Protein AF-0000000077523786 (afdb_homodimer)

Solvent-accessible surface area (backbone atoms only — not comparable to full-atom values): 30290 Å² total; per-residue (Å²): 135,83,74,76,76,77,75,79,71,74,62,73,58,48,70,63,56,53,51,50,53,30,49,50,45,26,50,48,22,36,53,31,20,44,46,42,41,51,52,49,51,54,34,44,73,69,72,39,66,57,76,79,36,67,62,54,55,30,50,44,25,21,31,26,13,33,49,44,30,47,34,44,58,40,48,49,55,48,46,51,52,50,49,51,47,49,32,62,76,65,64,62,81,73,64,63,58,56,57,42,50,40,16,51,49,20,29,50,48,49,54,50,49,51,52,50,48,46,62,69,66,55,72,86,68,87,73,56,79,59,34,76,44,47,49,79,54,89,47,70,71,47,54,53,53,50,31,50,52,34,41,51,50,33,49,53,45,48,52,40,53,23,52,46,31,21,52,55,13,21,55,54,25,47,43,66,40,49,68,57,36,52,45,49,47,54,45,44,51,55,54,40,28,54,49,25,29,35,52,16,39,44,40,47,66,25,43,72,85,52,50,66,60,51,52,50,49,44,48,51,37,26,45,20,26,40,52,18,20,52,52,19,43,63,44,57,75,42,79,90,45,70,68,58,56,47,49,53,50,50,52,51,23,24,33,46,11,31,49,50,41,43,27,36,39,65,30,47,36,46,56,62,69,45,89,57,63,58,66,58,29,50,51,25,19,49,48,25,21,48,53,44,46,52,48,43,68,75,48,50,75,104,135,83,73,76,76,74,74,79,70,70,62,72,58,49,70,64,56,52,50,50,52,29,50,49,44,26,51,48,21,37,53,31,20,44,46,42,40,52,52,51,52,53,37,44,74,70,71,41,64,60,77,79,35,66,62,52,57,29,50,42,24,20,32,25,13,33,50,45,30,46,35,45,57,41,49,48,55,48,48,50,51,52,48,51,48,50,32,63,76,65,64,60,81,70,63,62,55,55,56,41,50,40,16,52,49,20,28,50,48,50,54,49,49,51,52,51,49,45,62,68,64,55,70,87,69,89,74,54,78,60,32,76,43,47,48,80,55,90,48,71,71,48,53,52,52,51,30,50,53,35,39,50,49,33,49,52,47,47,52,38,53,22,54,46,31,21,52,54,15,21,56,55,26,48,44,67,40,49,66,57,36,52,46,50,46,54,42,44,52,56,55,39,29,54,50,24,29,34,52,16,40,42,42,46,67,24,44,74,86,52,50,66,60,51,52,50,49,44,46,51,34,24,44,20,26,39,50,16,20,50,53,19,43,63,44,58,74,43,79,88,46,69,67,59,56,47,50,54,50,50,52,50,23,24,30,45,11,31,49,49,40,44,26,36,38,63,30,48,36,46,56,62,69,46,90,60,63,58,66,57,28,50,49,24,19,49,48,25,22,49,53,44,45,53,47,42,68,75,45,50,76,102

Organism: NCBI:txid2777116

Secondary structure (DSSP, 8-state):
--------------HHHHHHHHHHHHHHHHHHHHHHHHHHHHHHHTT--GGGSHHHHHHHHHHHHHHHHIIIIIIHHHHHHHHHHHHHHHT----S-HHHHHHHHHHHHHHHHHHHHHHHHS-S-TTSTTHHHHTTS--HHHHHHHHHHHHHHHHHHHHHHHHHHHHHHHHHHT--SHHHHHHHHHHHHHHHHHHHHHHHHHHHHH-GGGHHHHHHHHHHHHHHHHHHHHHHHHHHTS---HHHHHHHHHHHHHHHHHHHIIIIIIIIIHHHTSSS-HHHHHHHHHHHHHHHHHHHHHH---/--------------HHHHHHHHHHHHHHHHHHHHHHHHHHHHHHHTT--GGGSHHHHHHHHHHHHHHHHIIIIIIHHHHHHHHHHHHHHTT----S-HHHHHHHHHHHHHHHHHHHHHHHHS-S-TTSTTHHHHTTS--HHHHHHHHHHHHHHHHHHHHHHHHHHHHHHHHHHT--SHHHHHHHHHHHHHHHHHHHHHHHHHHHHH-GGGHHHHHHHHHHHHHHHHHHHHHHHHHHTS---HHHHHHHHHHHHHHHHHHHIIIIIIIIIHHHTSSS-HHHHHHHHHHHHHHHHHHHHHH---

Radius of gyration: 25.99 Å; Cα contacts (8 Å, |Δi|>4): 794; chains: 2; bounding box: 69×87×58 Å

InterPro domains:
  IPR003689 Zinc/iron permease [PF02535] (20-295)

pLDDT: mean 78.4, std 15.94, range [28.0, 96.56]

Structure (mmCIF, N/CA/C/O backbone):
data_AF-0000000077523786-model_v1
#
loop_
_entity.id
_entity.type
_entity.pdbx_description
1 polymer 'Zinc transporter ZIP3'
#
loop_
_atom_site.group_PDB
_atom_site.id
_atom_site.type_symbol
_atom_site.label_atom_id
_atom_site.label_alt_id
_atom_site.label_comp_id
_atom_site.label_asym_id
_atom_site.label_entity_id
_atom_site.label_seq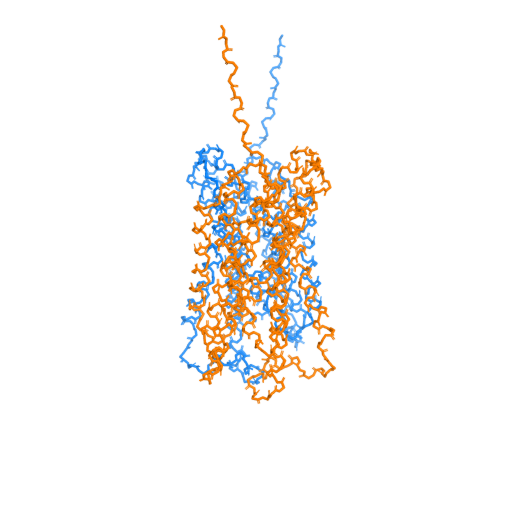_id
_atom_site.pdbx_PDB_ins_code
_atom_site.Cartn_x
_atom_site.Cartn_y
_atom_site.Cartn_z
_atom_site.occupancy
_atom_site.B_iso_or_equiv
_atom_site.auth_seq_id
_atom_site.auth_comp_id
_atom_site.auth_asym_id
_atom_site.auth_atom_id
_atom_site.pdbx_PDB_model_num
ATOM 1 N N . MET A 1 1 ? 19.75 53 26.078 1 28.83 1 MET A N 1
ATOM 2 C CA . MET A 1 1 ? 20.609 52.656 24.953 1 28.83 1 MET A CA 1
ATOM 3 C C . MET A 1 1 ? 20.438 51.188 24.578 1 28.83 1 MET A C 1
ATOM 5 O O . MET A 1 1 ? 20.828 50.281 25.344 1 28.83 1 MET A O 1
ATOM 9 N N . ASP A 1 2 ? 19.297 50.781 24 1 32.5 2 ASP A N 1
ATOM 10 C CA . ASP A 1 2 ? 18.703 49.469 23.703 1 32.5 2 ASP A CA 1
ATOM 11 C C . ASP A 1 2 ? 19.609 48.656 22.766 1 32.5 2 ASP A C 1
ATOM 13 O O . ASP A 1 2 ? 19.953 49.125 21.672 1 32.5 2 ASP A O 1
ATOM 17 N N . THR A 1 3 ? 20.641 47.969 23.25 1 37.06 3 THR A N 1
ATOM 18 C CA . THR A 1 3 ? 21.641 47.188 22.5 1 37.06 3 THR A CA 1
ATOM 19 C C . THR A 1 3 ? 20.969 46.312 21.469 1 37.06 3 THR A C 1
ATOM 21 O O . THR A 1 3 ? 20.062 45.531 21.797 1 37.06 3 THR A O 1
ATOM 24 N N . PRO A 1 4 ? 20.938 46.656 20.156 1 38 4 PRO A N 1
ATOM 25 C CA . PRO A 1 4 ? 20.297 45.875 19.094 1 38 4 PRO A CA 1
ATOM 26 C C . PRO A 1 4 ? 20.656 44.406 19.141 1 38 4 PRO A C 1
ATOM 28 O O . PRO A 1 4 ? 21.812 44.062 19.422 1 38 4 PRO A O 1
ATOM 31 N N . MET A 1 5 ? 19.891 43.562 19.734 1 36.53 5 MET A N 1
ATOM 32 C CA . MET A 1 5 ? 20.078 42.094 19.766 1 36.53 5 MET A CA 1
ATOM 33 C C . MET A 1 5 ? 20.609 41.594 18.422 1 36.53 5 MET A C 1
ATOM 35 O O . MET A 1 5 ? 20.016 41.844 17.375 1 36.53 5 MET A O 1
ATOM 39 N N . LEU A 1 6 ? 21.906 41.562 18.203 1 35 6 LEU A N 1
ATOM 40 C CA . LEU A 1 6 ? 22.625 41 17.062 1 35 6 LEU A CA 1
ATOM 41 C C . LEU A 1 6 ? 21.922 39.719 16.562 1 35 6 LEU A C 1
ATOM 43 O O . LEU A 1 6 ? 21.75 38.781 17.328 1 35 6 LEU A O 1
ATOM 47 N N . LYS A 1 7 ? 20.922 39.812 15.812 1 39.28 7 LYS A N 1
ATOM 48 C CA . LYS A 1 7 ? 20.375 38.75 14.984 1 39.28 7 LYS A CA 1
ATOM 49 C C . LYS A 1 7 ? 21.469 37.812 14.492 1 39.28 7 LYS A C 1
ATOM 51 O O . LYS A 1 7 ? 22.281 38.188 13.633 1 39.28 7 LYS A O 1
ATOM 56 N N . THR A 1 8 ? 22.188 37.062 15.266 1 38.19 8 THR A N 1
ATOM 57 C CA . THR A 1 8 ? 23.141 36.031 14.867 1 38.19 8 THR A CA 1
ATOM 58 C C . THR A 1 8 ? 22.688 35.312 13.594 1 38.19 8 THR A C 1
ATOM 60 O O . THR A 1 8 ? 21.609 34.719 13.562 1 38.19 8 THR A O 1
ATOM 63 N N . SER A 1 9 ? 22.844 35.875 12.383 1 39.16 9 SER A N 1
ATOM 64 C CA . SER A 1 9 ? 22.625 35.438 11.008 1 39.16 9 SER A CA 1
ATOM 65 C C . SER A 1 9 ? 23.047 33.969 10.844 1 39.16 9 SER A C 1
ATOM 67 O O . SER A 1 9 ? 24.188 33.594 11.133 1 39.16 9 SER A O 1
ATOM 69 N N . ASP A 1 10 ? 22.359 32.938 11.172 1 47.09 10 ASP A N 1
ATOM 70 C CA . ASP A 1 10 ? 22.656 31.562 10.805 1 47.09 10 ASP A CA 1
ATOM 71 C C . ASP A 1 10 ? 23.484 31.5 9.523 1 47.09 10 ASP A C 1
ATOM 73 O O . ASP A 1 10 ? 23.125 32.094 8.508 1 47.09 10 ASP A O 1
ATOM 77 N N . PRO A 1 11 ? 24.781 31.312 9.539 1 49.72 11 PRO A N 1
ATOM 78 C CA . PRO A 1 11 ? 25.672 31.359 8.375 1 49.72 11 PRO A CA 1
ATOM 79 C C . PRO A 1 11 ? 25.062 30.719 7.137 1 49.72 11 PRO A C 1
ATOM 81 O O . PRO A 1 11 ? 24.312 29.734 7.254 1 49.72 11 PRO A O 1
ATOM 84 N N . SER A 1 12 ? 24.781 31.391 6.059 1 58.47 12 SER A N 1
ATOM 85 C CA . SER A 1 12 ? 24.359 31.047 4.703 1 58.47 12 SER A CA 1
ATOM 86 C C . SER A 1 12 ? 25.062 29.781 4.219 1 58.47 12 SER A C 1
ATOM 88 O O . SER A 1 12 ? 26.281 29.625 4.402 1 58.47 12 SER A O 1
ATOM 90 N N . ILE A 1 13 ? 24.469 28.609 4.195 1 64.75 13 ILE A N 1
ATOM 91 C CA . ILE A 1 13 ? 24.969 27.359 3.619 1 64.75 13 ILE A CA 1
ATOM 92 C C . ILE A 1 13 ? 25.688 27.656 2.303 1 64.75 13 ILE A C 1
ATOM 94 O O . ILE A 1 13 ? 25.141 28.344 1.434 1 64.75 13 ILE A O 1
ATOM 98 N N . SER A 1 14 ? 27.016 27.469 2.289 1 75.25 14 SER A N 1
ATOM 99 C CA . SER A 1 14 ? 27.75 27.625 1.039 1 75.25 14 SER A CA 1
ATOM 100 C C . SER A 1 14 ? 27.359 26.547 0.036 1 75.25 14 SER A C 1
ATOM 102 O O . SER A 1 14 ? 27.094 25.406 0.416 1 75.25 14 SER A O 1
ATOM 104 N N . PHE A 1 15 ? 27.125 27 -1.148 1 83.06 15 PHE A N 1
ATOM 105 C CA . PHE A 1 15 ? 26.906 26.109 -2.287 1 83.06 15 PHE A CA 1
ATOM 106 C C . PHE A 1 15 ? 27.938 24.984 -2.303 1 83.06 15 PHE A C 1
ATOM 108 O O . PHE A 1 15 ? 27.609 23.844 -2.59 1 83.06 15 PHE A O 1
ATOM 115 N N . VAL A 1 16 ? 29.094 25.312 -1.868 1 84.69 16 VAL A N 1
ATOM 116 C CA . VAL A 1 16 ? 30.203 24.359 -1.884 1 84.69 16 VAL A CA 1
ATOM 117 C C . VAL A 1 16 ? 29.953 23.25 -0.859 1 84.69 16 VAL A C 1
ATOM 119 O O . VAL A 1 16 ? 30.172 22.078 -1.14 1 84.69 16 VAL A O 1
ATOM 122 N N . THR A 1 17 ? 29.5 23.625 0.235 1 87.69 17 THR A N 1
ATOM 123 C CA . THR A 1 17 ? 29.203 22.641 1.275 1 87.69 17 THR A CA 1
ATOM 124 C C . THR A 1 17 ? 28.094 21.703 0.834 1 87.69 17 THR A C 1
ATOM 126 O O . THR A 1 17 ? 28.188 20.484 1.028 1 87.69 17 THR A O 1
ATOM 129 N N . GLN A 1 18 ? 27.156 22.266 0.245 1 86.56 18 GLN A N 1
ATOM 130 C CA . GLN A 1 18 ? 26.047 21.469 -0.256 1 86.56 18 GLN A CA 1
ATOM 131 C C . GLN A 1 18 ? 26.516 20.453 -1.288 1 86.56 18 GLN A C 1
ATOM 133 O O . GLN A 1 18 ? 26.156 19.266 -1.228 1 86.56 18 GLN A O 1
ATOM 138 N N . MET A 1 19 ? 27.359 20.859 -2.139 1 87.88 19 MET A N 1
ATOM 139 C CA . MET A 1 19 ? 27.844 20 -3.209 1 87.88 19 MET A CA 1
ATOM 140 C C . MET A 1 19 ? 28.781 18.938 -2.66 1 87.88 19 MET A C 1
ATOM 142 O O . MET A 1 19 ? 28.75 17.781 -3.115 1 87.88 19 MET A O 1
ATOM 146 N N . LEU A 1 20 ? 29.5 19.266 -1.718 1 89.56 20 LEU A N 1
ATOM 147 C CA . LEU A 1 20 ? 30.406 18.297 -1.105 1 89.56 20 LEU A CA 1
ATOM 148 C C . LEU A 1 20 ? 29.625 17.203 -0.384 1 89.56 20 LEU A C 1
ATOM 150 O O . LEU A 1 20 ? 29.984 16.031 -0.449 1 89.56 20 LEU A O 1
ATOM 154 N N . LEU A 1 21 ? 28.641 17.672 0.235 1 90.56 21 LEU A N 1
ATOM 155 C CA . LEU A 1 21 ? 27.828 16.703 0.956 1 90.56 21 LEU A CA 1
ATOM 156 C C . LEU A 1 21 ? 27.125 15.75 -0.012 1 90.56 21 LEU A C 1
ATOM 158 O O . LEU A 1 21 ? 27.016 14.555 0.253 1 90.56 21 LEU A O 1
ATOM 162 N N . THR A 1 22 ? 26.703 16.297 -1.07 1 90.62 22 THR A N 1
ATOM 163 C CA . THR A 1 22 ? 26.016 15.445 -2.045 1 90.62 22 THR A CA 1
ATOM 164 C C . THR A 1 22 ? 27.016 14.508 -2.729 1 90.62 22 THR A C 1
ATOM 166 O O . THR A 1 22 ? 26.656 13.383 -3.082 1 90.62 22 THR A O 1
ATOM 169 N N . LEU A 1 23 ? 28.188 14.984 -2.912 1 90.94 23 LEU A N 1
ATOM 170 C CA . LEU A 1 23 ? 29.234 14.117 -3.463 1 90.94 23 LEU A CA 1
ATOM 171 C C . LEU A 1 23 ? 29.547 12.977 -2.506 1 90.94 23 LEU A C 1
ATOM 173 O O . LEU A 1 23 ? 29.797 11.852 -2.939 1 90.94 23 LEU A O 1
ATOM 177 N N . ALA A 1 24 ? 29.562 13.312 -1.286 1 91.38 24 ALA A N 1
ATOM 178 C CA . ALA A 1 24 ? 29.75 12.273 -0.277 1 91.38 24 ALA A CA 1
ATOM 179 C C . ALA A 1 24 ? 28.641 11.242 -0.331 1 91.38 24 ALA A C 1
ATOM 181 O O . ALA A 1 24 ? 28.891 10.039 -0.229 1 91.38 24 ALA A O 1
ATOM 182 N N . LEU A 1 25 ? 27.484 11.727 -0.488 1 91.5 25 LEU A N 1
ATOM 183 C CA . LEU A 1 25 ? 26.344 10.828 -0.594 1 91.5 25 LEU A CA 1
ATOM 184 C C . LEU A 1 25 ? 26.438 9.961 -1.843 1 91.5 25 LEU A C 1
ATOM 186 O O . LEU A 1 25 ? 26.078 8.781 -1.816 1 91.5 25 LEU A O 1
ATOM 190 N N . LEU A 1 26 ? 26.938 10.586 -2.871 1 92.31 26 LEU A N 1
ATOM 191 C CA . LEU A 1 26 ? 27.141 9.852 -4.113 1 92.31 26 LEU A CA 1
ATOM 192 C C . LEU A 1 26 ? 28.109 8.688 -3.91 1 92.31 26 LEU A C 1
ATOM 194 O O . LEU A 1 26 ? 27.844 7.57 -4.359 1 92.31 26 LEU A O 1
ATOM 198 N N . ILE A 1 27 ? 29.094 8.969 -3.266 1 92.12 27 ILE A N 1
ATOM 199 C CA . ILE A 1 27 ? 30.125 7.969 -3.037 1 92.12 27 ILE A CA 1
ATOM 200 C C . ILE A 1 27 ? 29.594 6.859 -2.141 1 92.12 27 ILE A C 1
ATOM 202 O O . ILE A 1 27 ? 29.734 5.676 -2.457 1 92.12 27 ILE A O 1
ATOM 206 N N . VAL A 1 28 ? 28.984 7.223 -1.125 1 89.69 28 VAL A N 1
ATOM 207 C CA . VAL A 1 28 ? 28.484 6.254 -0.15 1 89.69 28 VAL A CA 1
ATOM 208 C C . VAL A 1 28 ? 27.391 5.395 -0.78 1 89.69 28 VAL A C 1
ATOM 210 O O . VAL A 1 28 ? 27.375 4.176 -0.598 1 89.69 28 VAL A O 1
ATOM 213 N N . THR A 1 29 ? 26.516 5.992 -1.502 1 89.81 29 THR A N 1
ATOM 214 C CA . THR A 1 29 ? 25.406 5.277 -2.133 1 89.81 29 THR A CA 1
ATOM 215 C C . THR A 1 29 ? 25.922 4.34 -3.223 1 89.81 29 THR A C 1
ATOM 217 O O . THR A 1 29 ? 25.438 3.213 -3.359 1 89.81 29 THR A O 1
ATOM 220 N N . SER A 1 30 ? 26.875 4.863 -3.926 1 91 30 SER A N 1
ATOM 221 C CA . SER A 1 30 ? 27.469 4.012 -4.945 1 91 30 SER A CA 1
ATOM 222 C C . SER A 1 30 ? 28.156 2.807 -4.324 1 91 30 SER A C 1
ATOM 224 O O . SER A 1 30 ? 27.969 1.673 -4.77 1 91 30 SER A O 1
ATOM 226 N N . ALA A 1 31 ? 28.891 3.061 -3.346 1 91.62 31 ALA A N 1
ATOM 227 C CA . ALA A 1 31 ? 29.609 1.982 -2.674 1 91.62 31 ALA A CA 1
ATOM 228 C C . ALA A 1 31 ? 28.641 0.959 -2.084 1 91.62 31 ALA A C 1
ATOM 230 O O . ALA A 1 31 ? 28.828 -0.248 -2.262 1 91.62 31 ALA A O 1
ATOM 231 N N . ALA A 1 32 ? 27.672 1.383 -1.452 1 90.25 32 ALA A N 1
ATOM 232 C CA . ALA A 1 32 ? 26.703 0.504 -0.822 1 90.25 32 ALA A CA 1
ATOM 233 C C . ALA A 1 32 ? 25.922 -0.299 -1.867 1 90.25 32 ALA A C 1
ATOM 235 O O . ALA A 1 32 ? 25.594 -1.468 -1.645 1 90.25 32 ALA A O 1
ATOM 236 N N . GLY A 1 33 ? 25.625 0.309 -2.959 1 89.12 33 GLY A N 1
ATOM 237 C CA . GLY A 1 33 ? 24.891 -0.357 -4.02 1 89.12 33 GLY A CA 1
ATOM 238 C C . GLY A 1 33 ? 25.672 -1.461 -4.695 1 89.12 33 GLY A C 1
ATOM 239 O O . GLY A 1 33 ? 25.094 -2.428 -5.195 1 89.12 33 GLY A O 1
ATOM 240 N N . PHE A 1 34 ? 26.984 -1.32 -4.645 1 90.75 34 PHE A N 1
ATOM 241 C CA . PHE A 1 34 ? 27.828 -2.287 -5.336 1 90.75 34 PHE A CA 1
ATOM 242 C C . PHE A 1 34 ? 28.188 -3.449 -4.414 1 90.75 34 PHE A C 1
ATOM 244 O O . PHE A 1 34 ? 28.641 -4.5 -4.879 1 90.75 34 PHE A O 1
ATOM 251 N N . VAL A 1 35 ? 27.906 -3.342 -3.219 1 88.62 35 VAL A N 1
ATOM 252 C CA . VAL A 1 35 ? 28.312 -4.348 -2.242 1 88.62 35 VAL A CA 1
ATOM 253 C C . VAL A 1 35 ? 27.625 -5.676 -2.551 1 88.62 35 VAL A C 1
ATOM 255 O O . VAL A 1 35 ? 28.281 -6.711 -2.676 1 88.62 35 VAL A O 1
ATOM 258 N N . PRO A 1 36 ? 26.312 -5.758 -2.695 1 86.5 36 PRO A N 1
ATOM 259 C CA . PRO A 1 36 ? 25.656 -7.035 -3 1 86.5 36 PRO A CA 1
ATOM 260 C C . PRO A 1 36 ? 26.156 -7.652 -4.305 1 86.5 36 PRO A C 1
ATOM 262 O O . PRO A 1 36 ? 26.281 -8.875 -4.406 1 86.5 36 PRO A O 1
ATOM 265 N N . LEU A 1 37 ? 26.438 -6.863 -5.25 1 83.19 37 LEU A N 1
ATOM 266 C CA . LEU A 1 37 ? 26.938 -7.352 -6.531 1 83.19 37 LEU A CA 1
ATOM 267 C C . LEU A 1 37 ? 28.312 -7.992 -6.379 1 83.19 37 LEU A C 1
ATOM 269 O O . LEU A 1 37 ? 28.594 -9.023 -6.996 1 83.19 37 LEU A O 1
ATOM 273 N N . MET A 1 38 ? 29.062 -7.34 -5.578 1 85.19 38 MET A N 1
ATOM 274 C CA . MET A 1 38 ? 30.391 -7.867 -5.328 1 85.19 38 MET A CA 1
ATOM 275 C C . MET A 1 38 ? 30.328 -9.203 -4.598 1 85.19 38 MET A C 1
ATOM 277 O O . MET A 1 38 ? 31.094 -10.117 -4.902 1 85.19 38 MET A O 1
ATOM 281 N N . ILE A 1 39 ? 29.453 -9.289 -3.744 1 82.31 39 ILE A N 1
ATOM 282 C CA . ILE A 1 39 ? 29.281 -10.508 -2.963 1 82.31 39 ILE A CA 1
ATOM 283 C C . ILE A 1 39 ? 28.812 -11.648 -3.873 1 82.31 39 ILE A C 1
ATOM 285 O O . ILE A 1 39 ? 29.328 -12.766 -3.779 1 82.31 39 ILE A O 1
ATOM 289 N N . VAL A 1 40 ? 27.891 -11.383 -4.75 1 81.56 40 VAL A N 1
ATOM 290 C CA . VAL A 1 40 ? 27.359 -12.391 -5.66 1 81.56 40 VAL A CA 1
ATOM 291 C C . VAL A 1 40 ? 28.438 -12.82 -6.656 1 81.56 40 VAL A C 1
ATOM 293 O O . VAL A 1 40 ? 28.578 -14.008 -6.957 1 81.56 40 VAL A O 1
ATOM 296 N N . LYS A 1 41 ? 29.172 -11.883 -7.117 1 81.31 41 LYS A N 1
ATOM 297 C CA . LYS A 1 41 ? 30.25 -12.195 -8.047 1 81.31 41 LYS A CA 1
ATOM 298 C C . LYS A 1 41 ? 31.328 -13.062 -7.387 1 81.31 41 LYS A C 1
ATOM 300 O O . LYS A 1 41 ? 31.844 -13.992 -8.008 1 81.31 41 LYS A O 1
ATOM 305 N N . LEU A 1 42 ? 31.562 -12.68 -6.191 1 81.75 42 LEU A N 1
ATOM 306 C CA . LEU A 1 42 ? 32.531 -13.461 -5.445 1 81.75 42 LEU A CA 1
ATOM 307 C C . LEU A 1 42 ? 32.031 -14.883 -5.207 1 81.75 42 LEU A C 1
ATOM 309 O O . LEU A 1 42 ? 32.812 -15.836 -5.297 1 81.75 42 LEU A O 1
ATOM 313 N N . ALA A 1 43 ? 30.812 -14.984 -4.934 1 78.75 43 ALA A N 1
ATOM 314 C CA . ALA A 1 43 ? 30.219 -16.297 -4.719 1 78.75 43 ALA A CA 1
ATOM 315 C C . ALA A 1 43 ? 30.188 -17.109 -6.012 1 78.75 43 ALA A C 1
ATOM 317 O O . ALA A 1 43 ? 30.438 -18.312 -6.004 1 78.75 43 ALA A O 1
ATOM 318 N N . GLN A 1 44 ? 29.844 -16.484 -7.055 1 77.88 44 GLN A N 1
ATOM 319 C CA . GLN A 1 44 ? 29.812 -17.141 -8.359 1 77.88 44 GLN A CA 1
ATOM 320 C C . GLN A 1 44 ? 31.203 -17.641 -8.742 1 77.88 44 GLN A C 1
ATOM 322 O O . GLN A 1 44 ? 31.344 -18.719 -9.312 1 77.88 44 GLN A O 1
ATOM 327 N N . ASN A 1 45 ? 32.125 -16.828 -8.414 1 81.5 45 ASN A N 1
ATOM 328 C CA . ASN A 1 45 ? 33.5 -17.219 -8.695 1 81.5 45 ASN A CA 1
ATOM 329 C C . ASN A 1 45 ? 33.938 -18.422 -7.879 1 81.5 45 ASN A C 1
ATOM 331 O O . ASN A 1 45 ? 34.812 -19.188 -8.289 1 81.5 45 ASN A O 1
ATOM 335 N N . GLN A 1 46 ? 33.25 -18.594 -6.812 1 82.19 46 GLN A N 1
ATOM 336 C CA . GLN A 1 46 ? 33.562 -19.734 -5.961 1 82.19 46 GLN A CA 1
ATOM 337 C C . GLN A 1 46 ? 32.688 -20.938 -6.32 1 82.19 46 GLN A C 1
ATOM 339 O O . GLN A 1 46 ? 32.656 -21.922 -5.586 1 82.19 46 GLN A O 1
ATOM 344 N N . GLY A 1 47 ? 31.922 -20.812 -7.352 1 73 47 GLY A N 1
ATOM 345 C CA . GLY A 1 47 ? 31.141 -21.922 -7.871 1 73 47 GLY A CA 1
ATOM 346 C C . GLY A 1 47 ? 29.781 -22.062 -7.195 1 73 47 GLY A C 1
ATOM 347 O O . GLY A 1 47 ? 29.109 -23.078 -7.344 1 73 47 GLY A O 1
ATOM 348 N N . GLN A 1 48 ? 29.469 -21.078 -6.387 1 68.38 48 GLN A N 1
ATOM 349 C CA . GLN A 1 48 ? 28.188 -21.156 -5.703 1 68.38 48 GLN A CA 1
ATOM 350 C C . GLN A 1 48 ? 27.141 -20.281 -6.391 1 68.38 48 GLN A C 1
ATOM 352 O O . GLN A 1 48 ? 27.484 -19.266 -6.996 1 68.38 48 GLN A O 1
ATOM 357 N N . ASP A 1 49 ? 25.938 -20.797 -6.699 1 65.75 49 ASP A N 1
ATOM 358 C CA . ASP A 1 49 ? 24.875 -19.953 -7.227 1 65.75 49 ASP A CA 1
ATOM 359 C C . ASP A 1 49 ? 24.016 -19.375 -6.098 1 65.75 49 ASP A C 1
ATOM 361 O O . ASP A 1 49 ? 23.109 -20.047 -5.605 1 65.75 49 ASP A O 1
ATOM 365 N N . PRO A 1 50 ? 24.484 -18.266 -5.711 1 60.06 50 PRO A N 1
ATOM 366 C CA . PRO A 1 50 ? 23.797 -17.672 -4.551 1 60.06 50 PRO A CA 1
ATOM 367 C C . PRO A 1 50 ? 22.312 -17.453 -4.797 1 60.06 50 PRO A C 1
ATOM 369 O O . PRO A 1 50 ? 21.531 -17.359 -3.842 1 60.06 50 PRO A O 1
ATOM 372 N N . ARG A 1 51 ? 21.938 -17.344 -6.012 1 59.47 51 ARG A N 1
ATOM 373 C CA . ARG A 1 51 ? 20.531 -17.078 -6.344 1 59.47 51 ARG A CA 1
ATOM 374 C C . ARG A 1 51 ? 19.641 -18.25 -5.953 1 59.47 51 ARG A C 1
ATOM 376 O O . ARG A 1 51 ? 18.438 -18.078 -5.738 1 59.47 51 ARG A O 1
ATOM 383 N N . LYS A 1 52 ? 20.266 -19.281 -5.988 1 60.5 52 LYS A N 1
ATOM 384 C CA . LYS A 1 52 ? 19.531 -20.5 -5.66 1 60.5 52 LYS A CA 1
ATOM 385 C C . LYS A 1 52 ? 19.375 -20.656 -4.148 1 60.5 52 LYS A C 1
ATOM 387 O O . LYS A 1 52 ? 18.625 -21.516 -3.686 1 60.5 52 LYS A O 1
ATOM 392 N N . ARG A 1 53 ? 20.031 -19.719 -3.564 1 65.31 53 ARG A N 1
ATOM 393 C CA . ARG A 1 53 ? 20 -19.875 -2.113 1 65.31 53 ARG A CA 1
ATOM 394 C C . ARG A 1 53 ? 18.984 -18.906 -1.483 1 65.31 53 ARG A C 1
ATOM 396 O O . ARG A 1 53 ? 18.734 -17.828 -2.018 1 65.31 53 ARG A O 1
ATOM 403 N N . GLY A 1 54 ? 18.234 -19.25 -0.524 1 78.69 54 GLY A N 1
ATOM 404 C CA . GLY A 1 54 ? 17.188 -18.594 0.254 1 78.69 54 GLY A CA 1
ATOM 405 C C . GLY A 1 54 ? 17.641 -17.281 0.853 1 78.69 54 GLY A C 1
ATOM 406 O O . GLY A 1 54 ? 16.812 -16.422 1.153 1 78.69 54 GLY A O 1
ATOM 407 N N . TRP A 1 55 ? 18.953 -17.016 0.799 1 82.94 55 TRP A N 1
ATOM 408 C CA . TRP A 1 55 ? 19.422 -15.805 1.476 1 82.94 55 TRP A CA 1
ATOM 409 C C . TRP A 1 55 ? 19.125 -14.562 0.651 1 82.94 55 TRP A C 1
ATOM 411 O O . TRP A 1 55 ? 18.844 -13.492 1.205 1 82.94 55 TRP A O 1
ATOM 421 N N . MET A 1 56 ? 19.141 -14.703 -0.659 1 81.75 56 MET A N 1
ATOM 422 C CA . MET A 1 56 ? 18.812 -13.555 -1.505 1 81.75 56 MET A CA 1
ATOM 423 C C . MET A 1 56 ? 17.359 -13.148 -1.343 1 81.75 56 MET A C 1
ATOM 425 O O . MET A 1 56 ? 17.031 -11.961 -1.381 1 81.75 56 MET A O 1
ATOM 429 N N . SER A 1 57 ? 16.562 -14.125 -1.175 1 86.19 57 SER A N 1
ATOM 430 C CA . SER A 1 57 ? 15.148 -13.844 -0.93 1 86.19 57 SER A CA 1
ATOM 431 C C . SER A 1 57 ? 14.953 -13.086 0.378 1 86.19 57 SER A C 1
ATOM 433 O O . SER A 1 57 ? 14.195 -12.117 0.434 1 86.19 57 SER A O 1
ATOM 435 N N . TYR A 1 58 ? 15.695 -13.438 1.36 1 90.81 58 TYR A N 1
ATOM 436 C CA . TYR A 1 58 ? 15.578 -12.789 2.66 1 90.81 58 TYR A CA 1
ATOM 437 C C . TYR A 1 58 ? 16.125 -11.367 2.609 1 90.81 58 TYR A C 1
ATOM 439 O O . TYR A 1 58 ? 15.555 -10.453 3.221 1 90.81 58 TYR A O 1
ATOM 447 N N . LEU A 1 59 ? 17.141 -11.281 1.854 1 87.38 59 LEU A N 1
ATOM 448 C CA . LEU A 1 59 ? 17.688 -9.945 1.699 1 87.38 59 LEU A CA 1
ATOM 449 C C . LEU A 1 59 ? 16.734 -9.047 0.917 1 87.38 59 LEU A C 1
ATOM 451 O O . LEU A 1 59 ? 16.609 -7.855 1.217 1 87.38 59 LEU A O 1
ATOM 455 N N . SER A 1 60 ? 16.141 -9.594 -0.051 1 85.88 60 SER A N 1
ATOM 456 C CA . SER A 1 60 ? 15.125 -8.852 -0.794 1 85.88 60 SER A CA 1
ATOM 457 C C . SER A 1 60 ? 13.969 -8.438 0.109 1 85.88 60 SER A C 1
ATOM 459 O O . SER A 1 60 ? 13.477 -7.312 0.021 1 85.88 60 SER A O 1
ATOM 461 N N . CYS A 1 61 ? 13.617 -9.328 0.951 1 92.06 61 CYS A N 1
ATOM 462 C CA . CYS A 1 61 ? 12.555 -9.039 1.907 1 92.06 61 CYS A CA 1
ATOM 463 C C . CYS A 1 61 ? 12.984 -7.953 2.889 1 92.06 61 CYS A C 1
ATOM 465 O O . CYS A 1 61 ? 12.18 -7.098 3.262 1 92.06 61 CYS A O 1
ATOM 467 N N . PHE A 1 62 ? 14.211 -8.023 3.279 1 92.56 62 PHE A N 1
ATOM 468 C CA . PHE A 1 62 ? 14.766 -6.961 4.105 1 92.56 62 PHE A CA 1
ATOM 469 C C . PHE A 1 62 ? 14.617 -5.609 3.42 1 92.56 62 PHE A C 1
ATOM 471 O O . PHE A 1 62 ? 14.195 -4.637 4.043 1 92.56 62 PHE A O 1
ATOM 478 N N . SER A 1 63 ? 14.891 -5.609 2.176 1 87.19 63 SER A N 1
ATOM 479 C CA . SER A 1 63 ? 14.758 -4.391 1.382 1 87.19 63 SER A CA 1
ATOM 480 C C . SER A 1 63 ? 13.305 -3.924 1.33 1 87.19 63 SER A C 1
ATOM 482 O O . SER A 1 63 ? 13.031 -2.723 1.372 1 87.19 63 SER A O 1
ATOM 484 N N . GLY A 1 64 ? 12.438 -4.875 1.195 1 90.31 64 GLY A N 1
ATOM 485 C CA . GLY A 1 64 ? 11.023 -4.547 1.221 1 90.31 64 GLY A CA 1
ATOM 486 C C . GLY A 1 64 ? 10.602 -3.818 2.482 1 90.31 64 GLY A C 1
ATOM 487 O O . GLY A 1 64 ? 9.828 -2.859 2.426 1 90.31 64 GLY A O 1
ATOM 488 N N . GLY A 1 65 ? 11.117 -4.23 3.625 1 93.75 65 GLY A N 1
ATOM 489 C CA . GLY A 1 65 ? 10.852 -3.566 4.891 1 93.75 65 GLY A CA 1
ATOM 490 C C . GLY A 1 65 ? 11.414 -2.162 4.961 1 93.75 65 GLY A C 1
ATOM 491 O O . GLY A 1 65 ? 10.766 -1.25 5.48 1 93.75 65 GLY A O 1
ATOM 492 N N . VAL A 1 66 ? 12.555 -2.051 4.461 1 90.06 66 VAL A N 1
ATOM 493 C CA . VAL A 1 66 ? 13.227 -0.755 4.43 1 90.06 66 VAL A CA 1
ATOM 494 C C . VAL A 1 66 ? 12.398 0.235 3.613 1 90.06 66 VAL A C 1
ATOM 496 O O . VAL A 1 66 ? 12.133 1.353 4.062 1 90.06 66 VAL A O 1
ATOM 499 N N . PHE A 1 67 ? 11.953 -0.177 2.498 1 87.56 67 PHE A N 1
ATOM 500 C CA . PHE A 1 67 ? 11.195 0.691 1.604 1 87.56 67 PHE A CA 1
ATOM 501 C C . PHE A 1 67 ? 9.812 0.989 2.182 1 87.56 67 PHE A C 1
ATOM 503 O O . PHE A 1 67 ? 9.297 2.096 2.021 1 87.56 67 PHE A O 1
ATOM 510 N N . MET A 1 68 ? 9.281 0.042 2.801 1 93.5 68 MET A N 1
ATOM 511 C CA . MET A 1 68 ? 7.984 0.236 3.438 1 93.5 68 MET A CA 1
ATOM 512 C C . MET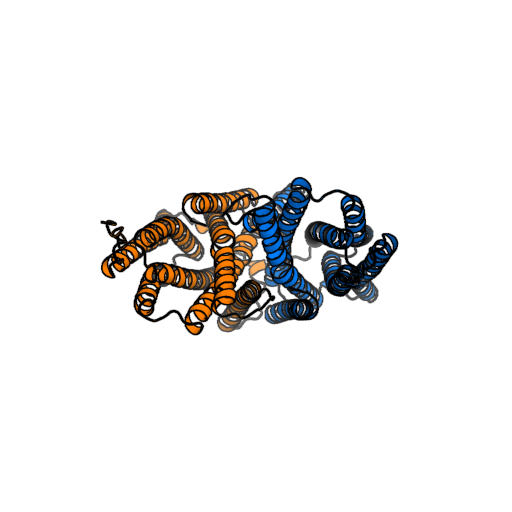 A 1 68 ? 8.055 1.328 4.5 1 93.5 68 MET A C 1
ATOM 514 O O . MET A 1 68 ? 7.23 2.242 4.516 1 93.5 68 MET A O 1
ATOM 518 N N . ALA A 1 69 ? 9.023 1.184 5.34 1 93.06 69 ALA A N 1
ATOM 519 C CA . ALA A 1 69 ? 9.188 2.17 6.406 1 93.06 69 ALA A CA 1
ATOM 520 C C . ALA A 1 69 ? 9.5 3.549 5.832 1 93.06 69 ALA A C 1
ATOM 522 O O . ALA A 1 69 ? 8.938 4.555 6.273 1 93.06 69 ALA A O 1
ATOM 523 N N . SER A 1 70 ? 10.352 3.582 4.852 1 85.94 70 SER A N 1
ATOM 524 C CA . SER A 1 70 ? 10.727 4.848 4.234 1 85.94 70 SER A CA 1
ATOM 525 C C . SER A 1 70 ? 9.523 5.531 3.596 1 85.94 70 SER A C 1
ATOM 527 O O . SER A 1 70 ? 9.391 6.754 3.664 1 85.94 70 SER A O 1
ATOM 529 N N . CYS A 1 71 ? 8.68 4.766 3.049 1 89.38 71 CYS A N 1
ATOM 530 C CA . CYS A 1 71 ? 7.512 5.309 2.375 1 89.38 71 CYS A CA 1
ATOM 531 C C . CYS A 1 71 ? 6.457 5.754 3.383 1 89.38 71 CYS A C 1
ATOM 533 O O . CYS A 1 71 ? 6.031 6.91 3.371 1 89.38 71 CYS A O 1
ATOM 535 N N . PHE A 1 72 ? 6.105 4.945 4.316 1 93.88 72 PHE A N 1
ATOM 536 C CA . PHE A 1 72 ? 4.984 5.195 5.215 1 93.88 72 PHE A CA 1
ATOM 537 C C . PHE A 1 72 ? 5.391 6.137 6.34 1 93.88 72 PHE A C 1
ATOM 539 O O . PHE A 1 72 ? 4.594 6.969 6.781 1 93.88 72 PHE A O 1
ATOM 546 N N . LEU A 1 73 ? 6.605 6.012 6.789 1 91.88 73 LEU A N 1
ATOM 547 C CA . LEU A 1 73 ? 7.012 6.816 7.938 1 91.88 73 LEU A CA 1
ATOM 548 C C . LEU A 1 73 ? 7.77 8.062 7.488 1 91.88 73 LEU A C 1
ATOM 550 O O . LEU A 1 73 ? 7.965 8.992 8.273 1 91.88 73 LEU A O 1
ATOM 554 N N . GLY A 1 74 ? 8.133 8.102 6.273 1 87.38 74 GLY A N 1
ATOM 555 C CA . GLY A 1 74 ? 8.914 9.227 5.781 1 87.38 74 GLY A CA 1
ATOM 556 C C . GLY A 1 74 ? 8.203 10.016 4.695 1 87.38 74 GLY A C 1
ATOM 557 O O . GLY A 1 74 ? 7.656 11.086 4.957 1 87.38 74 GLY A O 1
ATOM 558 N N . VAL A 1 75 ? 8.008 9.391 3.592 1 85.62 75 VAL A N 1
ATOM 559 C CA . VAL A 1 75 ? 7.547 10.078 2.393 1 85.62 75 VAL A CA 1
ATOM 560 C C . VAL A 1 75 ? 6.094 10.508 2.576 1 85.62 75 VAL A C 1
ATOM 562 O O . VAL A 1 75 ? 5.75 11.672 2.334 1 85.62 75 VAL A O 1
ATOM 565 N N . LEU A 1 76 ? 5.246 9.648 3.07 1 91.75 76 LEU A N 1
ATOM 566 C CA . LEU A 1 76 ? 3.818 9.93 3.164 1 91.75 76 LEU A CA 1
ATOM 567 C C . LEU A 1 76 ? 3.551 11.062 4.148 1 91.75 76 LEU A C 1
ATOM 569 O O . LEU A 1 76 ? 2.859 12.023 3.82 1 91.75 76 LEU A O 1
ATOM 573 N N . PRO A 1 77 ? 4.09 11 5.316 1 90.69 77 PRO A N 1
ATOM 574 C CA . PRO A 1 77 ? 3.879 12.133 6.223 1 90.69 77 PRO A CA 1
ATOM 575 C C . PRO A 1 77 ? 4.445 13.445 5.672 1 90.69 77 PRO A C 1
ATOM 577 O O . PRO A 1 77 ? 3.863 14.508 5.879 1 90.69 77 PRO A O 1
ATOM 580 N N . HIS A 1 78 ? 5.547 13.367 4.984 1 85.69 78 HIS A N 1
ATOM 581 C CA . HIS A 1 78 ? 6.16 14.562 4.426 1 85.69 78 HIS A CA 1
ATOM 582 C C . HIS A 1 78 ? 5.27 15.195 3.357 1 85.69 78 HIS A C 1
ATOM 584 O O . HIS A 1 78 ? 5.102 16.406 3.322 1 85.69 78 HIS A O 1
ATOM 590 N N . ILE A 1 79 ? 4.734 14.367 2.514 1 89.06 79 ILE A N 1
ATOM 591 C CA . ILE A 1 79 ? 3.904 14.914 1.447 1 89.06 79 ILE A CA 1
ATOM 592 C C . ILE A 1 79 ? 2.635 15.523 2.043 1 89.06 79 ILE A C 1
ATOM 594 O O . ILE A 1 79 ? 2.115 16.516 1.532 1 89.06 79 ILE A O 1
ATOM 598 N N . ASN A 1 80 ? 2.113 14.945 3.078 1 91.12 80 ASN A N 1
ATOM 599 C CA . ASN A 1 80 ? 0.95 15.516 3.748 1 91.12 80 ASN A CA 1
ATOM 600 C C . ASN A 1 80 ? 1.268 16.875 4.363 1 91.12 80 ASN A C 1
ATOM 602 O O . ASN A 1 80 ? 0.45 17.797 4.301 1 91.12 80 ASN A O 1
ATOM 606 N N . LYS A 1 81 ? 2.396 16.953 4.965 1 88.19 81 LYS A N 1
ATOM 607 C CA . LYS A 1 81 ? 2.826 18.219 5.543 1 88.19 81 LYS A CA 1
ATOM 608 C C . LYS A 1 81 ? 3.016 19.281 4.461 1 88.19 81 LYS A C 1
ATOM 610 O O . LYS A 1 81 ? 2.617 20.438 4.637 1 88.19 81 LYS A O 1
ATOM 615 N N . GLU A 1 82 ? 3.658 18.875 3.361 1 85.31 82 GLU A N 1
ATOM 616 C CA . GLU A 1 82 ? 3.873 19.797 2.252 1 85.31 82 GLU A CA 1
ATOM 617 C C . GLU A 1 82 ? 2.547 20.266 1.656 1 85.31 82 GLU A C 1
ATOM 619 O O . GLU A 1 82 ? 2.41 21.422 1.269 1 85.31 82 GLU A O 1
ATOM 624 N N . TYR A 1 83 ? 1.64 19.359 1.562 1 90.88 83 TYR A N 1
ATOM 625 C CA . TYR A 1 83 ? 0.322 19.703 1.039 1 90.88 83 TYR A CA 1
ATOM 626 C C . TYR A 1 83 ? -0.383 20.703 1.95 1 90.88 83 TYR A C 1
ATOM 628 O O . TYR A 1 83 ? -1.011 21.641 1.474 1 90.88 83 TYR A O 1
ATOM 636 N N . ALA A 1 84 ? -0.327 20.5 3.238 1 88.25 84 ALA A N 1
ATOM 637 C CA . ALA A 1 84 ? -0.923 21.422 4.199 1 88.25 84 ALA A CA 1
ATOM 638 C C . ALA A 1 84 ? -0.304 22.812 4.086 1 88.25 84 ALA A C 1
ATOM 640 O O . ALA A 1 84 ? -1.012 23.828 4.141 1 88.25 84 ALA A O 1
ATOM 641 N N . LYS A 1 85 ? 0.958 22.844 3.932 1 86.62 85 LYS A N 1
ATOM 642 C CA . LYS A 1 85 ? 1.661 24.109 3.768 1 86.62 85 LYS A CA 1
ATOM 643 C C . LYS A 1 85 ? 1.224 24.828 2.488 1 86.62 85 LYS A C 1
ATOM 645 O O . LYS A 1 85 ? 1.003 26.031 2.49 1 86.62 85 LYS A O 1
ATOM 650 N N . LEU A 1 86 ? 1.138 24.016 1.412 1 86.88 86 LEU A N 1
ATOM 651 C CA . LEU A 1 86 ? 0.684 24.578 0.142 1 86.88 86 LEU A CA 1
ATOM 652 C C . LEU A 1 86 ? -0.72 25.156 0.274 1 86.88 86 LEU A C 1
ATOM 654 O O . LEU A 1 86 ? -0.996 26.25 -0.236 1 86.88 86 LEU A O 1
ATOM 658 N N . ASN A 1 87 ? -1.54 24.438 0.931 1 87.56 87 ASN A N 1
ATOM 659 C CA . ASN A 1 87 ? -2.912 24.891 1.137 1 87.56 87 ASN A CA 1
ATOM 660 C C . ASN A 1 87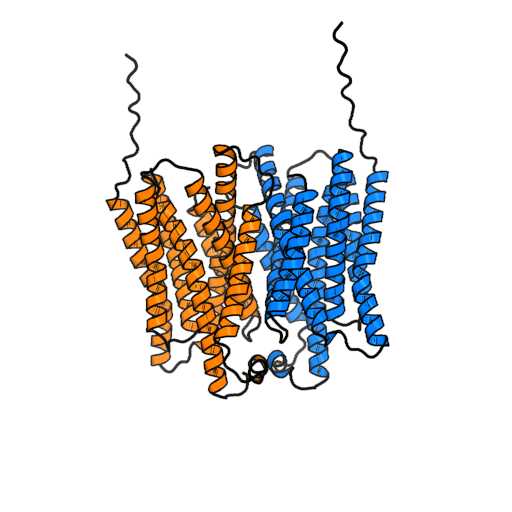 ? -2.967 26.172 1.971 1 87.56 87 ASN A C 1
ATOM 662 O O . ASN A 1 87 ? -3.77 27.062 1.693 1 87.56 87 ASN A O 1
ATOM 666 N N . MET A 1 88 ? -2.168 26.25 2.93 1 86.25 88 MET A N 1
ATOM 667 C CA . MET A 1 88 ? -2.139 27.406 3.82 1 86.25 88 MET A CA 1
ATOM 668 C C . MET A 1 88 ? -1.494 28.609 3.131 1 86.25 88 MET A C 1
ATOM 670 O O . MET A 1 88 ? -2.031 29.719 3.176 1 86.25 88 MET A O 1
ATOM 674 N N . ASP A 1 89 ? -0.401 28.406 2.527 1 85.31 89 ASP A N 1
ATOM 675 C CA . ASP A 1 89 ? 0.382 29.484 1.927 1 85.31 89 ASP A CA 1
ATOM 676 C C . ASP A 1 89 ? -0.35 30.094 0.734 1 85.31 89 ASP A C 1
ATOM 678 O O . ASP A 1 89 ? -0.274 31.297 0.506 1 85.31 89 ASP A O 1
ATOM 682 N N . TYR A 1 90 ? -1.038 29.234 -0.009 1 86.38 90 TYR A N 1
ATOM 683 C CA . TYR A 1 90 ? -1.664 29.734 -1.229 1 86.38 90 TYR A CA 1
ATOM 684 C C . TYR A 1 90 ? -3.182 29.75 -1.095 1 86.38 90 TYR A C 1
ATOM 686 O O . TYR A 1 90 ? -3.896 29.953 -2.082 1 86.38 90 TYR A O 1
ATOM 694 N N . ASP A 1 91 ? -3.742 29.469 0.04 1 83.75 91 ASP A N 1
ATOM 695 C CA . ASP A 1 91 ? -5.156 29.531 0.396 1 83.75 91 ASP A CA 1
ATOM 696 C C . ASP A 1 91 ? -6.008 28.719 -0.568 1 83.75 91 ASP A C 1
ATOM 698 O O . ASP A 1 91 ? -6.996 29.203 -1.11 1 83.75 91 ASP A O 1
ATOM 702 N N . LEU A 1 92 ? -5.566 27.562 -0.968 1 79.06 92 LEU A N 1
ATOM 703 C CA . LEU A 1 92 ? -6.254 26.719 -1.939 1 79.06 92 LEU A CA 1
ATOM 704 C C . LEU A 1 92 ? -7.52 26.109 -1.338 1 79.06 92 LEU A C 1
ATOM 706 O O . LEU A 1 92 ? -8.477 25.828 -2.059 1 79.06 92 LEU A O 1
ATOM 710 N N . LYS A 1 93 ? -7.871 26.109 -0.102 1 78.94 93 LYS A N 1
ATOM 711 C CA . LYS A 1 93 ? -9.023 25.594 0.64 1 78.94 93 LYS A CA 1
ATOM 712 C C . LYS A 1 93 ? -9.469 24.25 0.084 1 78.94 93 LYS A C 1
ATOM 714 O O . LYS A 1 93 ? -10.664 24.031 -0.119 1 78.94 93 LYS A O 1
ATOM 719 N N . ILE A 1 94 ? -8.641 23.391 -0.374 1 78.56 94 ILE A N 1
ATOM 720 C CA . ILE A 1 94 ? -8.984 22.062 -0.904 1 78.56 94 ILE A CA 1
ATOM 721 C C . ILE A 1 94 ? -9.055 21.062 0.237 1 78.56 94 ILE A C 1
ATOM 723 O O . ILE A 1 94 ? -8.07 20.828 0.94 1 78.56 94 ILE A O 1
ATOM 727 N N . ALA A 1 95 ? -10.281 20.516 0.445 1 78.75 95 ALA A N 1
ATOM 728 C CA . ALA A 1 95 ? -10.508 19.547 1.521 1 78.75 95 ALA A CA 1
ATOM 729 C C . ALA A 1 95 ? -10.398 18.125 1.004 1 78.75 95 ALA A C 1
ATOM 731 O O . ALA A 1 95 ? -10.633 17.172 1.75 1 78.75 95 ALA A O 1
ATOM 732 N N . PHE A 1 96 ? -9.898 17.891 -0.141 1 87.19 96 PHE A N 1
ATOM 733 C CA . PHE A 1 96 ? -9.758 16.578 -0.753 1 87.19 96 PHE A CA 1
ATOM 734 C C . PHE A 1 96 ? -8.352 16.031 -0.549 1 87.19 96 PHE A C 1
ATOM 736 O O . PHE A 1 96 ? -7.379 16.781 -0.56 1 87.19 96 PHE A O 1
ATOM 743 N N . PRO A 1 97 ? -8.281 14.703 -0.257 1 91.88 97 PRO A N 1
ATOM 744 C CA . PRO A 1 97 ? -6.961 14.109 -0.055 1 91.88 97 PRO A CA 1
ATOM 745 C C . PRO A 1 97 ? -6.16 13.992 -1.351 1 91.88 97 PRO A C 1
ATOM 747 O O . PRO A 1 97 ? -5.906 12.883 -1.827 1 91.88 97 PRO A O 1
ATOM 750 N N . VAL A 1 98 ? -5.629 15.086 -1.782 1 92.88 98 VAL A N 1
ATOM 751 C CA . VAL A 1 98 ? -4.934 15.195 -3.059 1 92.88 98 VAL A CA 1
ATOM 752 C C . VAL A 1 98 ? -3.633 14.398 -3.012 1 92.88 98 VAL A C 1
ATOM 754 O O . VAL A 1 98 ? -3.291 13.703 -3.969 1 92.88 98 VAL A O 1
ATOM 757 N N . PRO A 1 99 ? -2.912 14.508 -1.851 1 94.25 99 PRO A N 1
ATOM 758 C CA . PRO A 1 99 ? -1.677 13.719 -1.8 1 94.25 99 PRO A CA 1
ATOM 759 C C . PRO A 1 99 ? -1.915 12.227 -2.029 1 94.25 99 PRO A C 1
ATOM 761 O O . PRO A 1 99 ? -1.212 11.602 -2.826 1 94.25 99 PRO A O 1
ATOM 764 N N . GLN A 1 100 ? -2.926 11.703 -1.373 1 95.19 100 GLN A N 1
ATOM 765 C CA . GLN A 1 100 ? -3.223 10.281 -1.5 1 95.19 100 GLN A CA 1
ATOM 766 C C . GLN A 1 100 ? -3.693 9.938 -2.91 1 95.19 100 GLN A C 1
ATOM 768 O O . GLN A 1 100 ? -3.383 8.867 -3.432 1 95.19 100 GLN A O 1
ATOM 773 N N . LEU A 1 101 ? -4.434 10.828 -3.494 1 95.25 101 LEU A N 1
ATOM 774 C CA . LEU A 1 101 ? -4.879 10.617 -4.867 1 95.25 101 LEU A CA 1
ATOM 775 C C . LEU A 1 101 ? -3.688 10.516 -5.816 1 95.25 101 LEU A C 1
ATOM 777 O O . LEU A 1 101 ? -3.629 9.602 -6.645 1 95.25 101 LEU A O 1
ATOM 781 N N . ILE A 1 102 ? -2.76 11.43 -5.695 1 94.62 102 ILE A N 1
ATOM 782 C CA . ILE A 1 102 ? -1.597 11.453 -6.578 1 94.62 102 ILE A CA 1
ATOM 783 C C . ILE A 1 102 ? -0.724 10.227 -6.312 1 94.62 102 ILE A C 1
ATOM 785 O O . ILE A 1 102 ? -0.13 9.672 -7.238 1 94.62 102 ILE A O 1
ATOM 789 N N . VAL A 1 103 ? -0.634 9.836 -5.043 1 94.44 103 VAL A N 1
ATOM 790 C CA . VAL A 1 103 ? 0.092 8.617 -4.699 1 94.44 103 VAL A CA 1
ATOM 791 C C . VAL A 1 103 ? -0.494 7.43 -5.461 1 94.44 103 VAL A C 1
ATOM 793 O O . VAL A 1 103 ? 0.244 6.637 -6.051 1 94.44 103 VAL A O 1
ATOM 796 N N . CYS A 1 104 ? -1.814 7.324 -5.488 1 96 104 CYS A N 1
ATOM 797 C CA . CYS A 1 104 ? -2.465 6.227 -6.199 1 96 104 CYS A CA 1
ATOM 798 C C . CYS A 1 104 ? -2.215 6.328 -7.699 1 96 104 CYS A C 1
ATOM 800 O O . CYS A 1 104 ? -2.039 5.312 -8.375 1 96 104 CYS A O 1
ATOM 802 N N . CYS A 1 105 ? -2.166 7.531 -8.211 1 93.88 105 CYS A N 1
ATOM 803 C CA . CYS A 1 105 ? -1.841 7.719 -9.617 1 93.88 105 CYS A CA 1
ATOM 804 C C . CYS A 1 105 ? -0.433 7.223 -9.922 1 93.88 105 CYS A C 1
ATOM 806 O O . CYS A 1 105 ? -0.195 6.629 -10.977 1 93.88 105 CYS A O 1
ATOM 808 N N . GLY A 1 106 ? 0.466 7.531 -9.055 1 89.88 106 GLY A N 1
ATOM 809 C CA . GLY A 1 106 ? 1.808 6.996 -9.211 1 89.88 106 GLY A CA 1
ATOM 810 C C . GLY A 1 106 ? 1.843 5.48 -9.25 1 89.88 106 GLY A C 1
ATOM 811 O O . GLY A 1 106 ? 2.57 4.891 -10.047 1 89.88 106 GLY A O 1
ATOM 812 N N . PHE A 1 107 ? 1.078 4.848 -8.414 1 92.81 107 PHE A N 1
ATOM 813 C CA . PHE A 1 107 ? 0.952 3.396 -8.406 1 92.81 107 PHE A CA 1
ATOM 814 C C . PHE A 1 107 ? 0.465 2.887 -9.758 1 92.81 107 PHE A C 1
ATOM 816 O O . PHE A 1 107 ? 1.042 1.954 -10.32 1 92.81 107 PHE A O 1
ATOM 823 N N . PHE A 1 108 ? -0.572 3.525 -10.258 1 93.88 108 PHE A N 1
ATOM 824 C CA . PHE A 1 108 ? -1.153 3.117 -11.531 1 93.88 108 PHE A CA 1
ATOM 825 C C . PHE A 1 108 ? -0.173 3.357 -12.672 1 93.88 108 PHE A C 1
ATOM 827 O O . PHE A 1 108 ? -0.127 2.58 -13.625 1 93.88 108 PHE A O 1
ATOM 834 N N . LEU A 1 109 ? 0.537 4.34 -12.586 1 87.12 109 LEU A N 1
ATOM 835 C CA . LEU A 1 109 ? 1.49 4.676 -13.633 1 87.12 109 LEU A CA 1
ATOM 836 C C . LEU A 1 109 ? 2.545 3.586 -13.781 1 87.12 109 LEU A C 1
ATOM 838 O O . LEU A 1 109 ? 2.84 3.15 -14.898 1 87.12 109 LEU A O 1
ATOM 842 N N . ILE A 1 110 ? 3.055 3.135 -12.719 1 82.81 110 ILE A N 1
ATOM 843 C CA . ILE A 1 110 ? 4.09 2.107 -12.789 1 82.81 110 ILE A CA 1
ATOM 844 C C . ILE A 1 110 ? 3.473 0.783 -13.234 1 82.81 110 ILE A C 1
ATOM 846 O O . ILE A 1 110 ? 4.086 0.028 -13.984 1 82.81 110 ILE A O 1
ATOM 850 N N . TYR A 1 111 ? 2.32 0.5 -12.703 1 87.31 111 TYR A N 1
ATOM 851 C CA . TYR A 1 111 ? 1.612 -0.687 -13.172 1 87.31 111 TYR A CA 1
ATOM 852 C C . TYR A 1 111 ? 1.444 -0.661 -14.688 1 87.31 111 TYR A C 1
ATOM 854 O O . TYR A 1 111 ? 1.715 -1.654 -15.359 1 87.31 111 TYR A O 1
ATOM 862 N N . LEU A 1 112 ? 1.01 0.448 -15.172 1 87.5 112 LEU A N 1
ATOM 863 C CA . LEU A 1 112 ? 0.804 0.62 -16.609 1 87.5 112 LEU A CA 1
ATOM 864 C C . LEU A 1 112 ? 2.123 0.503 -17.359 1 87.5 112 LEU A C 1
ATOM 866 O O . LEU A 1 112 ? 2.189 -0.153 -18.406 1 87.5 112 LEU A O 1
ATOM 870 N N . LEU A 1 113 ? 3.104 1.1 -16.891 1 81.44 113 LEU A N 1
ATOM 871 C CA . LEU A 1 113 ? 4.418 1.066 -17.531 1 81.44 113 LEU A CA 1
ATOM 872 C C . LEU A 1 113 ? 4.938 -0.364 -17.625 1 81.44 113 LEU A C 1
ATOM 874 O O . LEU A 1 113 ? 5.488 -0.759 -18.656 1 81.44 113 LEU A O 1
ATOM 878 N N . GLU A 1 114 ? 4.805 -1.089 -16.562 1 80.81 114 GLU A N 1
ATOM 879 C CA . GLU A 1 114 ? 5.23 -2.486 -16.562 1 80.81 114 GLU A CA 1
ATOM 880 C C . GLU A 1 114 ? 4.477 -3.289 -17.625 1 80.81 114 GLU A C 1
ATOM 882 O O . GLU A 1 114 ? 5.07 -4.113 -18.328 1 80.81 114 GLU A O 1
ATOM 887 N N . GLU A 1 115 ? 3.24 -3.047 -17.703 1 83.5 115 GLU A N 1
ATOM 888 C CA . GLU A 1 115 ? 2.432 -3.764 -18.688 1 83.5 115 GLU A CA 1
ATOM 889 C C . GLU A 1 115 ? 2.814 -3.371 -20.109 1 83.5 115 GLU A C 1
ATOM 891 O O . GLU A 1 115 ? 2.852 -4.219 -21 1 83.5 115 GLU A O 1
ATOM 896 N N . ILE A 1 116 ? 3.102 -2.162 -20.328 1 82 116 ILE A N 1
ATOM 897 C CA . ILE A 1 116 ? 3.521 -1.679 -21.625 1 82 116 ILE A CA 1
ATOM 898 C C . ILE A 1 116 ? 4.863 -2.301 -22 1 82 116 ILE A C 1
ATOM 900 O O . ILE A 1 116 ? 5.051 -2.758 -23.141 1 82 116 ILE A O 1
ATOM 904 N N . ILE A 1 117 ? 5.766 -2.334 -21.125 1 74.88 117 ILE A N 1
ATOM 905 C CA . ILE A 1 117 ? 7.086 -2.912 -21.344 1 74.88 117 ILE A CA 1
ATOM 906 C C . ILE A 1 117 ? 6.953 -4.402 -21.641 1 74.88 117 ILE A C 1
ATOM 908 O O . ILE A 1 117 ? 7.617 -4.926 -22.547 1 74.88 117 ILE A O 1
ATOM 912 N N . ARG A 1 118 ? 6.168 -5.066 -20.859 1 74.38 118 ARG A N 1
ATOM 913 C CA . ARG A 1 118 ? 5.914 -6.48 -21.109 1 74.38 118 ARG A CA 1
ATOM 914 C C . ARG A 1 118 ? 5.34 -6.707 -22.5 1 74.38 118 ARG A C 1
ATOM 916 O O . ARG A 1 118 ? 5.703 -7.668 -23.172 1 74.38 118 ARG A O 1
ATOM 923 N N . MET A 1 119 ? 4.453 -5.855 -22.906 1 75.62 119 MET A N 1
ATOM 924 C CA . MET A 1 119 ? 3.834 -5.949 -24.219 1 75.62 119 MET A CA 1
ATOM 925 C C . MET A 1 119 ? 4.867 -5.754 -25.328 1 75.62 119 MET A C 1
ATOM 927 O O . MET A 1 119 ? 4.812 -6.422 -26.359 1 75.62 119 MET A O 1
ATOM 931 N N . ILE A 1 120 ? 5.734 -4.918 -25.062 1 71.81 120 ILE A N 1
ATOM 932 C CA . ILE A 1 120 ? 6.727 -4.57 -26.078 1 71.81 120 ILE A CA 1
ATOM 933 C C . ILE A 1 120 ? 7.809 -5.645 -26.125 1 71.81 120 ILE A C 1
ATOM 935 O O . ILE A 1 120 ? 8.281 -6.008 -27.203 1 71.81 120 ILE A O 1
ATOM 939 N N . PHE A 1 121 ? 8.336 -6.094 -24.953 1 61.69 121 PHE A N 1
ATOM 940 C CA . PHE A 1 121 ? 9.453 -7.027 -24.906 1 61.69 121 PHE A CA 1
ATOM 941 C C . PHE A 1 121 ? 8.953 -8.469 -24.922 1 61.69 121 PHE A C 1
ATOM 943 O O . PHE A 1 121 ? 9.75 -9.406 -25 1 61.69 121 PHE A O 1
ATOM 950 N N . SER A 1 122 ? 7.777 -8.891 -24.375 1 56.56 122 SER A N 1
ATOM 951 C CA . SER A 1 122 ? 7.234 -10.234 -24.547 1 56.56 122 SER A CA 1
ATOM 952 C C . SER A 1 122 ? 7.18 -10.617 -26.016 1 56.56 122 SER A C 1
ATOM 954 O O . SER A 1 122 ? 6.434 -10.016 -26.797 1 56.56 122 SER A O 1
ATOM 956 N N . ASP A 1 123 ? 8.352 -10.883 -26.578 1 46.75 123 ASP A N 1
ATOM 957 C CA . ASP A 1 123 ? 8.352 -11.516 -27.906 1 46.75 123 ASP A CA 1
ATOM 958 C C . ASP A 1 123 ? 7.043 -12.258 -28.156 1 46.75 123 ASP A C 1
ATOM 960 O O . ASP A 1 123 ? 6.328 -12.602 -27.203 1 46.75 123 ASP A O 1
ATOM 964 N N . SER A 1 124 ? 6.77 -13.062 -29.531 1 38.5 124 SER A N 1
ATOM 965 C CA . SER A 1 124 ? 5.777 -13.703 -30.391 1 38.5 124 SER A CA 1
ATOM 966 C C . SER A 1 124 ? 4.992 -14.766 -29.625 1 38.5 124 SER A C 1
ATOM 968 O O . SER A 1 124 ? 3.947 -15.227 -30.078 1 38.5 124 SER A O 1
ATOM 970 N N . SER A 1 125 ? 5.641 -16.031 -29.125 1 34.75 125 SER A N 1
ATOM 971 C CA . SER A 1 125 ? 4.855 -17.25 -29.109 1 34.75 125 SER A CA 1
ATOM 972 C C . SER A 1 125 ? 3.863 -17.266 -27.953 1 34.75 125 SER A C 1
ATOM 974 O O . SER A 1 125 ? 4.238 -17 -26.812 1 34.75 125 SER A O 1
ATOM 976 N N . PRO A 1 126 ? 2.578 -17 -28.125 1 37.94 126 PRO A N 1
ATOM 977 C CA . PRO A 1 126 ? 1.44 -17.234 -27.234 1 37.94 126 PRO A CA 1
ATOM 978 C C . PRO A 1 126 ? 1.763 -18.234 -26.125 1 37.94 126 PRO A C 1
ATOM 980 O O . PRO A 1 126 ? 0.983 -18.391 -25.188 1 37.94 126 PRO A O 1
ATOM 983 N N . GLU A 1 127 ? 2.732 -19.25 -26.281 1 35.22 127 GLU A N 1
ATOM 984 C CA . GLU A 1 127 ? 3.113 -20.469 -25.547 1 35.22 127 GLU A CA 1
ATOM 985 C C . GLU A 1 127 ? 3.797 -20.125 -24.234 1 35.22 127 GLU A C 1
ATOM 987 O O . GLU A 1 127 ? 3.955 -20.984 -23.359 1 35.22 127 GLU A O 1
ATOM 992 N N . ASP A 1 128 ? 4.449 -18.938 -24 1 37.16 128 ASP A N 1
ATOM 993 C CA . ASP A 1 128 ? 5.371 -18.781 -22.891 1 37.16 128 ASP A CA 1
ATOM 994 C C . ASP A 1 128 ? 4.641 -18.266 -21.641 1 37.16 128 ASP A C 1
ATOM 996 O O . ASP A 1 128 ? 5.262 -18.031 -20.609 1 37.16 128 ASP A O 1
ATOM 1000 N N . ARG A 1 129 ? 3.596 -17.625 -21.734 1 36.62 129 ARG A N 1
ATOM 1001 C CA . ARG A 1 129 ? 2.764 -17.188 -20.609 1 36.62 129 ARG A CA 1
ATOM 1002 C C . ARG A 1 129 ? 2.562 -18.312 -19.594 1 36.62 129 ARG A C 1
ATOM 1004 O O . ARG A 1 129 ? 2.318 -18.047 -18.422 1 36.62 129 ARG A O 1
ATOM 1011 N N . GLY A 1 130 ? 2.305 -19.5 -20.109 1 33.53 130 GLY A N 1
ATOM 1012 C CA . GLY A 1 130 ? 2.207 -20.75 -19.375 1 33.53 130 GLY A CA 1
ATOM 1013 C C . GLY A 1 130 ? 3.494 -21.125 -18.656 1 33.53 130 GLY A C 1
ATOM 1014 O O . GLY A 1 130 ? 3.578 -22.188 -18.031 1 33.53 130 GLY A O 1
ATOM 1015 N N . ALA A 1 131 ? 4.547 -20.453 -18.984 1 33.44 131 ALA A N 1
ATOM 1016 C CA . ALA A 1 131 ? 5.875 -20.875 -18.547 1 33.44 131 ALA A CA 1
ATOM 1017 C C . ALA A 1 131 ? 6.066 -20.594 -17.062 1 33.44 131 ALA A C 1
ATOM 1019 O O . ALA A 1 131 ? 6.988 -21.125 -16.438 1 33.44 131 ALA A O 1
ATOM 1020 N N . TYR A 1 132 ? 5.52 -19.469 -16.484 1 34.5 132 TYR A N 1
ATOM 1021 C CA . TYR A 1 132 ? 5.676 -19.375 -15.039 1 34.5 132 TYR A CA 1
ATOM 1022 C C . TYR A 1 132 ? 5.238 -20.672 -14.367 1 34.5 132 TYR A C 1
ATOM 1024 O O . TYR A 1 132 ? 5.719 -21.016 -13.289 1 34.5 132 TYR A O 1
ATOM 1032 N N . GLU A 1 133 ? 4.148 -21.25 -14.742 1 33.16 133 GLU A N 1
ATOM 1033 C CA . GLU A 1 133 ? 3.678 -22.562 -14.281 1 33.16 133 GLU A CA 1
ATOM 1034 C C . GLU A 1 133 ? 4.707 -23.641 -14.57 1 33.16 133 GLU A C 1
ATOM 1036 O O . GLU A 1 133 ? 4.867 -24.578 -13.781 1 33.16 133 GLU A O 1
ATOM 1041 N N . LYS A 1 134 ? 5.301 -23.719 -15.836 1 36.62 134 LYS A N 1
ATOM 1042 C CA . LYS A 1 134 ? 6.219 -24.766 -16.25 1 36.62 134 LYS A CA 1
ATOM 1043 C C . LYS A 1 134 ? 7.656 -24.438 -15.852 1 36.62 134 LYS A C 1
ATOM 1045 O O . LYS A 1 134 ? 8.594 -25.109 -16.297 1 36.62 134 LYS A O 1
ATOM 1050 N N . ALA A 1 135 ? 7.926 -23.359 -15.352 1 35.97 135 ALA A N 1
ATOM 1051 C CA . ALA A 1 135 ? 9.312 -23.062 -15.008 1 35.97 135 ALA A CA 1
ATOM 1052 C C . ALA A 1 135 ? 9.922 -24.172 -14.156 1 35.97 135 ALA A C 1
ATOM 1054 O O . ALA A 1 135 ? 11.086 -24.094 -13.766 1 35.97 135 ALA A O 1
ATOM 1055 N N . CYS A 1 136 ? 9.172 -24.906 -13.5 1 32 136 CYS A N 1
ATOM 1056 C CA . CYS A 1 136 ? 9.859 -26.031 -12.883 1 32 136 CYS A CA 1
ATOM 1057 C C . CYS A 1 136 ? 10.68 -26.797 -13.906 1 32 136 CYS A C 1
ATOM 1059 O O . CYS A 1 136 ? 11.43 -27.703 -13.547 1 32 136 CYS A O 1
ATOM 1061 N N . GLU A 1 137 ? 10.25 -26.953 -15.227 1 33.69 137 GLU A N 1
ATOM 1062 C CA . GLU A 1 137 ? 11.094 -27.828 -16.031 1 33.69 137 GLU A CA 1
ATOM 1063 C C . GLU A 1 137 ? 12.375 -27.109 -16.469 1 33.69 137 GLU A C 1
ATOM 1065 O O . GLU A 1 137 ? 12.352 -25.922 -16.781 1 33.69 137 GLU A O 1
ATOM 1070 N N . GLN A 1 138 ? 13.594 -27.625 -16.312 1 38.94 138 GLN A N 1
ATOM 1071 C CA . GLN A 1 138 ? 15.031 -27.531 -16.578 1 38.94 138 GLN A CA 1
ATOM 1072 C C . GLN A 1 138 ? 15.289 -26.922 -17.953 1 38.94 138 GLN A C 1
ATOM 1074 O O . GLN A 1 138 ? 16.297 -27.234 -18.594 1 38.94 138 GLN A O 1
ATOM 1079 N N . ASN A 1 139 ? 14.305 -26.281 -18.641 1 43.12 139 ASN A N 1
ATOM 1080 C CA . ASN A 1 139 ? 14.758 -25.891 -19.969 1 43.12 139 ASN A CA 1
ATOM 1081 C C . ASN A 1 139 ? 15.422 -24.516 -19.938 1 43.12 139 ASN A C 1
ATOM 1083 O O . ASN A 1 139 ? 14.914 -23.578 -19.312 1 43.12 139 ASN A O 1
ATOM 1087 N N . PRO A 1 140 ? 16.641 -24.312 -20.312 1 50.16 140 PRO A N 1
ATOM 1088 C CA . PRO A 1 140 ? 17.453 -23.094 -20.453 1 50.16 140 PRO A CA 1
ATOM 1089 C C . PRO A 1 140 ? 16.625 -21.891 -20.891 1 50.16 140 PRO A C 1
ATOM 1091 O O . PRO A 1 140 ? 16.891 -20.766 -20.469 1 50.16 140 PRO A O 1
ATOM 1094 N N . LEU A 1 141 ? 15.656 -22.109 -21.719 1 49.19 141 LEU A N 1
ATOM 1095 C CA . LEU A 1 141 ? 14.812 -21.031 -22.219 1 49.19 141 LEU A CA 1
ATOM 1096 C C . LEU A 1 141 ? 13.969 -20.422 -21.109 1 49.19 141 LEU A C 1
ATOM 1098 O O . LEU A 1 141 ? 13.711 -19.219 -21.109 1 49.19 141 LEU A O 1
ATOM 1102 N N . ASP A 1 142 ? 13.695 -21.203 -20.094 1 58.38 142 ASP A N 1
ATOM 1103 C CA . ASP A 1 142 ? 12.859 -20.781 -18.969 1 58.38 142 ASP A CA 1
ATOM 1104 C C . ASP A 1 142 ? 13.648 -19.891 -18 1 58.38 142 ASP A C 1
ATOM 1106 O O . ASP A 1 142 ? 13.117 -18.906 -17.484 1 58.38 142 ASP A O 1
ATOM 1110 N N . LEU A 1 143 ? 14.984 -20.125 -18.047 1 62.44 143 LEU A N 1
ATOM 1111 C CA . LEU A 1 143 ? 15.844 -19.359 -17.156 1 62.44 143 LEU A CA 1
ATOM 1112 C C . LEU A 1 143 ? 16.047 -17.938 -17.688 1 62.44 143 LEU A C 1
ATOM 1114 O O . LEU A 1 143 ? 16.047 -16.984 -16.922 1 62.44 143 LEU A O 1
ATOM 1118 N N . GLU A 1 144 ? 16.156 -17.859 -19.016 1 68.19 144 GLU A N 1
ATOM 1119 C CA . GLU A 1 144 ? 16.344 -16.547 -19.625 1 68.19 144 GLU A CA 1
ATOM 1120 C C . GLU A 1 144 ? 15.117 -15.672 -19.438 1 68.19 144 GLU A C 1
ATOM 1122 O O . GLU A 1 144 ? 15.234 -14.461 -19.203 1 68.19 144 GLU A O 1
ATOM 1127 N N . ALA A 1 145 ? 14.016 -16.328 -19.531 1 69.75 145 ALA A N 1
ATOM 1128 C CA . ALA A 1 145 ? 12.766 -15.594 -19.375 1 69.75 145 ALA A CA 1
ATOM 1129 C C . ALA A 1 145 ? 12.609 -15.078 -17.953 1 69.75 145 ALA A C 1
ATOM 1131 O O . ALA A 1 145 ? 12.172 -13.938 -17.75 1 69.75 145 ALA A O 1
ATOM 1132 N N . VAL A 1 146 ? 13.039 -15.883 -17.078 1 70.06 146 VAL A N 1
ATOM 1133 C CA . VAL A 1 146 ? 12.969 -15.5 -15.672 1 70.06 146 VAL A CA 1
ATOM 1134 C C . VAL A 1 146 ? 13.945 -14.359 -15.391 1 70.06 146 VAL A C 1
ATOM 1136 O O . VAL A 1 146 ? 13.602 -13.398 -14.711 1 70.06 146 VAL A O 1
ATOM 1139 N N . GLU A 1 147 ? 15.094 -14.438 -16 1 73.12 147 GLU A N 1
ATOM 1140 C CA . GLU A 1 147 ? 16.109 -13.406 -15.82 1 73.12 147 GLU A CA 1
ATOM 1141 C C . GLU A 1 147 ? 15.656 -12.07 -16.391 1 73.12 147 GLU A C 1
ATOM 1143 O O . GLU A 1 147 ? 15.891 -11.016 -15.797 1 73.12 147 GLU A O 1
ATOM 1148 N N . ARG A 1 148 ? 15.062 -12.18 -17.5 1 73.81 148 ARG A N 1
ATOM 1149 C CA . ARG A 1 148 ? 14.57 -10.961 -18.141 1 73.81 148 ARG A CA 1
ATOM 1150 C C . ARG A 1 148 ? 13.492 -10.305 -17.297 1 73.81 148 ARG A C 1
ATOM 1152 O O . ARG A 1 148 ? 13.453 -9.078 -17.188 1 73.81 148 ARG A O 1
ATOM 1159 N N . LYS A 1 149 ? 12.672 -11.094 -16.766 1 72.25 149 LYS A N 1
ATOM 1160 C CA . LYS A 1 149 ? 11.602 -10.578 -15.914 1 72.25 149 LYS A CA 1
ATOM 1161 C C . LYS A 1 149 ? 12.164 -9.93 -14.656 1 72.25 149 LYS A C 1
ATOM 1163 O O . LYS A 1 149 ? 11.727 -8.852 -14.25 1 72.25 149 LYS A O 1
ATOM 1168 N N . GLU A 1 150 ? 13.133 -10.555 -14.156 1 74.12 150 GLU A N 1
ATOM 1169 C CA . GLU A 1 150 ? 13.758 -10.031 -12.953 1 74.12 150 GLU A CA 1
ATOM 1170 C C . GLU A 1 150 ? 14.508 -8.727 -13.242 1 74.12 150 GLU A C 1
ATOM 1172 O O . GLU A 1 150 ? 14.492 -7.801 -12.43 1 74.12 150 GLU A O 1
ATOM 1177 N N . MET A 1 151 ? 15.086 -8.742 -14.406 1 76.25 151 MET A N 1
ATOM 1178 C CA . MET A 1 151 ? 15.812 -7.543 -14.812 1 76.25 151 MET A CA 1
ATOM 1179 C C . MET A 1 151 ? 14.852 -6.371 -15.016 1 76.25 151 MET A C 1
ATOM 1181 O O . MET A 1 151 ? 15.141 -5.25 -14.594 1 76.25 151 MET A O 1
ATOM 1185 N N . LEU A 1 152 ? 13.773 -6.648 -15.609 1 73.5 152 LEU A N 1
ATOM 1186 C CA . LEU A 1 152 ? 12.781 -5.605 -15.82 1 73.5 152 LEU A CA 1
ATOM 1187 C C . LEU A 1 152 ? 12.258 -5.066 -14.492 1 73.5 152 LEU A C 1
ATOM 1189 O O . LEU A 1 152 ? 12.109 -3.855 -14.328 1 73.5 152 LEU A O 1
ATOM 1193 N N . ARG A 1 153 ? 12.055 -5.934 -13.664 1 72.06 153 ARG A N 1
ATOM 1194 C CA . ARG A 1 153 ? 11.602 -5.547 -12.336 1 72.06 153 ARG A CA 1
ATOM 1195 C C . ARG A 1 153 ? 12.641 -4.668 -11.641 1 72.06 153 ARG A C 1
ATOM 1197 O O . ARG A 1 153 ? 12.289 -3.648 -11.039 1 72.06 153 ARG A O 1
ATOM 1204 N N . ALA A 1 154 ? 13.828 -5.117 -11.789 1 74.44 154 ALA A N 1
ATOM 1205 C CA . ALA A 1 154 ? 14.914 -4.371 -11.164 1 74.44 154 ALA A CA 1
ATOM 1206 C C . ALA A 1 154 ? 15.047 -2.979 -11.773 1 74.44 154 ALA A C 1
ATOM 1208 O O . ALA A 1 154 ? 15.281 -2 -11.062 1 74.44 154 ALA A O 1
ATOM 1209 N N . LEU A 1 155 ? 14.805 -2.945 -13.023 1 77.31 155 LEU A N 1
ATOM 1210 C CA . LEU A 1 155 ? 14.922 -1.673 -13.727 1 77.31 155 LEU A CA 1
ATOM 1211 C C . LEU A 1 155 ? 13.797 -0.723 -13.328 1 77.31 155 LEU A C 1
ATOM 1213 O O . LEU A 1 155 ? 14.031 0.468 -13.109 1 77.31 155 LEU A O 1
ATOM 1217 N N . ILE A 1 156 ? 12.656 -1.251 -13.211 1 70.75 156 ILE A N 1
ATOM 1218 C CA . ILE A 1 156 ? 11.508 -0.453 -12.797 1 70.75 156 ILE A CA 1
ATOM 1219 C C . ILE A 1 156 ? 11.727 0.064 -11.375 1 70.75 156 ILE A C 1
ATOM 1221 O O . ILE A 1 156 ? 11.461 1.232 -11.086 1 70.75 156 ILE A O 1
ATOM 1225 N N . PHE A 1 157 ? 12.203 -0.816 -10.641 1 71.06 157 PHE A N 1
ATOM 1226 C CA . PHE A 1 157 ? 12.508 -0.453 -9.258 1 71.06 157 PHE A CA 1
ATOM 1227 C C . PHE A 1 157 ? 13.547 0.661 -9.211 1 71.06 157 PHE A C 1
ATOM 1229 O O . PHE A 1 157 ? 13.375 1.64 -8.477 1 71.06 157 PHE A O 1
ATOM 1236 N N . ALA A 1 158 ? 14.555 0.454 -9.977 1 75.75 158 ALA A N 1
ATOM 1237 C CA . ALA A 1 158 ? 15.656 1.412 -10 1 75.75 158 ALA A CA 1
ATOM 1238 C C 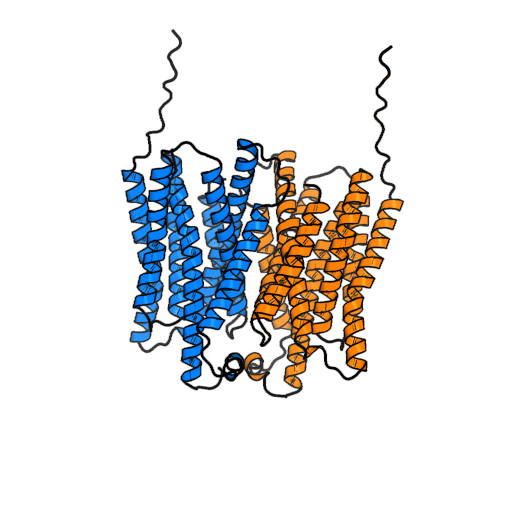. ALA A 1 158 ? 15.18 2.781 -10.484 1 75.75 158 ALA A C 1
ATOM 1240 O O . ALA A 1 158 ? 15.609 3.812 -9.961 1 75.75 158 ALA A O 1
ATOM 1241 N N . PHE A 1 159 ? 14.359 2.809 -11.344 1 73.5 159 PHE A N 1
ATOM 1242 C CA . PHE A 1 159 ? 13.828 4.062 -11.867 1 73.5 159 PHE A CA 1
ATOM 1243 C C . PHE A 1 159 ? 12.992 4.777 -10.805 1 73.5 159 PHE A C 1
ATOM 1245 O O . PHE A 1 159 ? 13.141 5.984 -10.609 1 73.5 159 PHE A O 1
ATOM 1252 N N . ALA A 1 160 ? 12.172 3.996 -10.18 1 70.12 160 ALA A N 1
ATOM 1253 C CA . ALA A 1 160 ? 11.305 4.574 -9.156 1 70.12 160 ALA A CA 1
ATOM 1254 C C . ALA A 1 160 ? 12.125 5.195 -8.031 1 70.12 160 ALA A C 1
ATOM 1256 O O . ALA A 1 160 ? 11.867 6.332 -7.625 1 70.12 160 ALA A O 1
ATOM 1257 N N . ILE A 1 161 ? 13.078 4.492 -7.566 1 75.81 161 ILE A N 1
ATOM 1258 C CA . ILE A 1 161 ? 13.859 4.953 -6.426 1 75.81 161 ILE A CA 1
ATOM 1259 C C . ILE A 1 161 ? 14.781 6.098 -6.855 1 75.81 161 ILE A C 1
ATOM 1261 O O . ILE A 1 161 ? 15.141 6.949 -6.039 1 75.81 161 ILE A O 1
ATOM 1265 N N . SER A 1 162 ? 15.133 6.094 -8.156 1 81.25 162 SER A N 1
ATOM 1266 C CA . SER A 1 162 ? 15.93 7.199 -8.68 1 81.25 162 SER A CA 1
ATOM 1267 C C . SER A 1 162 ? 15.172 8.516 -8.602 1 81.25 162 SER A C 1
ATOM 1269 O O . SER A 1 162 ? 15.742 9.547 -8.242 1 81.25 162 SER A O 1
ATOM 1271 N N . PHE A 1 163 ? 13.953 8.492 -8.852 1 74.31 163 PHE A N 1
ATOM 1272 C CA . PHE A 1 163 ? 13.156 9.703 -8.766 1 74.31 163 PHE A CA 1
ATOM 1273 C C . PHE A 1 163 ? 13.016 10.164 -7.324 1 74.31 163 PHE A C 1
ATOM 1275 O O . PHE A 1 163 ? 13.094 11.367 -7.039 1 74.31 163 PHE A O 1
ATOM 1282 N N . HIS A 1 164 ? 12.75 9.289 -6.484 1 74.62 164 HIS A N 1
ATOM 1283 C CA . HIS A 1 164 ? 12.68 9.609 -5.062 1 74.62 164 HIS A CA 1
ATOM 1284 C C . HIS A 1 164 ? 13.977 10.234 -4.574 1 74.62 164 HIS A C 1
ATOM 1286 O O . HIS A 1 164 ? 13.961 11.234 -3.854 1 74.62 164 HIS A O 1
ATOM 1292 N N . SER A 1 165 ? 15.07 9.648 -5.086 1 85.12 165 SER A N 1
ATOM 1293 C CA . SER A 1 165 ? 16.391 10.148 -4.703 1 85.12 165 SER A CA 1
ATOM 1294 C C . SER A 1 165 ? 16.609 11.562 -5.219 1 85.12 165 SER A C 1
ATOM 1296 O O . SER A 1 165 ? 17.25 12.383 -4.555 1 85.12 165 SER A O 1
ATOM 1298 N N . LEU A 1 166 ? 16.078 11.828 -6.348 1 85.19 166 LEU A N 1
ATOM 1299 C CA . LEU A 1 166 ? 16.172 13.164 -6.926 1 85.19 166 LEU A CA 1
ATOM 1300 C C . LEU A 1 166 ? 15.492 14.188 -6.031 1 85.19 166 LEU A C 1
ATOM 1302 O O . LEU A 1 166 ? 16.016 15.281 -5.816 1 85.19 166 LEU A O 1
ATOM 1306 N N . LEU A 1 167 ? 14.422 13.828 -5.516 1 80.25 167 LEU A N 1
ATOM 1307 C CA . LEU A 1 167 ? 13.641 14.734 -4.684 1 80.25 167 LEU A CA 1
ATOM 1308 C C . LEU A 1 167 ? 14.32 14.969 -3.338 1 80.25 167 LEU A C 1
ATOM 1310 O O . LEU A 1 167 ? 14.273 16.062 -2.791 1 80.25 167 LEU A O 1
ATOM 1314 N N . GLU A 1 168 ? 14.914 13.969 -2.82 1 80.31 168 GLU A N 1
ATOM 1315 C CA . GLU A 1 168 ? 15.688 14.117 -1.59 1 80.31 168 GLU A CA 1
ATOM 1316 C C . GLU A 1 168 ? 16.859 15.07 -1.789 1 80.31 168 GLU A C 1
ATOM 1318 O O . GLU A 1 168 ? 17.172 15.883 -0.912 1 80.31 168 GLU A O 1
ATOM 1323 N N . GLY A 1 169 ? 17.5 14.883 -2.896 1 86.12 169 GLY A N 1
ATOM 1324 C CA . GLY A 1 169 ? 18.562 15.82 -3.232 1 86.12 169 GLY A CA 1
ATOM 1325 C C . GLY A 1 169 ? 18.094 17.25 -3.35 1 86.12 169 GLY A C 1
ATOM 1326 O O . GLY A 1 169 ? 18.766 18.172 -2.891 1 86.12 169 GLY A O 1
ATOM 1327 N N . PHE A 1 170 ? 16.984 17.391 -3.922 1 82.81 170 PHE A N 1
ATOM 1328 C CA . PHE A 1 170 ? 16.391 18.719 -4.055 1 82.81 170 PHE A CA 1
ATOM 1329 C C . PHE A 1 170 ? 16.203 19.375 -2.688 1 82.81 170 PHE A C 1
ATOM 1331 O O . PHE A 1 170 ? 16.516 20.547 -2.502 1 82.81 170 PHE A O 1
ATOM 1338 N N . ALA A 1 171 ? 15.641 18.594 -1.792 1 79.31 171 ALA A N 1
ATOM 1339 C CA . ALA A 1 171 ? 15.414 19.078 -0.43 1 79.31 171 ALA A CA 1
ATOM 1340 C C . ALA A 1 171 ? 16.734 19.516 0.215 1 79.31 171 ALA A C 1
ATOM 1342 O O . ALA A 1 171 ? 16.766 20.5 0.946 1 79.31 171 ALA A O 1
ATOM 1343 N N . LEU A 1 172 ? 17.734 18.781 -0.042 1 84.06 172 LEU A N 1
ATOM 1344 C CA . LEU A 1 172 ? 19.047 19.125 0.476 1 84.06 172 LEU A CA 1
ATOM 1345 C C . LEU A 1 172 ? 19.562 20.422 -0.145 1 84.06 172 LEU A C 1
ATOM 1347 O O . LEU A 1 172 ? 20.188 21.234 0.535 1 84.06 172 LEU A O 1
ATOM 1351 N N . GLY A 1 173 ? 19.266 20.578 -1.327 1 84.69 173 GLY A N 1
ATOM 1352 C CA . GLY A 1 173 ? 19.75 21.75 -2.062 1 84.69 173 GLY A CA 1
ATOM 1353 C C . GLY A 1 173 ? 19.062 23.031 -1.659 1 84.69 173 GLY A C 1
ATOM 1354 O O . GLY A 1 173 ? 19.641 24.109 -1.765 1 84.69 173 GLY A O 1
ATOM 1355 N N . VAL A 1 174 ? 17.844 22.906 -1.187 1 79.44 174 VAL A N 1
ATOM 1356 C CA . VAL A 1 174 ? 17.078 24.109 -0.889 1 79.44 174 VAL A CA 1
ATOM 1357 C C . VAL A 1 174 ? 17.219 24.453 0.589 1 79.44 174 VAL A C 1
ATOM 1359 O O . VAL A 1 174 ? 16.641 25.438 1.059 1 79.44 174 VAL A O 1
ATOM 1362 N N . GLN A 1 175 ? 17.953 23.641 1.312 1 78.69 175 GLN A N 1
ATOM 1363 C CA . GLN A 1 175 ? 18.141 23.953 2.723 1 78.69 175 GLN A CA 1
ATOM 1364 C C . GLN A 1 175 ? 18.828 25.312 2.9 1 78.69 175 GLN A C 1
ATOM 1366 O O . GLN A 1 175 ? 19.75 25.641 2.16 1 78.69 175 GLN A O 1
ATOM 1371 N N . ASP A 1 176 ? 18.281 26.078 3.861 1 75.88 176 ASP A N 1
ATOM 1372 C CA . ASP A 1 176 ? 18.781 27.438 4.055 1 75.88 176 ASP A CA 1
ATOM 1373 C C . ASP A 1 176 ? 19.531 27.578 5.375 1 75.88 176 ASP A C 1
ATOM 1375 O O . ASP A 1 176 ? 20.172 28.594 5.637 1 75.88 176 ASP A O 1
ATOM 1379 N N . THR A 1 177 ? 19.453 26.562 6.172 1 77 177 THR A N 1
ATOM 1380 C CA . THR A 1 177 ? 20.141 26.594 7.457 1 77 177 THR A CA 1
ATOM 1381 C C . THR A 1 177 ? 21.172 25.453 7.539 1 77 177 THR A C 1
ATOM 1383 O O . THR A 1 177 ? 20.938 24.375 7.012 1 77 177 THR A O 1
ATOM 1386 N N . SER A 1 178 ? 22.297 25.766 8.078 1 82.38 178 SER A N 1
ATOM 1387 C CA . SER A 1 178 ? 23.328 24.75 8.242 1 82.38 178 SER A CA 1
ATOM 1388 C C . SER A 1 178 ? 22.844 23.578 9.094 1 82.38 178 SER A C 1
ATOM 1390 O O . SER A 1 178 ? 23.156 22.422 8.805 1 82.38 178 SER A O 1
ATOM 1392 N N . SER A 1 179 ? 22.172 23.891 10.102 1 77.94 179 SER A N 1
ATOM 1393 C CA . SER A 1 179 ? 21.656 22.844 10.977 1 77.94 179 SER A CA 1
ATOM 1394 C C . SER A 1 179 ? 20.703 21.922 10.219 1 77.94 179 SER A C 1
ATOM 1396 O O . SER A 1 179 ? 20.797 20.703 10.352 1 77.94 179 SER A O 1
ATOM 1398 N N . GLY A 1 180 ? 19.875 22.516 9.461 1 75.81 180 GLY A N 1
ATOM 1399 C CA . GLY A 1 180 ? 18.969 21.719 8.648 1 75.81 180 GLY A CA 1
ATOM 1400 C C . GLY A 1 180 ? 19.688 20.875 7.605 1 75.81 180 GLY A C 1
ATOM 1401 O O . GLY A 1 180 ? 19.328 19.719 7.367 1 75.81 180 GLY A O 1
ATOM 1402 N N . LEU A 1 181 ? 20.688 21.484 7.062 1 82.31 181 LEU A N 1
ATOM 1403 C CA . LEU A 1 181 ? 21.469 20.812 6.035 1 82.31 181 LEU A CA 1
ATOM 1404 C C . LEU A 1 181 ? 22.172 19.594 6.602 1 82.31 181 LEU A C 1
ATOM 1406 O O . LEU A 1 181 ? 22.062 18.5 6.047 1 82.31 181 LEU A O 1
ATOM 1410 N N . PHE A 1 182 ? 22.797 19.75 7.703 1 83.75 182 PHE A N 1
ATOM 1411 C CA . PHE A 1 182 ? 23.562 18.641 8.281 1 83.75 182 PHE A CA 1
ATOM 1412 C C . PHE A 1 182 ? 22.641 17.578 8.859 1 83.75 182 PHE A C 1
ATOM 1414 O O . PHE A 1 182 ? 22.938 16.391 8.781 1 83.75 182 PHE A O 1
ATOM 1421 N N . SER A 1 183 ? 21.562 18.047 9.438 1 77.06 183 SER A N 1
ATOM 1422 C CA . SER A 1 183 ? 20.594 17.078 9.945 1 77.06 183 SER A CA 1
ATOM 1423 C C . SER A 1 183 ? 20.016 16.234 8.82 1 77.06 183 SER A C 1
ATOM 1425 O O . SER A 1 183 ? 19.938 15 8.945 1 77.06 183 SER A O 1
ATOM 1427 N N . LEU A 1 184 ? 19.688 16.875 7.793 1 78.75 184 LEU A N 1
ATOM 1428 C CA . LEU A 1 184 ? 19.172 16.156 6.637 1 78.75 184 LEU A CA 1
ATOM 1429 C C . LEU A 1 184 ? 20.234 15.25 6.031 1 78.75 184 LEU A C 1
ATOM 1431 O O . LEU A 1 184 ? 19.938 14.125 5.613 1 78.75 184 LEU A O 1
ATOM 1435 N N . PHE A 1 185 ? 21.453 15.734 6.008 1 85.62 185 PHE A N 1
ATOM 1436 C CA . PHE A 1 185 ? 22.547 14.969 5.441 1 85.62 185 PHE A CA 1
ATOM 1437 C C . PHE A 1 185 ? 22.766 13.672 6.215 1 85.62 185 PHE A C 1
ATOM 1439 O O . PHE A 1 185 ? 22.875 12.602 5.617 1 85.62 185 PHE A O 1
ATOM 1446 N N . ILE A 1 186 ? 22.75 13.766 7.465 1 80.44 186 ILE A N 1
ATOM 1447 C CA . ILE A 1 186 ? 22.984 12.594 8.297 1 80.44 186 ILE A CA 1
ATOM 1448 C C . ILE A 1 186 ? 21.859 11.586 8.109 1 80.44 186 ILE A C 1
ATOM 1450 O O . ILE A 1 186 ? 22.094 10.391 7.965 1 80.44 186 ILE A O 1
ATOM 1454 N N . SER A 1 187 ? 20.672 12.039 8.133 1 76.25 187 SER A N 1
ATOM 1455 C CA . SER A 1 187 ? 19.516 11.188 7.91 1 76.25 187 SER A CA 1
ATOM 1456 C C . SER A 1 187 ? 19.594 10.477 6.562 1 76.25 187 SER A C 1
ATOM 1458 O O . SER A 1 187 ? 19.359 9.273 6.477 1 76.25 187 SER A O 1
ATOM 1460 N N . LEU A 1 188 ? 20 11.188 5.586 1 82.75 188 LEU A N 1
ATOM 1461 C CA . LEU A 1 188 ? 20.078 10.648 4.23 1 82.75 188 LEU A CA 1
ATOM 1462 C C . LEU A 1 188 ? 21.234 9.664 4.102 1 82.75 188 LEU A C 1
ATOM 1464 O O . LEU A 1 188 ? 21.125 8.656 3.402 1 82.75 188 LEU A O 1
ATOM 1468 N N . LEU A 1 189 ? 22.281 9.961 4.805 1 85.19 189 LEU A N 1
ATOM 1469 C CA . LEU A 1 189 ? 23.453 9.109 4.723 1 85.19 189 LEU A CA 1
ATOM 1470 C C . LEU A 1 189 ? 23.125 7.68 5.129 1 85.19 189 LEU A C 1
ATOM 1472 O O . LEU A 1 189 ? 23.484 6.73 4.426 1 85.19 189 LEU A O 1
ATOM 1476 N N . ILE A 1 190 ? 22.469 7.531 6.121 1 78.69 190 ILE A N 1
ATOM 1477 C CA . ILE A 1 190 ? 22.172 6.207 6.648 1 78.69 190 ILE A CA 1
ATOM 1478 C C . ILE A 1 190 ? 21.062 5.562 5.824 1 78.69 190 ILE A C 1
ATOM 1480 O O . ILE A 1 190 ? 21.203 4.434 5.348 1 78.69 190 ILE A O 1
ATOM 1484 N N . HIS A 1 191 ? 20.078 6.293 5.664 1 77.88 191 HIS A N 1
ATOM 1485 C CA . HIS A 1 191 ? 18.922 5.727 4.98 1 77.88 191 HIS A CA 1
ATOM 1486 C C . HIS A 1 191 ? 19.234 5.434 3.52 1 77.88 191 HIS A C 1
ATOM 1488 O O . HIS A 1 191 ? 18.797 4.418 2.977 1 77.88 191 HIS A O 1
ATOM 1494 N N . LYS A 1 192 ? 20.078 6.23 2.895 1 84.94 192 LYS A N 1
ATOM 1495 C CA . LYS A 1 192 ? 20.438 6.031 1.491 1 84.94 192 LYS A CA 1
ATOM 1496 C C . LYS A 1 192 ? 21.375 4.848 1.321 1 84.94 192 LYS A C 1
ATOM 1498 O O . LYS A 1 192 ? 21.328 4.145 0.312 1 84.94 192 LYS A O 1
ATOM 1503 N N . SER A 1 193 ? 22.141 4.695 2.32 1 86.88 193 SER A N 1
ATOM 1504 C CA . SER A 1 193 ? 23.016 3.535 2.275 1 86.88 193 SER A CA 1
ATOM 1505 C C . SER A 1 193 ? 22.234 2.232 2.283 1 86.88 193 SER A C 1
ATOM 1507 O O . SER A 1 193 ? 22.516 1.324 1.499 1 86.88 193 SER A O 1
ATOM 1509 N N . VAL A 1 194 ? 21.312 2.23 3.094 1 84.62 194 VAL A N 1
ATOM 1510 C CA . VAL A 1 194 ? 20.484 1.03 3.213 1 84.62 194 VAL A CA 1
ATOM 1511 C C . VAL A 1 194 ? 19.656 0.843 1.941 1 84.62 194 VAL A C 1
ATOM 1513 O O . VAL A 1 194 ? 19.531 -0.274 1.431 1 84.62 194 VAL A O 1
ATOM 1516 N N . GLU A 1 195 ? 19.172 1.879 1.412 1 84 195 GLU A N 1
ATOM 1517 C CA . GLU A 1 195 ? 18.375 1.829 0.185 1 84 195 GLU A CA 1
ATOM 1518 C C . GLU A 1 195 ? 19.219 1.377 -0.999 1 84 195 GLU A C 1
ATOM 1520 O O . GLU A 1 195 ? 18.781 0.554 -1.806 1 84 195 GLU A O 1
ATOM 1525 N N . ALA A 1 196 ? 20.391 1.955 -1.085 1 87.06 196 ALA A N 1
ATOM 1526 C CA . ALA A 1 196 ? 21.297 1.591 -2.172 1 87.06 196 ALA A CA 1
ATOM 1527 C C . ALA A 1 196 ? 21.688 0.116 -2.096 1 87.06 196 ALA A C 1
ATOM 1529 O O . ALA A 1 196 ? 21.75 -0.569 -3.119 1 87.06 196 ALA A O 1
ATOM 1530 N N . PHE A 1 197 ? 21.906 -0.278 -0.903 1 86.75 197 PHE A N 1
ATOM 1531 C CA . PHE A 1 197 ? 22.188 -1.69 -0.679 1 86.75 197 PHE A CA 1
ATOM 1532 C C . PHE A 1 197 ? 21.031 -2.559 -1.158 1 86.75 197 PHE A C 1
ATOM 1534 O O . PHE A 1 197 ? 21.25 -3.584 -1.807 1 86.75 197 PHE A O 1
ATOM 1541 N N . SER A 1 198 ? 19.875 -2.141 -0.878 1 83.56 198 SER A N 1
ATOM 1542 C CA . SER A 1 198 ? 18.672 -2.861 -1.264 1 83.56 198 SER A CA 1
ATOM 1543 C C . SER A 1 198 ? 18.516 -2.904 -2.779 1 83.56 198 SER A C 1
ATOM 1545 O O . SER A 1 198 ? 18.078 -3.916 -3.336 1 83.56 198 SER A O 1
ATOM 1547 N N . VAL A 1 199 ? 18.875 -1.84 -3.438 1 83.25 199 VAL A N 1
ATOM 1548 C CA . VAL A 1 199 ? 18.844 -1.801 -4.895 1 83.25 199 VAL A CA 1
ATOM 1549 C C . VAL A 1 199 ? 19.844 -2.811 -5.457 1 83.25 199 VAL A C 1
ATOM 1551 O O . VAL A 1 199 ? 19.516 -3.566 -6.379 1 83.25 199 VAL A O 1
ATOM 1554 N N . GLY A 1 200 ? 20.969 -2.848 -4.895 1 85.06 200 GLY A N 1
ATOM 1555 C CA . GLY A 1 200 ? 21.984 -3.812 -5.297 1 85.06 200 GLY A CA 1
ATOM 1556 C C . GLY A 1 200 ? 21.516 -5.25 -5.156 1 85.06 200 GLY A C 1
ATOM 1557 O O . GLY A 1 200 ? 21.797 -6.082 -6.027 1 85.06 200 GLY A O 1
ATOM 1558 N N . ILE A 1 201 ? 20.828 -5.5 -4.09 1 83.81 201 ILE A N 1
ATOM 15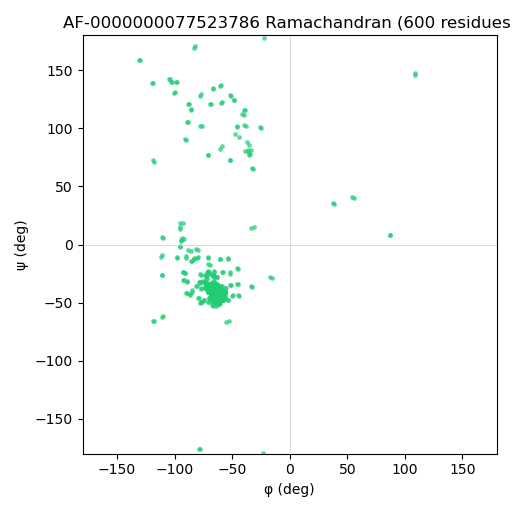59 C CA . ILE A 1 201 ? 20.312 -6.844 -3.848 1 83.81 201 ILE A CA 1
ATOM 1560 C C . ILE A 1 201 ? 19.344 -7.23 -4.961 1 83.81 201 ILE A C 1
ATOM 1562 O O . ILE A 1 201 ? 19.406 -8.344 -5.484 1 83.81 201 ILE A O 1
ATOM 1566 N N . GLN A 1 202 ? 18.484 -6.352 -5.387 1 82 202 GLN A N 1
ATOM 1567 C CA . GLN A 1 202 ? 17.469 -6.641 -6.406 1 82 202 GLN A CA 1
ATOM 1568 C C . GLN A 1 202 ? 18.125 -6.93 -7.754 1 82 202 GLN A C 1
ATOM 1570 O O . GLN A 1 202 ? 17.688 -7.816 -8.484 1 82 202 GLN A O 1
ATOM 1575 N N . PHE A 1 203 ? 19.203 -6.293 -8.039 1 82.5 203 PHE A N 1
ATOM 1576 C CA . PHE A 1 203 ? 19.891 -6.516 -9.297 1 82.5 203 PHE A CA 1
ATOM 1577 C C . PHE A 1 203 ? 20.703 -7.805 -9.242 1 82.5 203 PHE A C 1
ATOM 1579 O O . PHE A 1 203 ? 20.859 -8.484 -10.258 1 82.5 203 PHE A O 1
ATOM 1586 N N . SER A 1 204 ? 21.172 -8.07 -8.078 1 80.44 204 SER A N 1
ATOM 1587 C CA . SER A 1 204 ? 21.938 -9.305 -7.91 1 80.44 204 SER A CA 1
ATOM 1588 C C . SER A 1 204 ? 21.047 -10.531 -8.117 1 80.44 204 SER A C 1
ATOM 1590 O O . SER A 1 204 ? 21.516 -11.562 -8.602 1 80.44 204 SER A O 1
ATOM 1592 N N . LYS A 1 205 ? 19.812 -10.367 -7.75 1 77.31 205 LYS A N 1
ATOM 1593 C CA . LYS A 1 205 ? 18.859 -11.453 -7.938 1 77.31 205 LYS A CA 1
ATOM 1594 C C . LYS A 1 205 ? 18.547 -11.672 -9.414 1 77.31 205 LYS A C 1
ATOM 1596 O O . LYS A 1 205 ? 18.25 -12.789 -9.836 1 77.31 205 LYS A O 1
ATOM 1601 N N . ALA A 1 206 ? 18.516 -10.578 -10.188 1 74.75 206 ALA A N 1
ATOM 1602 C CA . ALA A 1 206 ? 18.219 -10.641 -11.617 1 74.75 206 ALA A CA 1
ATOM 1603 C C . ALA A 1 206 ? 19.344 -11.305 -12.391 1 74.75 206 ALA A C 1
ATOM 1605 O O . ALA A 1 206 ? 19.141 -11.836 -13.477 1 74.75 206 ALA A O 1
ATOM 1606 N N . GLY A 1 207 ? 20.422 -11.422 -11.93 1 70.5 207 GLY A N 1
ATOM 1607 C CA . GLY A 1 207 ? 21.562 -12.047 -12.57 1 70.5 207 GLY A CA 1
ATOM 1608 C C . GLY A 1 207 ? 22.641 -11.047 -12.984 1 70.5 207 GLY A C 1
ATOM 1609 O O . GLY A 1 207 ? 22.328 -9.883 -13.242 1 70.5 207 GLY A O 1
ATOM 1610 N N . THR A 1 208 ? 23.844 -11.469 -12.906 1 65.19 208 THR A N 1
ATOM 1611 C CA . THR A 1 208 ? 25 -10.602 -13.18 1 65.19 208 THR A CA 1
ATOM 1612 C C . THR A 1 208 ? 25.422 -10.727 -14.641 1 65.19 208 THR A C 1
ATOM 1614 O O . THR A 1 208 ? 26.547 -10.359 -15 1 65.19 208 THR A O 1
ATOM 1617 N N . SER A 1 209 ? 24.469 -11.25 -15.391 1 69.81 209 SER A N 1
ATOM 1618 C CA . SER A 1 209 ? 24.859 -11.438 -16.797 1 69.81 209 SER A CA 1
ATOM 1619 C C . SER A 1 209 ? 24.969 -10.102 -17.516 1 69.81 209 SER A C 1
ATOM 1621 O O . SER A 1 209 ? 25.703 -9.977 -18.5 1 69.81 209 SER A O 1
ATOM 1623 N N . LYS A 1 210 ? 24.297 -9.172 -16.984 1 78.69 210 LYS A N 1
ATOM 1624 C CA . LYS A 1 210 ? 24.359 -7.836 -17.562 1 78.69 210 LYS A CA 1
ATOM 1625 C C . LYS A 1 210 ? 24.922 -6.824 -16.562 1 78.69 210 LYS A C 1
ATOM 1627 O O . LYS A 1 210 ? 24.266 -5.84 -16.234 1 78.69 210 LYS A O 1
ATOM 1632 N N . ILE A 1 211 ? 26.203 -6.898 -16.312 1 80.5 211 ILE A N 1
ATOM 1633 C CA . ILE A 1 211 ? 26.875 -6.133 -15.273 1 80.5 211 ILE A CA 1
ATOM 1634 C C . ILE A 1 211 ? 26.906 -4.652 -15.648 1 80.5 211 ILE A C 1
ATOM 1636 O O . ILE A 1 211 ? 26.766 -3.783 -14.789 1 80.5 211 ILE A O 1
ATOM 1640 N N . ALA A 1 212 ? 27.016 -4.414 -16.891 1 82.88 212 ALA A N 1
ATOM 1641 C CA . ALA A 1 212 ? 27.062 -3.031 -17.359 1 82.88 212 ALA A CA 1
ATOM 1642 C C . ALA A 1 212 ? 25.766 -2.303 -17.047 1 82.88 212 ALA A C 1
ATOM 1644 O O . ALA A 1 212 ? 25.781 -1.141 -16.625 1 82.88 212 ALA A O 1
ATOM 1645 N N . VAL A 1 213 ? 24.734 -3.016 -17.281 1 80.44 213 VAL A N 1
ATOM 1646 C CA . VAL A 1 213 ? 23.422 -2.428 -17.016 1 80.44 213 VAL A CA 1
ATOM 1647 C C . VAL A 1 213 ? 23.266 -2.186 -15.516 1 80.44 213 VAL A C 1
ATOM 1649 O O . VAL A 1 213 ? 22.766 -1.14 -15.102 1 80.44 213 VAL A O 1
ATOM 1652 N N . ILE A 1 214 ? 23.75 -3.047 -14.773 1 82 214 ILE A N 1
ATOM 1653 C CA . ILE A 1 214 ? 23.641 -2.957 -13.32 1 82 214 ILE A CA 1
ATOM 1654 C C . ILE A 1 214 ? 24.469 -1.781 -12.812 1 82 214 ILE A C 1
ATOM 1656 O O . ILE A 1 214 ? 23.969 -0.96 -12.031 1 82 214 ILE A O 1
ATOM 1660 N N . VAL A 1 215 ? 25.641 -1.708 -13.312 1 85.25 215 VAL A N 1
ATOM 1661 C CA . VAL A 1 215 ? 26.547 -0.64 -12.898 1 85.25 215 VAL A CA 1
ATOM 1662 C C . VAL A 1 215 ? 25.969 0.713 -13.305 1 85.25 215 VAL A C 1
ATOM 1664 O O . VAL A 1 215 ? 25.953 1.653 -12.508 1 85.25 215 VAL A O 1
ATOM 1667 N N . ALA A 1 216 ? 25.469 0.772 -14.438 1 85.56 216 ALA A N 1
ATOM 1668 C CA . ALA A 1 216 ? 24.891 2.018 -14.93 1 85.56 216 ALA A CA 1
ATOM 1669 C C . ALA A 1 216 ? 23.688 2.43 -14.094 1 85.56 216 ALA A C 1
ATOM 1671 O O . ALA A 1 216 ? 23.5 3.611 -13.797 1 85.56 216 ALA A O 1
ATOM 1672 N N . THR A 1 217 ? 22.938 1.472 -13.781 1 82.94 217 THR A N 1
ATOM 1673 C CA . THR A 1 217 ? 21.734 1.764 -13.031 1 82.94 217 THR A CA 1
ATOM 1674 C C . THR A 1 217 ? 22.062 2.234 -11.617 1 82.94 217 THR A C 1
ATOM 1676 O O . THR A 1 217 ? 21.484 3.201 -11.125 1 82.94 217 THR A O 1
ATOM 1679 N N . VAL A 1 218 ? 23.016 1.579 -11.008 1 85.19 218 VAL A N 1
ATOM 1680 C CA . VAL A 1 218 ? 23.422 1.959 -9.664 1 85.19 218 VAL A CA 1
ATOM 1681 C C . VAL A 1 218 ? 24.016 3.361 -9.68 1 85.19 218 VAL A C 1
ATOM 1683 O O . VAL A 1 218 ? 23.719 4.188 -8.812 1 85.19 218 VAL A O 1
ATOM 1686 N N . LEU A 1 219 ? 24.766 3.6 -10.672 1 87.69 219 LEU A N 1
ATOM 1687 C CA . LEU A 1 219 ? 25.391 4.91 -10.789 1 87.69 219 LEU A CA 1
ATOM 1688 C C . LEU A 1 219 ? 24.344 5.988 -11.07 1 87.69 219 LEU A C 1
ATOM 1690 O O . LEU A 1 219 ? 24.438 7.102 -10.539 1 87.69 219 LEU A O 1
ATOM 1694 N N . THR A 1 220 ? 23.469 5.668 -11.906 1 86.44 220 THR A N 1
ATOM 1695 C CA . THR A 1 220 ? 22.391 6.613 -12.18 1 86.44 220 THR A CA 1
ATOM 1696 C C . THR A 1 220 ? 21.625 6.938 -10.898 1 86.44 220 THR A C 1
ATOM 1698 O O . THR A 1 220 ? 21.359 8.109 -10.602 1 86.44 220 THR A O 1
ATOM 1701 N N . TYR A 1 221 ? 21.281 5.93 -10.156 1 87.62 221 TYR A N 1
ATOM 1702 C CA . TYR A 1 221 ? 20.609 6.121 -8.875 1 87.62 221 TYR A CA 1
ATOM 1703 C C . TYR A 1 221 ? 21.438 7.008 -7.953 1 87.62 221 TYR A C 1
ATOM 1705 O O . TYR A 1 221 ? 20.906 7.934 -7.332 1 87.62 221 TYR A O 1
ATOM 1713 N N . ALA A 1 222 ? 22.703 6.703 -7.895 1 88.88 222 ALA A N 1
ATOM 1714 C CA . ALA A 1 222 ? 23.594 7.441 -7.008 1 88.88 222 ALA A CA 1
ATOM 1715 C C . ALA A 1 222 ? 23.734 8.898 -7.445 1 88.88 222 ALA A C 1
ATOM 1717 O O . ALA A 1 222 ? 23.906 9.789 -6.609 1 88.88 222 ALA A O 1
ATOM 1718 N N . PHE A 1 223 ? 23.562 9.148 -8.664 1 91.94 223 PHE A N 1
ATOM 1719 C CA . PHE A 1 223 ? 23.75 10.492 -9.211 1 91.94 223 PHE A CA 1
ATOM 1720 C C . PHE A 1 223 ? 22.484 11.32 -9.062 1 91.94 223 PHE A C 1
ATOM 1722 O O . PHE A 1 223 ? 22.516 12.547 -9.227 1 91.94 223 PHE A O 1
ATOM 1729 N N . MET A 1 224 ? 21.453 10.734 -8.781 1 88.88 224 MET A N 1
ATOM 1730 C CA . MET A 1 224 ? 20.172 11.438 -8.719 1 88.88 224 MET A CA 1
ATOM 1731 C C . MET A 1 224 ? 20.156 12.422 -7.555 1 88.88 224 MET A C 1
ATOM 1733 O O . MET A 1 224 ? 19.594 13.516 -7.676 1 88.88 224 MET A O 1
ATOM 1737 N N . THR A 1 225 ? 20.781 12.047 -6.461 1 88.75 225 THR A N 1
ATOM 1738 C CA . THR A 1 225 ? 20.797 12.938 -5.312 1 88.75 225 THR A CA 1
ATOM 1739 C C . THR A 1 225 ? 21.609 14.195 -5.613 1 88.75 225 THR A C 1
ATOM 1741 O O . THR A 1 225 ? 21.141 15.312 -5.414 1 88.75 225 THR A O 1
ATOM 1744 N N . PRO A 1 226 ? 22.797 14.055 -6.145 1 90.94 226 PRO A N 1
ATOM 1745 C CA . PRO A 1 226 ? 23.547 15.258 -6.535 1 90.94 226 PRO A CA 1
ATOM 1746 C C . PRO A 1 226 ? 22.828 16.094 -7.582 1 90.94 226 PRO A C 1
ATOM 1748 O O . PRO A 1 226 ? 22.859 17.328 -7.527 1 90.94 226 PRO A O 1
ATOM 1751 N N . LEU A 1 227 ? 22.219 15.445 -8.469 1 91.69 227 LEU A N 1
ATOM 1752 C CA . LEU A 1 227 ? 21.453 16.156 -9.484 1 91.69 227 LEU A CA 1
ATOM 1753 C C . LEU A 1 227 ? 20.312 16.953 -8.852 1 91.69 227 LEU A C 1
ATOM 1755 O O . LEU A 1 227 ? 20.094 18.125 -9.18 1 91.69 227 LEU A O 1
ATOM 1759 N N . GLY A 1 228 ? 19.594 16.359 -8.031 1 89.5 228 GLY A N 1
ATOM 1760 C CA . GLY A 1 228 ? 18.531 17.047 -7.32 1 89.5 228 GLY A CA 1
ATOM 1761 C C . GLY A 1 228 ? 19.016 18.219 -6.492 1 89.5 228 GLY A C 1
ATOM 1762 O O . GLY A 1 228 ? 18.391 19.281 -6.473 1 89.5 228 GLY A O 1
ATOM 1763 N N . ALA A 1 229 ? 20.109 17.984 -5.809 1 89.06 229 ALA A N 1
ATOM 1764 C CA . ALA A 1 229 ? 20.688 19.047 -4.98 1 89.06 229 ALA A CA 1
ATOM 1765 C C . ALA A 1 229 ? 21.109 20.234 -5.828 1 89.06 229 ALA A C 1
ATOM 1767 O O . ALA A 1 229 ? 20.922 21.391 -5.426 1 89.06 229 ALA A O 1
ATOM 1768 N N . LEU A 1 230 ? 21.641 19.938 -6.922 1 89.31 230 LEU A N 1
ATOM 1769 C CA . LEU A 1 230 ? 22.062 21 -7.84 1 89.31 230 LEU A CA 1
ATOM 1770 C C . LEU A 1 230 ? 20.844 21.797 -8.312 1 89.31 230 LEU A C 1
ATOM 1772 O O . LEU A 1 230 ? 20.875 23.031 -8.328 1 89.31 230 LEU A O 1
ATOM 1776 N N . ILE A 1 231 ? 19.812 21.125 -8.68 1 85.81 231 ILE A N 1
ATOM 1777 C CA . ILE A 1 231 ? 18.578 21.766 -9.125 1 85.81 231 ILE A CA 1
ATOM 1778 C C . ILE A 1 231 ? 18 22.594 -7.988 1 85.81 231 ILE A C 1
ATOM 1780 O O . ILE A 1 231 ? 17.594 23.734 -8.188 1 85.81 231 ILE A O 1
ATOM 1784 N N . GLY A 1 232 ? 17.922 22 -6.852 1 83.19 232 GLY A N 1
ATOM 1785 C CA . GLY A 1 232 ? 17.422 22.703 -5.684 1 83.19 232 GLY A CA 1
ATOM 1786 C C . GLY A 1 232 ? 18.203 23.953 -5.348 1 83.19 232 GLY A C 1
ATOM 1787 O O . GLY A 1 232 ? 17.625 25 -5.066 1 83.19 232 GLY A O 1
ATOM 1788 N N . ALA A 1 233 ? 19.484 23.891 -5.402 1 82.69 233 ALA A N 1
ATOM 1789 C CA . ALA A 1 233 ? 20.359 25.016 -5.086 1 82.69 233 ALA A CA 1
ATOM 1790 C C . ALA A 1 233 ? 20.188 26.156 -6.094 1 82.69 233 ALA A C 1
ATOM 1792 O O . ALA A 1 233 ? 20.234 27.328 -5.73 1 82.69 233 ALA A O 1
ATOM 1793 N N . LEU A 1 234 ? 19.953 25.75 -7.305 1 81.81 234 LEU A N 1
ATOM 1794 C CA . LEU A 1 234 ? 19.781 26.734 -8.359 1 81.81 234 LEU A CA 1
ATOM 1795 C C . LEU A 1 234 ? 18.438 27.438 -8.242 1 81.81 234 LEU A C 1
ATOM 1797 O O . LEU A 1 234 ? 18.328 28.641 -8.539 1 81.81 234 LEU A O 1
ATOM 1801 N N . ILE A 1 235 ? 17.484 26.719 -7.758 1 75.44 235 ILE A N 1
ATOM 1802 C CA . ILE A 1 235 ? 16.141 27.25 -7.68 1 75.44 235 ILE A CA 1
ATOM 1803 C C . ILE A 1 235 ? 15.969 28.062 -6.398 1 75.44 235 ILE A C 1
ATOM 1805 O O . ILE A 1 235 ? 15.188 29.016 -6.352 1 75.44 235 ILE A O 1
ATOM 1809 N N . GLN A 1 236 ? 16.547 27.516 -5.328 1 68 236 GLN A N 1
ATOM 1810 C CA . GLN A 1 236 ? 16.484 28.234 -4.059 1 68 236 GLN A CA 1
ATOM 1811 C C . GLN A 1 236 ? 16.797 29.719 -4.25 1 68 236 GLN A C 1
ATOM 1813 O O . GLN A 1 236 ? 16.281 30.562 -3.514 1 68 236 GLN A O 1
ATOM 1818 N N . ARG A 1 237 ? 17.391 29.953 -5.23 1 62.25 237 ARG A N 1
ATOM 1819 C CA . ARG A 1 237 ? 17.75 31.344 -5.504 1 62.25 237 ARG A CA 1
ATOM 1820 C C . ARG A 1 237 ? 16.578 32.125 -6.074 1 62.25 237 ARG A C 1
ATOM 1822 O O . ARG A 1 237 ? 16.531 33.344 -6.012 1 62.25 237 ARG A O 1
ATOM 1829 N N . GLU A 1 238 ? 15.648 31.281 -6.375 1 63.88 238 GLU A N 1
ATOM 1830 C CA . GLU A 1 238 ? 14.445 31.922 -6.906 1 63.88 238 GLU A CA 1
ATOM 1831 C C . GLU A 1 238 ? 13.328 31.938 -5.871 1 63.88 238 GLU A C 1
ATOM 1833 O O . GLU A 1 238 ? 13.312 31.125 -4.945 1 63.88 238 GLU A O 1
ATOM 1838 N N . ASP A 1 239 ? 12.484 33 -5.738 1 63.75 239 ASP A N 1
ATOM 1839 C CA . ASP A 1 239 ? 11.375 33.125 -4.797 1 63.75 239 ASP A CA 1
ATOM 1840 C C . ASP A 1 239 ? 10.461 31.906 -4.863 1 63.75 239 ASP A C 1
ATOM 1842 O O . ASP A 1 239 ? 10.219 31.359 -5.945 1 63.75 239 ASP A O 1
ATOM 1846 N N . ARG A 1 240 ? 10.234 31.344 -3.703 1 66.5 240 ARG A N 1
ATOM 1847 C CA . ARG A 1 240 ? 9.266 30.25 -3.629 1 66.5 240 ARG A CA 1
ATOM 1848 C C . ARG A 1 240 ? 7.969 30.625 -4.34 1 66.5 240 ARG A C 1
ATOM 1850 O O . ARG A 1 240 ? 7.492 31.75 -4.215 1 66.5 240 ARG A O 1
ATOM 1857 N N . ASN A 1 241 ? 7.578 29.766 -5.324 1 76.88 241 ASN A N 1
ATOM 1858 C CA . ASN A 1 241 ? 6.297 29.984 -5.992 1 76.88 241 ASN A CA 1
ATOM 1859 C C . ASN A 1 241 ? 5.461 28.719 -6.035 1 76.88 241 ASN A C 1
ATOM 1861 O O . ASN A 1 241 ? 5.969 27.625 -5.781 1 76.88 241 ASN A O 1
ATOM 1865 N N . LEU A 1 242 ? 4.223 28.906 -6.195 1 75.06 242 LEU A N 1
ATOM 1866 C CA . LEU A 1 242 ? 3.238 27.828 -6.207 1 75.06 242 LEU A CA 1
ATOM 1867 C C . LEU A 1 242 ? 3.596 26.781 -7.25 1 75.06 242 LEU A C 1
ATOM 1869 O O . LEU A 1 242 ? 3.426 25.578 -7.012 1 75.06 242 LEU A O 1
ATOM 1873 N N . GLY A 1 243 ? 4.086 27.25 -8.32 1 76.12 243 GLY A N 1
ATOM 1874 C CA . GLY A 1 243 ? 4.449 26.328 -9.391 1 76.12 243 GLY A CA 1
ATOM 1875 C C . GLY A 1 243 ? 5.547 25.359 -8.992 1 76.12 243 GLY A C 1
ATOM 1876 O O . GLY A 1 243 ? 5.402 24.156 -9.172 1 76.12 243 GLY A O 1
ATOM 1877 N N . ARG A 1 244 ? 6.5 25.859 -8.383 1 74.69 244 ARG A N 1
ATOM 1878 C CA . ARG A 1 244 ? 7.633 25.031 -7.977 1 74.69 244 ARG A CA 1
ATOM 1879 C C . ARG A 1 244 ? 7.238 24.078 -6.852 1 74.69 244 ARG A C 1
ATOM 1881 O O . ARG A 1 244 ? 7.496 22.875 -6.93 1 74.69 244 ARG A O 1
ATOM 1888 N N . ASP A 1 245 ? 6.617 24.641 -5.848 1 79.5 245 ASP A N 1
ATOM 1889 C CA . ASP A 1 245 ? 6.215 23.828 -4.699 1 79.5 245 ASP A CA 1
ATOM 1890 C C . ASP A 1 245 ? 5.207 22.766 -5.105 1 79.5 245 ASP A C 1
ATOM 1892 O O . ASP A 1 245 ? 5.238 21.641 -4.586 1 79.5 245 ASP A O 1
ATOM 1896 N N . GLY A 1 246 ? 4.422 23.172 -6.047 1 83 246 GLY A N 1
ATOM 1897 C CA . GLY A 1 246 ? 3.426 22.234 -6.535 1 83 246 GLY A CA 1
ATOM 1898 C C . GLY A 1 246 ? 4.027 21.078 -7.32 1 83 246 GLY A C 1
ATOM 1899 O O . GLY A 1 246 ? 3.602 19.922 -7.168 1 83 246 GLY A O 1
ATOM 1900 N N . VAL A 1 247 ? 5.008 21.391 -8.078 1 80.62 247 VAL A N 1
ATOM 1901 C CA . VAL A 1 247 ? 5.668 20.375 -8.891 1 80.62 247 VAL A CA 1
ATOM 1902 C C . VAL A 1 247 ? 6.422 19.391 -7.984 1 80.62 247 VAL A C 1
ATOM 1904 O O . VAL A 1 247 ? 6.352 18.188 -8.172 1 80.62 247 VAL A O 1
ATOM 1907 N N . MET A 1 248 ? 7.09 19.906 -7.008 1 80.06 248 MET A N 1
ATOM 1908 C CA . MET A 1 248 ? 7.836 19.062 -6.082 1 80.06 248 MET A CA 1
ATOM 1909 C C . MET A 1 248 ? 6.895 18.156 -5.297 1 80.06 248 MET A C 1
ATOM 1911 O O . MET A 1 248 ? 7.176 16.969 -5.121 1 80.06 248 MET A O 1
ATOM 1915 N N . PHE A 1 249 ? 5.828 18.734 -4.926 1 85.56 249 PHE A N 1
ATOM 1916 C CA . PHE A 1 249 ? 4.809 17.984 -4.195 1 85.56 249 PHE A CA 1
ATOM 1917 C C . PHE A 1 249 ? 4.234 16.859 -5.059 1 85.56 249 PHE A C 1
ATOM 1919 O O . PHE A 1 249 ? 4.105 15.727 -4.602 1 85.56 249 PHE A O 1
ATOM 1926 N N . THR A 1 250 ? 3.99 17.203 -6.289 1 87.12 250 THR A N 1
ATOM 1927 C CA . THR A 1 250 ? 3.373 16.25 -7.203 1 87.12 250 THR A CA 1
ATOM 1928 C C . THR A 1 250 ? 4.328 15.102 -7.504 1 87.12 250 THR A C 1
ATOM 1930 O O . THR A 1 250 ? 3.939 13.93 -7.434 1 87.12 250 THR A O 1
ATOM 1933 N N . PHE A 1 251 ? 5.531 15.383 -7.746 1 81.44 251 PHE A N 1
ATOM 1934 C CA . PHE A 1 251 ? 6.5 14.352 -8.102 1 81.44 251 PHE A CA 1
ATOM 1935 C C . PHE A 1 251 ? 6.82 13.477 -6.895 1 81.44 251 PHE A C 1
ATOM 1937 O O . PHE A 1 251 ? 7.012 12.266 -7.031 1 81.44 251 PHE A O 1
ATOM 1944 N N . GLU A 1 252 ? 6.891 14.07 -5.773 1 82.75 252 GLU A N 1
ATOM 1945 C CA . GLU A 1 252 ? 7.129 13.289 -4.562 1 82.75 252 GLU A CA 1
ATOM 1946 C C . GLU A 1 252 ? 5.969 12.344 -4.281 1 82.75 252 GLU A C 1
ATOM 1948 O O . GLU A 1 252 ? 6.176 11.195 -3.867 1 82.75 252 GLU A O 1
ATOM 1953 N N . SER A 1 253 ? 4.781 12.859 -4.465 1 90.75 253 SER A N 1
ATOM 1954 C CA . SER A 1 253 ? 3.594 12.031 -4.258 1 90.75 253 SER A CA 1
ATOM 1955 C C . SER A 1 253 ? 3.537 10.883 -5.254 1 90.75 253 SER A C 1
ATOM 1957 O O . SER A 1 253 ? 3.188 9.758 -4.895 1 90.75 253 SER A O 1
ATOM 1959 N N . LEU A 1 254 ? 3.928 11.18 -6.477 1 86.44 254 LEU A N 1
ATOM 1960 C CA . LEU A 1 254 ? 3.986 10.117 -7.477 1 86.44 254 LEU A CA 1
ATOM 1961 C C . LEU A 1 254 ? 5.031 9.07 -7.098 1 86.44 254 LEU A C 1
ATOM 1963 O O . LEU A 1 254 ? 4.797 7.875 -7.262 1 86.44 254 LEU A O 1
ATOM 1967 N N . ALA A 1 255 ? 6.16 9.531 -6.602 1 81.12 255 ALA A N 1
ATOM 1968 C CA . ALA A 1 255 ? 7.223 8.625 -6.18 1 81.12 255 ALA A CA 1
ATOM 1969 C C . ALA A 1 255 ? 6.75 7.711 -5.051 1 81.12 255 ALA A C 1
ATOM 1971 O O . ALA A 1 255 ? 7.117 6.535 -5.004 1 81.12 255 ALA A O 1
ATOM 1972 N N . ALA A 1 256 ? 5.965 8.242 -4.145 1 88.5 256 ALA A N 1
ATOM 1973 C CA . ALA A 1 256 ? 5.422 7.434 -3.057 1 88.5 256 ALA A CA 1
ATOM 1974 C C . ALA A 1 256 ? 4.582 6.277 -3.598 1 88.5 256 ALA A C 1
ATOM 1976 O O . ALA A 1 256 ? 4.641 5.164 -3.076 1 88.5 256 ALA A O 1
ATOM 1977 N N . GLY A 1 257 ? 3.801 6.559 -4.605 1 89.69 257 GLY A N 1
ATOM 1978 C CA . GLY A 1 257 ? 3.025 5.508 -5.25 1 89.69 257 GLY A CA 1
ATOM 1979 C C . GLY A 1 257 ? 3.885 4.418 -5.855 1 89.69 257 GLY A C 1
ATOM 1980 O O . GLY A 1 257 ? 3.543 3.234 -5.781 1 89.69 257 GLY A O 1
ATOM 1981 N N . THR A 1 258 ? 4.926 4.785 -6.438 1 82.5 258 THR A N 1
ATOM 1982 C CA . THR A 1 258 ? 5.859 3.818 -7.004 1 82.5 258 THR A CA 1
ATOM 1983 C C . THR A 1 258 ? 6.469 2.947 -5.91 1 82.5 258 THR A C 1
ATOM 1985 O O . THR A 1 258 ? 6.641 1.74 -6.09 1 82.5 258 THR A O 1
ATOM 1988 N N . PHE A 1 259 ? 6.785 3.602 -4.781 1 83.5 259 PHE A N 1
ATOM 1989 C CA . PHE A 1 259 ? 7.305 2.861 -3.639 1 83.5 259 PHE A CA 1
ATOM 1990 C C . PHE A 1 259 ? 6.309 1.801 -3.184 1 83.5 259 PHE A C 1
ATOM 1992 O O . PHE A 1 259 ? 6.695 0.673 -2.867 1 83.5 259 PHE A O 1
ATOM 1999 N N . ILE A 1 260 ? 5.121 2.201 -3.213 1 91.75 260 ILE A N 1
ATOM 2000 C CA . ILE A 1 260 ? 4.078 1.283 -2.768 1 91.75 260 ILE A CA 1
ATOM 2001 C C . ILE A 1 260 ? 3.992 0.096 -3.725 1 91.75 260 ILE A C 1
ATOM 2003 O O . ILE A 1 260 ? 3.951 -1.058 -3.291 1 91.75 260 ILE A O 1
ATOM 2007 N N . TYR A 1 261 ? 4.02 0.349 -4.977 1 89.12 261 TYR A N 1
ATOM 2008 C CA . TYR A 1 261 ? 3.939 -0.712 -5.977 1 89.12 261 TYR A CA 1
ATOM 2009 C C . TYR A 1 261 ? 5.109 -1.678 -5.84 1 89.12 261 TYR A C 1
ATOM 2011 O O . TYR A 1 261 ? 4.918 -2.893 -5.766 1 89.12 261 TYR A O 1
ATOM 2019 N N . VAL A 1 262 ? 6.285 -1.162 -5.805 1 82.44 262 VAL A N 1
ATOM 2020 C CA . VAL A 1 262 ? 7.492 -1.981 -5.781 1 82.44 262 VAL A CA 1
ATOM 2021 C C . VAL A 1 262 ? 7.551 -2.779 -4.48 1 82.44 262 VAL A C 1
ATOM 2023 O O . VAL A 1 262 ? 7.871 -3.969 -4.488 1 82.44 262 VAL A O 1
ATOM 2026 N N . THR A 1 263 ? 7.262 -2.145 -3.393 1 89.56 263 THR A N 1
ATOM 2027 C CA . THR A 1 263 ? 7.363 -2.787 -2.088 1 89.56 263 THR A CA 1
ATOM 2028 C C . THR A 1 263 ? 6.363 -3.936 -1.974 1 89.56 263 THR A C 1
ATOM 2030 O O . THR A 1 263 ? 6.742 -5.066 -1.665 1 89.56 263 THR A O 1
ATOM 2033 N N . PHE A 1 264 ? 5.148 -3.666 -2.326 1 92 264 PHE A N 1
ATOM 2034 C CA . PHE A 1 264 ? 4.121 -4.652 -2.014 1 92 264 PHE A CA 1
ATOM 2035 C C . PHE A 1 264 ? 3.967 -5.652 -3.152 1 92 264 PHE A C 1
ATOM 2037 O O . PHE A 1 264 ? 3.818 -6.855 -2.914 1 92 264 PHE A O 1
ATOM 2044 N N . VAL A 1 265 ? 3.99 -5.188 -4.367 1 87.25 265 VAL A N 1
ATOM 2045 C CA . VAL A 1 265 ? 3.717 -6.082 -5.488 1 87.25 265 VAL A CA 1
ATOM 2046 C C . VAL A 1 265 ? 5.004 -6.781 -5.918 1 87.25 265 VAL A C 1
ATOM 2048 O O . VAL A 1 265 ? 5.031 -8.008 -6.07 1 87.25 265 VAL A O 1
ATOM 2051 N N . GLU A 1 266 ? 6.051 -6.109 -5.996 1 81.5 266 GLU A N 1
ATOM 2052 C CA . GLU A 1 266 ? 7.25 -6.656 -6.621 1 81.5 266 GLU A CA 1
ATOM 2053 C C . GLU A 1 266 ? 8.156 -7.324 -5.586 1 81.5 266 GLU A C 1
ATOM 2055 O O . GLU A 1 266 ? 9 -8.148 -5.934 1 81.5 266 GLU A O 1
ATOM 2060 N N . ILE A 1 267 ? 8.023 -6.93 -4.348 1 86.69 267 ILE A N 1
ATOM 2061 C CA . ILE A 1 267 ? 8.922 -7.52 -3.363 1 86.69 267 ILE A CA 1
ATOM 2062 C C . ILE A 1 267 ? 8.133 -8.438 -2.434 1 86.69 267 ILE A C 1
ATOM 2064 O O . ILE A 1 267 ? 8.289 -9.664 -2.49 1 86.69 267 ILE A O 1
ATOM 2068 N N . VAL A 1 268 ? 7.215 -7.863 -1.735 1 90.88 268 VAL A N 1
ATOM 2069 C CA . VAL A 1 268 ? 6.543 -8.617 -0.678 1 90.88 268 VAL A CA 1
ATOM 2070 C C . VAL A 1 268 ? 5.723 -9.742 -1.289 1 90.88 268 VAL A C 1
ATOM 2072 O O . VAL A 1 268 ? 5.914 -10.914 -0.948 1 90.88 268 VAL A O 1
ATOM 2075 N N . ALA A 1 269 ? 4.879 -9.43 -2.23 1 86.88 269 ALA A N 1
ATOM 2076 C CA . ALA A 1 269 ? 4.016 -10.445 -2.824 1 86.88 269 ALA A CA 1
ATOM 2077 C C . ALA A 1 269 ? 4.828 -11.445 -3.645 1 86.88 269 ALA A C 1
ATOM 2079 O O . ALA A 1 269 ? 4.562 -12.648 -3.609 1 86.88 269 ALA A O 1
ATOM 2080 N N . TYR A 1 270 ? 5.738 -10.922 -4.324 1 82.38 270 TYR A N 1
ATOM 2081 C CA . TYR A 1 270 ? 6.574 -11.766 -5.172 1 82.38 270 TYR A CA 1
ATOM 2082 C C . TYR A 1 270 ? 7.355 -12.773 -4.336 1 82.38 270 TYR A C 1
ATOM 2084 O O . TYR A 1 270 ? 7.391 -13.961 -4.656 1 82.38 270 TYR A O 1
ATOM 2092 N N . GLU A 1 271 ? 7.996 -12.312 -3.305 1 83.75 271 GLU A N 1
ATOM 2093 C CA . GLU A 1 271 ? 8.797 -13.188 -2.455 1 83.75 271 GLU A CA 1
ATOM 2094 C C . GLU A 1 271 ? 7.91 -14.148 -1.666 1 83.75 271 GLU A C 1
ATOM 2096 O O . GLU A 1 271 ? 8.297 -15.289 -1.406 1 83.75 271 GLU A O 1
ATOM 2101 N N . LYS A 1 272 ? 6.793 -13.664 -1.311 1 86.06 272 LYS A N 1
ATOM 2102 C CA . LYS A 1 272 ? 5.863 -14.5 -0.558 1 86.06 272 LYS A CA 1
ATOM 2103 C C . LYS A 1 272 ? 5.406 -15.695 -1.389 1 86.06 272 LYS A C 1
ATOM 2105 O O . LYS A 1 272 ? 5.078 -16.75 -0.84 1 86.06 272 LYS A O 1
ATOM 2110 N N . ALA A 1 273 ? 5.395 -15.555 -2.674 1 78.5 273 ALA A N 1
ATOM 2111 C CA . ALA A 1 273 ? 4.902 -16.594 -3.574 1 78.5 273 ALA A CA 1
ATOM 2112 C C . ALA A 1 273 ? 5.984 -17.641 -3.855 1 78.5 273 ALA A C 1
ATOM 2114 O O . ALA A 1 273 ? 5.699 -18.703 -4.387 1 78.5 273 ALA A O 1
ATOM 2115 N N . ASN A 1 274 ? 7.203 -17.312 -3.455 1 77.62 274 ASN A N 1
ATOM 2116 C CA . ASN A 1 274 ? 8.281 -18.25 -3.748 1 77.62 274 ASN A CA 1
ATOM 2117 C C . ASN A 1 274 ? 8.289 -19.422 -2.762 1 77.62 274 ASN A C 1
ATOM 2119 O O . ASN A 1 274 ? 7.367 -19.562 -1.952 1 77.62 274 ASN A O 1
ATOM 2123 N N . HIS A 1 275 ? 9.25 -20.25 -2.891 1 77.5 275 HIS A N 1
ATOM 2124 C CA . HIS A 1 275 ? 9.242 -21.5 -2.143 1 77.5 275 HIS A CA 1
ATOM 2125 C C . HIS A 1 275 ? 10.023 -21.375 -0.839 1 77.5 275 HIS A C 1
ATOM 2127 O O . HIS A 1 275 ? 10.141 -22.328 -0.08 1 77.5 275 HIS A O 1
ATOM 2133 N N . PHE A 1 276 ? 10.492 -20.25 -0.531 1 83 276 PHE A N 1
ATOM 2134 C CA . PHE A 1 276 ? 11.289 -20.062 0.681 1 83 276 PHE A CA 1
ATOM 2135 C C . PHE A 1 276 ? 10.383 -19.875 1.894 1 83 276 PHE A C 1
ATOM 2137 O O . PHE A 1 276 ? 9.164 -19.75 1.754 1 83 276 PHE A O 1
ATOM 2144 N N . ASN A 1 277 ? 11.039 -19.922 3.041 1 86.12 277 ASN A N 1
ATOM 2145 C CA . ASN A 1 277 ? 10.289 -19.844 4.293 1 86.12 277 ASN A CA 1
ATOM 2146 C C . ASN A 1 277 ? 9.68 -18.453 4.492 1 86.12 277 ASN A C 1
ATOM 2148 O O . ASN A 1 277 ? 10.406 -17.469 4.648 1 86.12 277 ASN A O 1
ATOM 2152 N N . ASN A 1 278 ? 8.359 -18.438 4.609 1 88.75 278 ASN A N 1
ATOM 2153 C CA . ASN A 1 278 ? 7.633 -17.172 4.684 1 88.75 278 ASN A CA 1
ATOM 2154 C C . ASN A 1 278 ? 7.84 -16.484 6.031 1 88.75 278 ASN A C 1
ATOM 2156 O O . ASN A 1 278 ? 7.824 -15.258 6.117 1 88.75 278 ASN A O 1
ATOM 2160 N N . PHE A 1 279 ? 8.055 -17.25 7.066 1 90.06 279 PHE A N 1
ATOM 2161 C CA . PHE A 1 279 ? 8.297 -16.672 8.375 1 90.06 279 PHE A CA 1
ATOM 2162 C C . PHE A 1 279 ? 9.625 -15.922 8.398 1 90.06 279 PHE A C 1
ATOM 2164 O O . PHE A 1 279 ? 9.734 -14.852 9 1 90.06 279 PHE A O 1
ATOM 2171 N N . LYS A 1 280 ? 10.578 -16.562 7.793 1 92 280 LYS A N 1
ATOM 2172 C CA . LYS A 1 280 ? 11.875 -15.898 7.715 1 92 280 LYS A CA 1
ATOM 2173 C C . LYS A 1 280 ? 11.805 -14.656 6.84 1 92 280 LYS A C 1
ATOM 2175 O O . LYS A 1 280 ? 12.461 -13.648 7.125 1 92 280 LYS A O 1
ATOM 2180 N N . GLN A 1 281 ? 11.023 -14.766 5.844 1 93.25 281 GLN A N 1
ATOM 2181 C CA . GLN A 1 281 ? 10.82 -13.609 4.984 1 93.25 281 GLN A CA 1
ATOM 2182 C C . GLN A 1 281 ? 10.148 -12.469 5.746 1 93.25 281 GLN A C 1
ATOM 2184 O O . GLN A 1 281 ? 10.586 -11.32 5.672 1 93.25 281 GLN A O 1
ATOM 2189 N N . LEU A 1 282 ? 9.125 -12.828 6.449 1 93.94 282 LEU A N 1
ATOM 2190 C CA . LEU A 1 282 ? 8.422 -11.828 7.242 1 93.94 282 LEU A CA 1
ATOM 2191 C C . LEU A 1 282 ? 9.352 -11.203 8.281 1 93.94 282 LEU A C 1
ATOM 2193 O O . LEU A 1 282 ? 9.344 -9.984 8.477 1 93.94 282 LEU A O 1
ATOM 2197 N N . SER A 1 283 ? 10.062 -12.023 8.914 1 95 283 SER A N 1
ATOM 2198 C CA . SER A 1 283 ? 11.008 -11.531 9.906 1 95 283 SER A CA 1
ATOM 2199 C C . SER A 1 283 ? 12.016 -10.578 9.281 1 95 283 SER A C 1
ATOM 2201 O O . SER A 1 283 ? 12.398 -9.578 9.898 1 95 283 SER A O 1
ATOM 2203 N N . SER A 1 284 ? 12.453 -10.906 8.102 1 94.38 284 SER A N 1
ATOM 2204 C CA . SER A 1 284 ? 13.391 -10.047 7.387 1 94.38 284 SER A CA 1
ATOM 2205 C C . SER A 1 284 ? 12.758 -8.703 7.039 1 94.38 284 SER A C 1
ATOM 2207 O O . SER A 1 284 ? 13.391 -7.656 7.172 1 94.38 284 SER A O 1
ATOM 2209 N N . ILE A 1 285 ? 11.547 -8.719 6.625 1 95.88 285 ILE A N 1
ATOM 2210 C CA . ILE A 1 285 ? 10.828 -7.488 6.309 1 95.88 285 ILE A CA 1
ATOM 2211 C C . ILE A 1 285 ? 10.703 -6.625 7.559 1 95.88 285 ILE A C 1
ATOM 2213 O O . ILE A 1 285 ? 10.969 -5.422 7.52 1 95.88 285 ILE A O 1
ATOM 2217 N N . ILE A 1 286 ? 10.375 -7.273 8.648 1 96.56 286 ILE A N 1
ATOM 2218 C CA . ILE A 1 286 ? 10.18 -6.566 9.906 1 96.56 286 ILE A CA 1
ATOM 2219 C C . ILE A 1 286 ? 11.508 -5.961 10.367 1 96.56 286 ILE A C 1
ATOM 2221 O O . ILE A 1 286 ? 11.539 -4.836 10.867 1 96.56 286 ILE A O 1
ATOM 2225 N N . THR A 1 287 ? 12.523 -6.664 10.18 1 95.31 287 THR A N 1
ATOM 2226 C CA . THR A 1 287 ? 13.836 -6.18 10.586 1 95.31 28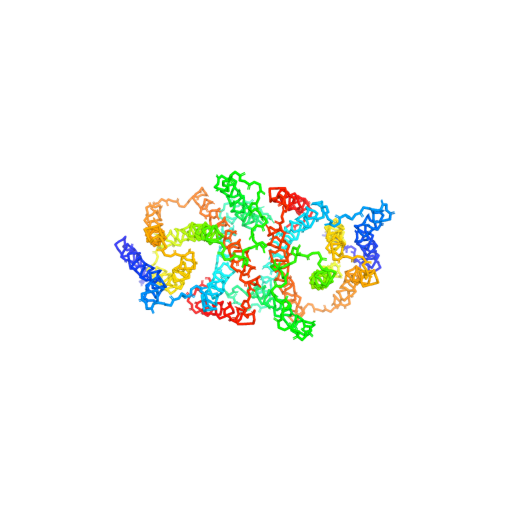7 THR A CA 1
ATOM 2227 C C . THR A 1 287 ? 14.211 -4.926 9.797 1 95.31 287 THR A C 1
ATOM 2229 O O . THR A 1 287 ? 14.656 -3.932 10.383 1 95.31 287 THR A O 1
ATOM 2232 N N . GLY A 1 288 ? 14.094 -5 8.492 1 93 288 GLY A N 1
ATOM 2233 C CA . GLY A 1 288 ? 14.344 -3.811 7.691 1 93 288 GLY A CA 1
ATOM 2234 C C . GLY A 1 288 ? 13.477 -2.631 8.086 1 93 288 GLY A C 1
ATOM 2235 O O . GLY A 1 288 ? 13.961 -1.505 8.203 1 93 288 GLY A O 1
ATOM 2236 N N . PHE A 1 289 ? 12.258 -2.943 8.352 1 95.25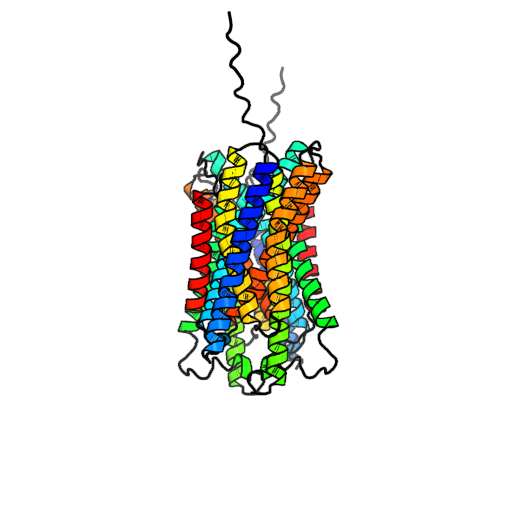 289 PHE A N 1
ATOM 2237 C CA . PHE A 1 289 ? 11.289 -1.931 8.766 1 95.25 289 PHE A CA 1
ATOM 2238 C C . PHE A 1 289 ? 11.711 -1.292 10.086 1 95.25 289 PHE A C 1
ATOM 2240 O O . PHE A 1 289 ? 11.68 -0.068 10.227 1 95.25 289 PHE A O 1
ATOM 2247 N N . LEU A 1 290 ? 12.094 -2.082 11.008 1 94.88 290 LEU A N 1
ATOM 2248 C CA . LEU A 1 290 ? 12.453 -1.61 12.336 1 94.88 290 LEU A CA 1
ATOM 2249 C C . LEU A 1 290 ? 13.703 -0.747 12.297 1 94.88 290 LEU A C 1
ATOM 2251 O O . LEU A 1 290 ? 13.805 0.251 13.008 1 94.88 290 LEU A O 1
ATOM 2255 N N . ILE A 1 291 ? 14.625 -1.101 11.5 1 91.31 291 ILE A N 1
ATOM 2256 C CA . ILE A 1 291 ? 15.859 -0.338 11.383 1 91.31 291 ILE A CA 1
ATOM 2257 C C . ILE A 1 291 ? 15.555 1.084 10.922 1 91.31 291 ILE A C 1
ATOM 2259 O O . ILE A 1 291 ? 16 2.055 11.531 1 91.31 291 ILE A O 1
ATOM 2263 N N . ILE A 1 292 ? 14.766 1.185 9.906 1 89.44 292 ILE A N 1
ATOM 2264 C CA . ILE A 1 292 ? 14.438 2.506 9.383 1 89.44 292 ILE A CA 1
ATOM 2265 C C . ILE A 1 292 ? 13.57 3.262 10.383 1 89.44 292 ILE A C 1
ATOM 2267 O O . ILE A 1 292 ? 13.703 4.48 10.531 1 89.44 292 ILE A O 1
ATOM 2271 N N . THR A 1 293 ? 12.688 2.525 11.055 1 91.94 293 THR A N 1
ATOM 2272 C CA . THR A 1 293 ? 11.836 3.148 12.062 1 91.94 293 THR A CA 1
ATOM 2273 C C . THR A 1 293 ? 12.68 3.77 13.172 1 91.94 293 THR A C 1
ATOM 2275 O O . THR A 1 293 ? 12.438 4.91 13.57 1 91.94 293 THR A O 1
ATOM 2278 N N . VAL A 1 294 ? 13.633 3.064 13.594 1 89.88 294 VAL A N 1
ATOM 2279 C CA . VAL A 1 294 ? 14.516 3.537 14.656 1 89.88 294 VAL A CA 1
ATOM 2280 C C . VAL A 1 294 ? 15.32 4.734 14.164 1 89.88 294 VAL A C 1
ATOM 2282 O O . VAL A 1 294 ? 15.469 5.73 14.883 1 89.88 294 VAL A O 1
ATOM 2285 N N . LEU A 1 295 ? 15.797 4.672 12.969 1 83.69 295 LEU A N 1
ATOM 2286 C CA . LEU A 1 295 ? 16.547 5.777 12.391 1 83.69 295 LEU A CA 1
ATOM 2287 C C . LEU A 1 295 ? 15.672 7.02 12.242 1 83.69 295 LEU A C 1
ATOM 2289 O O . LEU A 1 295 ? 16.125 8.133 12.516 1 83.69 295 LEU A O 1
ATOM 2293 N N . THR A 1 296 ? 14.477 6.785 11.797 1 83.06 296 THR A N 1
ATOM 2294 C CA . THR A 1 296 ? 13.539 7.895 11.625 1 83.06 296 THR A CA 1
ATOM 2295 C C . THR A 1 296 ? 13.188 8.516 12.969 1 83.06 296 THR A C 1
ATOM 2297 O O . THR A 1 296 ? 13.078 9.734 13.086 1 83.06 296 THR A O 1
ATOM 2300 N N . TYR A 1 297 ? 13.023 7.707 13.914 1 83.94 297 TYR A N 1
ATOM 2301 C CA . TYR A 1 297 ? 12.664 8.188 15.242 1 83.94 297 TYR A CA 1
ATOM 2302 C C . TYR A 1 297 ? 13.781 9.039 15.836 1 83.94 297 TYR A C 1
ATOM 2304 O O . TYR A 1 297 ? 13.523 10.07 16.469 1 83.94 297 TYR A O 1
ATOM 2312 N N . PHE A 1 298 ? 15.008 8.688 15.609 1 80.06 298 PHE A N 1
ATOM 2313 C CA . PHE A 1 298 ? 16.125 9.367 16.266 1 80.06 298 PHE A CA 1
ATOM 2314 C C . PHE A 1 298 ? 16.641 10.516 15.406 1 80.06 298 PHE A C 1
ATOM 2316 O O . PHE A 1 298 ? 17.141 11.508 15.93 1 80.06 298 PHE A O 1
ATOM 2323 N N . PHE A 1 299 ? 16.516 10.367 14.07 1 70.19 299 PHE A N 1
ATOM 2324 C CA . PHE A 1 299 ? 17.219 11.336 13.234 1 70.19 299 PHE A CA 1
ATOM 2325 C C . PHE A 1 299 ? 16.219 12.242 12.516 1 70.19 299 PHE A C 1
ATOM 2327 O O . PHE A 1 299 ? 16.594 13.281 11.969 1 70.19 299 PHE A O 1
ATOM 2334 N N . GLU A 1 300 ? 15.023 11.812 12.266 1 61.09 300 GLU A N 1
ATOM 2335 C CA . GLU A 1 300 ? 14.125 12.664 11.492 1 61.09 300 GLU A CA 1
ATOM 2336 C C . GLU A 1 300 ? 13.344 13.602 12.406 1 61.09 300 GLU A C 1
ATOM 2338 O O . GLU A 1 300 ? 12.844 13.195 13.453 1 61.09 300 GLU A O 1
ATOM 2343 N N . GLU A 1 301 ? 13.773 14.891 12.375 1 51.56 301 GLU A N 1
ATOM 2344 C CA . GLU A 1 301 ? 13.062 15.938 13.094 1 51.56 301 GLU A CA 1
ATOM 2345 C C . GLU A 1 301 ? 11.617 16.062 12.617 1 51.56 301 GLU A C 1
ATOM 2347 O O . GLU A 1 301 ? 11.344 15.922 11.422 1 51.56 301 GLU A O 1
ATOM 2352 N N . PRO A 1 302 ? 10.594 15.906 13.562 1 43.59 302 PRO A N 1
ATOM 2353 C CA . PRO A 1 302 ? 9.219 16.141 13.117 1 43.59 302 PRO A CA 1
ATOM 2354 C C . PRO A 1 302 ? 9.086 17.391 12.234 1 43.59 302 PRO A C 1
ATOM 2356 O O . PRO A 1 302 ? 9.906 18.312 12.336 1 43.59 302 PRO A O 1
ATOM 2359 N N . MET B 1 1 ? -34.469 46.062 23.438 1 28 1 MET B N 1
ATOM 2360 C CA . MET B 1 1 ? -35.094 44.781 23.703 1 28 1 MET B CA 1
ATOM 2361 C C . MET B 1 1 ? -34.5 43.688 22.844 1 28 1 MET B C 1
ATOM 2363 O O . MET B 1 1 ? -34.719 43.625 21.641 1 28 1 MET B O 1
ATOM 2367 N N . ASP B 1 2 ? -33.219 43.375 23.016 1 32.72 2 ASP B N 1
ATOM 2368 C CA . ASP B 1 2 ? -32.281 42.531 22.234 1 32.72 2 ASP B CA 1
ATOM 2369 C C . ASP B 1 2 ? -32.812 41.094 22.125 1 32.72 2 ASP B C 1
ATOM 2371 O O . ASP B 1 2 ? -33.094 40.438 23.141 1 32.72 2 ASP B O 1
ATOM 2375 N N . THR B 1 3 ? -33.688 40.75 21.156 1 36.94 3 THR B N 1
ATOM 2376 C CA . THR B 1 3 ? -34.344 39.469 20.906 1 36.94 3 THR B CA 1
ATOM 2377 C C . THR B 1 3 ? -33.312 38.344 21 1 36.94 3 THR B C 1
ATOM 2379 O O . THR B 1 3 ? -32.281 38.375 20.344 1 36.94 3 THR B O 1
ATOM 2382 N N . PRO B 1 4 ? -33.25 37.562 22.125 1 37.88 4 PRO B N 1
ATOM 2383 C CA . PRO B 1 4 ? -32.344 36.438 22.312 1 37.88 4 PRO B CA 1
ATOM 2384 C C . PRO B 1 4 ? -32.25 35.531 21.094 1 37.88 4 PRO B C 1
ATOM 2386 O O . PRO B 1 4 ? -33.281 35.281 20.438 1 37.88 4 PRO B O 1
ATOM 2389 N N . MET B 1 5 ? -31.344 35.719 20.203 1 35.47 5 MET B N 1
ATOM 2390 C CA . MET B 1 5 ? -31.109 34.844 19.047 1 35.47 5 MET B CA 1
ATOM 2391 C C . MET B 1 5 ? -31.359 33.375 19.422 1 35.47 5 MET B C 1
ATOM 2393 O O . MET B 1 5 ? -30.75 32.875 20.375 1 35.47 5 MET B O 1
ATOM 2397 N N . LEU B 1 6 ? -32.594 32.844 19.375 1 34.31 6 LEU B N 1
ATOM 2398 C CA . LEU B 1 6 ? -33 31.469 19.531 1 34.31 6 LEU B CA 1
ATOM 2399 C C . LEU B 1 6 ? -31.938 30.516 18.969 1 34.31 6 LEU B C 1
ATOM 2401 O O . LEU B 1 6 ? -31.594 30.609 17.797 1 34.31 6 LEU B O 1
ATOM 2405 N N . LYS B 1 7 ? -30.938 30.234 19.688 1 37.09 7 LYS B N 1
ATOM 2406 C CA . LYS B 1 7 ? -30.047 29.094 19.438 1 37.09 7 LYS B CA 1
ATOM 2407 C C . LYS B 1 7 ? -30.812 27.922 18.828 1 37.09 7 LYS B C 1
ATOM 2409 O O . LYS B 1 7 ? -31.594 27.266 19.531 1 37.09 7 LYS B O 1
ATOM 2414 N N . THR B 1 8 ? -31.375 27.938 17.641 1 37.97 8 THR B N 1
ATOM 2415 C CA . THR B 1 8 ? -32 26.828 16.953 1 37.97 8 THR B CA 1
ATOM 2416 C C . THR B 1 8 ? -31.266 25.516 17.234 1 37.97 8 THR B C 1
ATOM 2418 O O . THR B 1 8 ? -30.078 25.391 16.922 1 37.97 8 THR B O 1
ATOM 2421 N N . SER B 1 9 ? -31.422 24.859 18.406 1 39.06 9 SER B N 1
ATOM 2422 C CA . SER B 1 9 ? -30.984 23.547 18.891 1 39.06 9 SER B CA 1
ATOM 2423 C C . SER B 1 9 ? -31.031 22.5 17.781 1 39.06 9 SER B C 1
ATOM 2425 O O . SER B 1 9 ? -32.062 22.266 17.172 1 39.06 9 SER B O 1
ATOM 2427 N N . ASP B 1 10 ? -30.156 22.359 16.875 1 47.22 10 ASP B N 1
ATOM 2428 C CA . ASP B 1 10 ? -30.078 21.234 15.961 1 47.22 10 ASP B CA 1
ATOM 2429 C C . ASP B 1 10 ? -30.719 19.984 16.578 1 47.22 10 ASP B C 1
ATOM 2431 O O . ASP B 1 10 ? -30.391 19.609 17.703 1 47.22 10 ASP B O 1
ATOM 2435 N N . PRO B 1 11 ? -31.906 19.578 16.266 1 50.03 11 PRO B N 1
ATOM 2436 C CA . PRO B 1 11 ? -32.656 18.469 16.891 1 50.03 11 PRO B CA 1
ATOM 2437 C C . PRO B 1 11 ? -31.766 17.281 17.219 1 50.03 11 PRO B C 1
ATOM 2439 O O . PRO B 1 11 ? -30.812 16.984 16.484 1 50.03 11 PRO B O 1
ATOM 2442 N N . SER B 1 12 ? -31.547 16.875 18.438 1 58.78 12 SER B N 1
ATOM 2443 C CA . SER B 1 12 ? -30.906 15.711 19.031 1 58.78 12 SER B CA 1
ATOM 2444 C C . SER B 1 12 ? -31.234 14.445 18.25 1 58.78 12 SER B C 1
ATOM 2446 O O . SER B 1 12 ? -32.375 14.227 17.844 1 58.78 12 SER B O 1
ATOM 2448 N N . ILE B 1 13 ? -30.344 13.898 17.422 1 64.81 13 ILE B N 1
ATOM 2449 C CA . ILE B 1 13 ? -30.469 12.633 16.719 1 64.81 13 ILE B CA 1
ATOM 2450 C C . ILE B 1 13 ? -31.078 11.586 17.656 1 64.81 13 ILE B C 1
ATOM 2452 O O . ILE B 1 13 ? -30.625 11.414 18.781 1 64.81 13 ILE B O 1
ATOM 2456 N N . SER B 1 14 ? -32.312 11.164 17.344 1 75.56 14 SER B N 1
ATOM 2457 C CA . SER B 1 14 ? -32.906 10.078 18.125 1 75.56 14 SER B CA 1
ATOM 2458 C C . SER B 1 14 ? -32.156 8.766 17.906 1 75.56 14 SER B C 1
ATOM 2460 O O . SER B 1 14 ? -31.703 8.484 16.797 1 75.56 14 SER B O 1
ATOM 2462 N N . PHE B 1 15 ? -31.922 8.117 19.016 1 83.31 15 PHE B N 1
ATOM 2463 C CA . PHE B 1 15 ? -31.375 6.766 19.016 1 83.31 15 PHE B CA 1
ATOM 2464 C C . PHE B 1 15 ? -32.094 5.887 18 1 83.31 15 PHE B C 1
ATOM 2466 O O . PHE B 1 15 ? -31.484 5.094 17.297 1 83.31 15 PHE B O 1
ATOM 2473 N N . VAL B 1 16 ? -33.344 6.148 17.859 1 84.88 16 VAL B N 1
ATOM 2474 C CA . VAL B 1 16 ? -34.188 5.348 16.969 1 84.88 16 VAL B CA 1
ATOM 2475 C C . VAL B 1 16 ? -33.812 5.609 15.516 1 84.88 16 VAL B C 1
ATOM 2477 O O . VAL B 1 16 ? -33.719 4.676 14.711 1 84.88 16 VAL B O 1
ATOM 2480 N N . THR B 1 17 ? -33.562 6.805 15.219 1 87.75 17 THR B N 1
ATOM 2481 C CA . THR B 1 17 ? -33.188 7.156 13.852 1 87.75 17 THR B CA 1
ATOM 2482 C C . THR B 1 17 ? -31.828 6.535 13.508 1 87.75 17 THR B C 1
ATOM 2484 O O . THR B 1 17 ? -31.656 5.992 12.414 1 87.75 17 THR B O 1
ATOM 2487 N N . GLN B 1 18 ? -30.984 6.59 14.43 1 86.81 18 GLN B N 1
ATOM 2488 C CA . GLN B 1 18 ? -29.672 5.996 14.219 1 86.81 18 GLN B CA 1
ATOM 2489 C C . GLN B 1 18 ? -29.766 4.496 13.961 1 86.81 18 GLN B C 1
ATOM 2491 O O . GLN B 1 18 ? -29.156 3.977 13.039 1 86.81 18 GLN B O 1
ATOM 2496 N N . MET B 1 19 ? -30.594 3.859 14.703 1 88 19 MET B N 1
ATOM 2497 C CA . MET B 1 19 ? -30.734 2.41 14.586 1 88 19 MET B CA 1
ATOM 2498 C C . MET B 1 19 ? -31.438 2.031 13.297 1 88 19 MET B C 1
ATOM 2500 O O . MET B 1 19 ? -31.094 1.037 12.656 1 88 19 MET B O 1
ATOM 2504 N N . LEU B 1 20 ? -32.344 2.803 12.906 1 89.81 20 LEU B N 1
ATOM 2505 C CA . LEU B 1 20 ? -33.031 2.539 11.656 1 89.81 20 LEU B CA 1
ATOM 2506 C C . LEU B 1 20 ? -32.125 2.688 10.461 1 89.81 20 LEU B C 1
ATOM 2508 O O . LEU B 1 20 ? -32.188 1.895 9.516 1 89.81 20 LEU B O 1
ATOM 2512 N N . LEU B 1 21 ? -31.344 3.67 10.586 1 90.69 21 LEU B N 1
ATOM 2513 C CA . LEU B 1 21 ? -30.406 3.896 9.484 1 90.69 21 LEU B CA 1
ATOM 2514 C C . LEU B 1 21 ? -29.391 2.762 9.391 1 90.69 21 LEU B C 1
ATOM 2516 O O . LEU B 1 21 ? -29.047 2.326 8.297 1 90.69 21 LEU B O 1
ATOM 2520 N N . THR B 1 22 ? -29 2.309 10.508 1 90.75 22 THR B N 1
ATOM 2521 C CA . THR B 1 22 ? -28.031 1.22 10.492 1 90.75 22 THR B CA 1
ATOM 2522 C C . THR B 1 22 ? -28.672 -0.079 10.031 1 90.75 22 THR B C 1
ATOM 2524 O O . THR B 1 22 ? -28.031 -0.905 9.383 1 90.75 22 THR B O 1
ATOM 2527 N N . LEU B 1 23 ? -29.906 -0.236 10.367 1 91 23 LEU B N 1
ATOM 2528 C CA . LEU B 1 23 ? -30.641 -1.399 9.875 1 91 23 LEU B CA 1
ATOM 2529 C C . LEU B 1 23 ? -30.797 -1.349 8.359 1 91 23 LEU B C 1
ATOM 2531 O O . LEU B 1 23 ? -30.719 -2.381 7.688 1 91 23 LEU B O 1
ATOM 2535 N N . ALA B 1 24 ? -31.016 -0.179 7.902 1 91.5 24 ALA B N 1
ATOM 2536 C CA . ALA B 1 24 ? -31.078 -0.001 6.457 1 91.5 24 ALA B CA 1
ATOM 2537 C C . ALA B 1 24 ? -29.75 -0.362 5.801 1 91.5 24 ALA B C 1
ATOM 2539 O O . ALA B 1 24 ? -29.719 -1.011 4.754 1 91.5 24 ALA B O 1
ATOM 2540 N N . LEU B 1 25 ? -28.734 0.04 6.43 1 91.81 25 LEU B N 1
ATOM 2541 C CA . LEU B 1 25 ? -27.406 -0.281 5.918 1 91.81 25 LEU B CA 1
ATOM 2542 C C . LEU B 1 25 ? -27.156 -1.786 5.953 1 91.81 25 LEU B C 1
ATOM 2544 O O . LEU B 1 25 ? -26.531 -2.338 5.047 1 91.81 25 LEU B O 1
ATOM 2548 N N . LEU B 1 26 ? -27.672 -2.369 7.004 1 92.5 26 LEU B N 1
ATOM 2549 C CA . LEU B 1 26 ? -27.547 -3.816 7.133 1 92.5 26 LEU B CA 1
ATOM 2550 C C . LEU B 1 26 ? -28.219 -4.527 5.969 1 92.5 26 LEU B C 1
ATOM 2552 O O . LEU B 1 26 ? -27.656 -5.449 5.379 1 92.5 26 LEU B O 1
ATOM 2556 N N . ILE B 1 27 ? -29.312 -4.074 5.676 1 92.19 27 ILE B N 1
ATOM 2557 C CA . ILE B 1 27 ? -30.094 -4.691 4.617 1 92.19 27 ILE B CA 1
ATOM 2558 C C . ILE B 1 27 ? -29.422 -4.473 3.268 1 92.19 27 ILE B C 1
ATOM 2560 O O . ILE B 1 27 ? -29.234 -5.418 2.496 1 92.19 27 ILE B O 1
ATOM 2564 N N . VAL B 1 28 ? -29.031 -3.328 3.031 1 89.81 28 VAL B N 1
ATOM 2565 C CA . VAL B 1 28 ? -28.453 -2.979 1.744 1 89.81 28 VAL B CA 1
ATOM 2566 C C . VAL B 1 28 ? -27.109 -3.703 1.571 1 89.81 28 VAL B C 1
ATOM 2568 O O . VAL B 1 28 ? -26.828 -4.234 0.497 1 89.81 28 VAL B O 1
ATOM 2571 N N . THR B 1 29 ? -26.328 -3.748 2.584 1 90.06 29 THR B N 1
ATOM 2572 C CA . THR B 1 29 ? -25.016 -4.395 2.523 1 90.06 29 THR B CA 1
ATOM 2573 C C . THR B 1 29 ? -25.172 -5.906 2.363 1 90.06 29 THR B C 1
ATOM 2575 O O . THR B 1 29 ? -24.422 -6.531 1.602 1 90.06 29 THR B O 1
ATOM 2578 N N . SER B 1 30 ? -26.125 -6.398 3.076 1 91.25 30 SER B N 1
ATOM 2579 C CA . SER B 1 30 ? -26.375 -7.828 2.932 1 91.25 30 SER B CA 1
ATOM 2580 C C . SER B 1 30 ? -26.844 -8.164 1.518 1 91.25 30 SER B C 1
ATOM 2582 O O . SER B 1 30 ? -26.328 -9.109 0.904 1 91.25 30 SER B O 1
ATOM 2584 N N . ALA B 1 31 ? -27.703 -7.406 1.043 1 91.75 31 ALA B N 1
ATOM 2585 C CA . ALA B 1 31 ? -28.234 -7.641 -0.302 1 91.75 31 ALA B CA 1
ATOM 2586 C C . ALA B 1 31 ? -27.125 -7.52 -1.346 1 91.75 31 ALA B C 1
ATOM 2588 O O . ALA B 1 31 ? -26.984 -8.383 -2.219 1 91.75 31 ALA B O 1
ATOM 2589 N N . ALA B 1 32 ? -26.359 -6.555 -1.267 1 90.38 32 ALA B N 1
ATOM 2590 C CA . ALA B 1 32 ? -25.281 -6.316 -2.219 1 90.38 32 ALA B CA 1
ATOM 2591 C C . ALA B 1 32 ? -24.234 -7.422 -2.141 1 90.38 32 ALA B C 1
ATOM 2593 O O . ALA B 1 32 ? -23.656 -7.824 -3.16 1 90.38 32 ALA B O 1
ATOM 2594 N N . GLY B 1 33 ? -23.953 -7.883 -0.964 1 89.44 33 GLY B N 1
ATOM 2595 C CA . GLY B 1 33 ? -22.953 -8.93 -0.773 1 89.44 33 GLY B CA 1
ATOM 2596 C C . GLY B 1 33 ? -23.391 -10.266 -1.342 1 89.44 33 GLY B C 1
ATOM 2597 O O . GLY B 1 33 ? -22.547 -11.07 -1.746 1 89.44 33 GLY B O 1
ATOM 2598 N N . PHE B 1 34 ? -24.688 -10.453 -1.426 1 91 34 PHE B N 1
ATOM 2599 C CA . PHE B 1 34 ? -25.203 -11.742 -1.886 1 91 34 PHE B CA 1
ATOM 2600 C C . PHE B 1 34 ? -25.375 -11.742 -3.4 1 91 34 PHE B C 1
ATOM 2602 O O . PHE B 1 34 ? -25.5 -12.805 -4.016 1 91 34 PHE B O 1
ATOM 2609 N N . VAL B 1 35 ? -25.297 -10.664 -4.004 1 88.81 35 VAL B N 1
ATOM 2610 C CA . VAL B 1 35 ? -25.562 -10.547 -5.434 1 88.81 35 VAL B CA 1
ATOM 2611 C C . VAL B 1 35 ? -24.547 -11.367 -6.223 1 88.81 35 VAL B C 1
ATOM 2613 O O . VAL B 1 35 ? -24.922 -12.203 -7.051 1 88.81 35 VAL B O 1
ATOM 2616 N N . PRO B 1 36 ? -23.219 -11.219 -6.031 1 86.69 36 PRO B N 1
ATOM 2617 C CA . PRO B 1 36 ? -22.266 -12.023 -6.785 1 86.69 36 PRO B CA 1
ATOM 2618 C C . PRO B 1 36 ? -22.438 -13.523 -6.559 1 86.69 36 PRO B C 1
ATOM 2620 O O . PRO B 1 36 ? -22.266 -14.32 -7.488 1 86.69 36 PRO B O 1
ATOM 2623 N N . LEU B 1 37 ? -22.781 -13.906 -5.41 1 83.19 37 LEU B N 1
ATOM 2624 C CA . LEU B 1 37 ? -23 -15.312 -5.094 1 83.19 37 LEU B CA 1
ATOM 2625 C C . LEU B 1 37 ? -24.188 -15.875 -5.859 1 83.19 37 LEU B C 1
ATOM 2627 O O . LEU B 1 37 ? -24.141 -17 -6.348 1 83.19 37 LEU B O 1
ATOM 2631 N N . MET B 1 38 ? -25.156 -15.047 -5.918 1 85.19 38 MET B N 1
ATOM 2632 C CA . MET B 1 38 ? -26.359 -15.461 -6.648 1 85.19 38 MET B CA 1
ATOM 2633 C C . MET B 1 38 ? -26.062 -15.609 -8.141 1 85.19 38 MET B C 1
ATOM 2635 O O . MET B 1 38 ? -26.547 -16.547 -8.781 1 85.19 38 MET B O 1
ATOM 2639 N N . ILE B 1 39 ? -25.281 -14.766 -8.609 1 82.19 39 ILE B N 1
ATOM 2640 C CA . ILE B 1 39 ? -24.922 -14.789 -10.023 1 82.19 39 ILE B CA 1
ATOM 2641 C C . ILE B 1 39 ? -24.109 -16.047 -10.328 1 82.19 39 ILE B C 1
ATOM 2643 O O . ILE B 1 39 ? -24.344 -16.719 -11.336 1 82.19 39 ILE B O 1
ATOM 2647 N N . VAL B 1 40 ? -23.172 -16.375 -9.477 1 81.69 40 VAL B N 1
ATOM 2648 C CA . VAL B 1 40 ? -22.312 -17.531 -9.672 1 81.69 40 VAL B CA 1
ATOM 2649 C C . VAL B 1 40 ? -23.125 -18.812 -9.547 1 81.69 40 VAL B C 1
ATOM 2651 O O . VAL B 1 40 ? -22.938 -19.766 -10.328 1 81.69 40 VAL B O 1
ATOM 2654 N N . LYS B 1 41 ? -24.016 -18.844 -8.617 1 81.38 41 LYS B N 1
ATOM 2655 C CA . LYS B 1 41 ? -24.875 -20.016 -8.445 1 81.38 41 LYS B CA 1
ATOM 2656 C C . LYS B 1 41 ? -25.766 -20.219 -9.656 1 81.38 41 LYS B C 1
ATOM 2658 O O . LYS B 1 41 ? -25.984 -21.359 -10.094 1 81.38 41 LYS B O 1
ATOM 2663 N N . LEU B 1 42 ? -26.25 -19.109 -10.109 1 81.62 42 LEU B N 1
ATOM 2664 C CA . LEU B 1 42 ? -27.094 -19.188 -11.289 1 81.62 42 LEU B CA 1
ATOM 2665 C C . LEU B 1 42 ? -26.312 -19.688 -12.5 1 81.62 42 LEU B C 1
ATOM 2667 O O . LEU B 1 42 ? -26.828 -20.469 -13.297 1 81.62 42 LEU B O 1
ATOM 2671 N N . ALA B 1 43 ? -25.125 -19.234 -12.602 1 78.88 43 ALA B N 1
ATOM 2672 C CA . ALA B 1 43 ? -24.266 -19.656 -13.703 1 78.88 43 ALA B CA 1
ATOM 2673 C C . ALA B 1 43 ? -23.891 -21.125 -13.562 1 78.88 43 ALA B C 1
ATOM 2675 O O . ALA B 1 43 ? -23.859 -21.859 -14.562 1 78.88 43 ALA B O 1
ATOM 2676 N N . GLN B 1 44 ? -23.578 -21.531 -12.398 1 77.94 44 GLN B N 1
ATOM 2677 C CA . GLN B 1 44 ? -23.25 -22.938 -12.141 1 77.94 44 GLN B CA 1
ATOM 2678 C C . GLN B 1 44 ? -24.422 -23.844 -12.469 1 77.94 44 GLN B C 1
ATOM 2680 O O . GLN B 1 44 ? -24.234 -24.938 -13.008 1 77.94 44 GLN B O 1
ATOM 2685 N N . ASN B 1 45 ? -25.547 -23.344 -12.141 1 81.56 45 ASN B N 1
ATOM 2686 C CA . ASN B 1 45 ? -26.75 -24.109 -12.445 1 81.56 45 ASN B CA 1
ATOM 2687 C C . ASN B 1 45 ? -26.969 -24.234 -13.945 1 81.56 45 ASN B C 1
ATOM 2689 O O . ASN B 1 45 ? -27.594 -25.188 -14.406 1 81.56 45 ASN B O 1
ATOM 2693 N N . GLN B 1 46 ? -26.422 -23.344 -14.641 1 82.12 46 GLN B N 1
ATOM 2694 C CA . GLN B 1 46 ? -26.547 -23.375 -16.094 1 82.12 46 GLN B CA 1
ATOM 2695 C C . GLN B 1 46 ? -25.375 -24.141 -16.719 1 82.12 46 GLN B C 1
ATOM 2697 O O . GLN B 1 46 ? -25.188 -24.109 -17.938 1 82.12 46 GLN B O 1
ATOM 2702 N N . GLY B 1 47 ? -24.547 -24.703 -15.922 1 73.56 47 GLY B N 1
ATOM 2703 C CA . GLY B 1 47 ? -23.469 -25.547 -16.391 1 73.56 47 GLY B CA 1
ATOM 2704 C C . GLY B 1 47 ? -22.203 -24.781 -16.734 1 73.56 47 GLY B C 1
ATOM 2705 O O . GLY B 1 47 ? -21.297 -25.312 -17.375 1 73.56 47 GLY B O 1
ATOM 2706 N N . GLN B 1 48 ? -22.219 -23.531 -16.406 1 68.81 48 GLN B N 1
ATOM 2707 C CA . GLN B 1 48 ? -21.031 -22.75 -16.719 1 68.81 48 GLN B CA 1
ATOM 2708 C C . GLN B 1 48 ? -20.141 -22.578 -15.492 1 68.81 48 GLN B C 1
ATOM 2710 O O . GLN B 1 48 ? -20.641 -22.594 -14.359 1 68.81 48 GLN B O 1
ATOM 2715 N N . ASP B 1 49 ? -18.828 -22.828 -15.594 1 66.75 49 ASP B N 1
ATOM 2716 C CA . ASP B 1 49 ? -17.922 -22.547 -14.484 1 66.75 49 ASP B CA 1
ATOM 2717 C C . ASP B 1 49 ? -17.359 -21.125 -14.586 1 66.75 49 ASP B C 1
ATOM 2719 O O . ASP B 1 49 ? -16.391 -20.891 -15.312 1 66.75 49 ASP B O 1
ATOM 2723 N N . PRO B 1 50 ? -18.109 -20.312 -13.945 1 60.75 50 PRO B N 1
ATOM 2724 C CA . PRO B 1 50 ? -17.734 -18.906 -14.078 1 60.75 50 PRO B CA 1
ATOM 2725 C C . PRO B 1 50 ? -16.312 -18.625 -13.594 1 60.75 50 PRO B C 1
ATOM 2727 O O . PRO B 1 50 ? -15.703 -17.625 -13.992 1 60.75 50 PRO B O 1
ATOM 2730 N N . ARG B 1 51 ? -15.82 -19.469 -12.734 1 60.34 51 ARG B N 1
ATOM 2731 C CA . ARG B 1 51 ? -14.484 -19.266 -12.18 1 60.34 51 ARG B CA 1
ATOM 2732 C C . ARG B 1 51 ? -13.414 -19.406 -13.25 1 60.34 51 ARG B C 1
ATOM 2734 O O . ARG B 1 51 ? -12.32 -18.859 -13.117 1 60.34 51 ARG B O 1
ATOM 2741 N N . LYS B 1 52 ? -13.773 -20.141 -14.164 1 61.12 52 LYS B N 1
ATOM 2742 C CA . LYS B 1 52 ? -12.836 -20.391 -15.258 1 61.12 52 LYS B CA 1
ATOM 2743 C C . LYS B 1 52 ? -12.844 -19.25 -16.266 1 61.12 52 LYS B C 1
ATOM 2745 O O . LYS B 1 52 ? -11.984 -19.188 -17.141 1 61.12 52 LYS B O 1
ATOM 2750 N N . ARG B 1 53 ? -13.758 -18.391 -15.914 1 65.75 53 ARG B N 1
ATOM 2751 C CA . ARG B 1 53 ? -13.875 -17.312 -16.891 1 65.75 53 ARG B CA 1
ATOM 2752 C C . ARG B 1 53 ? -13.195 -16.031 -16.391 1 65.75 53 ARG B C 1
ATOM 2754 O O . ARG B 1 53 ? -13.148 -15.789 -15.18 1 65.75 53 ARG B O 1
ATOM 2761 N N . GLY B 1 54 ? -12.523 -15.281 -17.125 1 79.06 54 GLY B N 1
ATOM 2762 C CA . GLY B 1 54 ? -11.758 -14.055 -16.938 1 79.06 54 GLY B CA 1
ATOM 2763 C C . GLY B 1 54 ? -12.562 -12.945 -16.281 1 79.06 54 GLY B C 1
ATOM 2764 O O . GLY B 1 54 ? -11.992 -12.039 -15.672 1 79.06 54 GLY B O 1
ATOM 2765 N N . TRP B 1 55 ? -13.883 -13.148 -16.203 1 83.12 55 TRP B N 1
ATOM 2766 C CA . TRP B 1 55 ? -14.695 -12.047 -15.695 1 83.12 55 TRP B CA 1
ATOM 2767 C C . TRP B 1 55 ? -14.594 -11.945 -14.18 1 83.12 55 TRP B C 1
ATOM 2769 O O . TRP B 1 55 ? -14.633 -10.852 -13.617 1 83.12 55 TRP B O 1
ATOM 2779 N N . MET B 1 56 ? -14.422 -13.078 -13.516 1 82.25 56 MET B N 1
ATOM 2780 C CA . MET B 1 56 ? -14.281 -13.047 -12.062 1 82.25 56 MET B CA 1
ATOM 2781 C C . MET B 1 56 ? -12.977 -12.352 -11.656 1 82.25 56 MET B C 1
ATOM 2783 O O . MET B 1 56 ? -12.93 -11.656 -10.641 1 82.25 56 MET B O 1
ATOM 2787 N N . SER B 1 57 ? -12.008 -12.578 -12.445 1 86.5 57 SER B N 1
ATOM 2788 C CA . SER B 1 57 ? -10.734 -11.906 -12.203 1 86.5 57 SER B CA 1
ATOM 2789 C C . SER B 1 57 ? -10.883 -10.391 -12.344 1 86.5 57 SER B C 1
ATOM 2791 O O . SER B 1 57 ? -10.375 -9.633 -11.516 1 86.5 57 SER B O 1
ATOM 2793 N N . TYR B 1 58 ? -11.633 -9.977 -13.289 1 90.88 58 TYR B N 1
ATOM 2794 C CA . TYR B 1 58 ? -11.82 -8.547 -13.523 1 90.88 58 TYR B CA 1
ATOM 2795 C C . TYR B 1 58 ? -12.664 -7.922 -12.422 1 90.88 58 TYR B C 1
ATOM 2797 O O . TYR B 1 58 ? -12.398 -6.797 -11.992 1 90.88 58 TYR B O 1
ATOM 2805 N N . LEU B 1 59 ? -13.578 -8.703 -12.023 1 87.75 59 LEU B N 1
ATOM 2806 C CA . LEU B 1 59 ? -14.406 -8.211 -10.93 1 87.75 59 LEU B CA 1
ATOM 2807 C C . LEU B 1 59 ? -13.602 -8.117 -9.633 1 87.75 59 LEU B C 1
ATOM 2809 O O . LEU B 1 59 ? -13.789 -7.191 -8.844 1 87.75 59 LEU B O 1
ATOM 2813 N N . SER B 1 60 ? -12.773 -9.062 -9.43 1 86.62 60 SER B N 1
ATOM 2814 C CA . SER B 1 60 ? -11.883 -9.008 -8.281 1 86.62 60 SER B CA 1
ATOM 2815 C C . SER B 1 60 ? -10.969 -7.789 -8.344 1 86.62 60 SER B C 1
ATOM 2817 O O . SER B 1 60 ? -10.75 -7.117 -7.336 1 86.62 60 SER B O 1
ATOM 2819 N N . CYS B 1 61 ? -10.516 -7.527 -9.516 1 92.25 61 CYS B N 1
ATOM 2820 C CA . CYS B 1 61 ? -9.672 -6.355 -9.719 1 92.25 61 CYS B CA 1
ATOM 2821 C C . CYS B 1 61 ? -10.453 -5.07 -9.484 1 92.25 61 CYS B C 1
ATOM 2823 O O . CYS B 1 61 ? -9.922 -4.109 -8.922 1 92.25 61 CYS B O 1
ATOM 2825 N N . PHE B 1 62 ? -11.68 -5.09 -9.914 1 92.81 62 PHE B N 1
ATOM 2826 C CA . PHE B 1 62 ? -12.562 -3.969 -9.617 1 92.81 62 PHE B CA 1
ATOM 2827 C C . PHE B 1 62 ? -12.656 -3.732 -8.109 1 92.81 62 PHE B C 1
ATOM 2829 O O . PHE B 1 62 ? -12.539 -2.596 -7.648 1 92.81 62 PHE B O 1
ATOM 2836 N N . SER B 1 63 ? -12.766 -4.785 -7.402 1 87.94 63 SER B N 1
ATOM 2837 C CA . SER B 1 63 ? -12.82 -4.711 -5.949 1 87.94 63 SER B CA 1
ATOM 2838 C C . SER B 1 63 ? -11.516 -4.156 -5.375 1 87.94 63 SER B C 1
ATOM 2840 O O . SER B 1 63 ? -11.531 -3.389 -4.41 1 87.94 63 SER B O 1
ATOM 2842 N N . GLY B 1 64 ? -10.445 -4.602 -5.957 1 90.88 64 GLY B N 1
ATOM 2843 C CA . GLY B 1 64 ? -9.156 -4.066 -5.543 1 90.88 64 GLY B CA 1
ATOM 2844 C C . GLY B 1 64 ? -9.07 -2.557 -5.656 1 90.88 64 GLY B C 1
ATOM 2845 O O . GLY B 1 64 ? -8.539 -1.891 -4.77 1 90.88 64 GLY B O 1
ATOM 2846 N N . GLY B 1 65 ? -9.602 -1.996 -6.723 1 94.06 65 GLY B N 1
ATOM 2847 C CA . GLY B 1 65 ? -9.648 -0.555 -6.906 1 94.06 65 GLY B CA 1
ATOM 2848 C C . GLY B 1 65 ? -10.531 0.149 -5.895 1 94.06 65 GLY B C 1
ATOM 2849 O O . GLY B 1 65 ? -10.18 1.219 -5.395 1 94.06 65 GLY B O 1
ATOM 2850 N N . VAL B 1 66 ? -11.609 -0.455 -5.645 1 90.75 66 VAL B N 1
ATOM 2851 C CA . VAL B 1 66 ? -12.555 0.084 -4.672 1 90.75 66 VAL B CA 1
ATOM 2852 C C . VAL B 1 66 ? -11.883 0.172 -3.299 1 90.75 66 VAL B C 1
ATOM 2854 O O . VAL B 1 66 ? -11.945 1.212 -2.639 1 90.75 66 VAL B O 1
ATOM 2857 N N . PHE B 1 67 ? -11.227 -0.837 -2.912 1 88.38 67 PHE B N 1
ATOM 2858 C CA . PHE B 1 67 ? -10.594 -0.894 -1.601 1 88.38 67 PHE B CA 1
ATOM 2859 C C . PHE B 1 67 ? -9.391 0.045 -1.539 1 88.38 67 PHE B C 1
ATOM 2861 O O . PHE B 1 67 ? -9.125 0.651 -0.499 1 88.38 67 PHE B O 1
ATOM 2868 N N . MET B 1 68 ? -8.727 0.142 -2.607 1 93.81 68 MET B N 1
ATOM 2869 C CA . MET B 1 68 ? -7.594 1.061 -2.674 1 93.81 68 MET B CA 1
ATOM 2870 C C . MET B 1 68 ? -8.047 2.498 -2.436 1 93.81 68 MET B C 1
ATOM 2872 O O . MET B 1 68 ? -7.461 3.209 -1.616 1 93.81 68 MET B O 1
ATOM 2876 N N . ALA B 1 69 ? -9.047 2.854 -3.154 1 93.44 69 ALA B N 1
ATOM 2877 C CA . ALA B 1 69 ? -9.57 4.211 -3.014 1 93.44 69 ALA B CA 1
ATOM 2878 C C . ALA B 1 69 ? -10.125 4.445 -1.611 1 93.44 69 ALA B C 1
ATOM 2880 O O . ALA B 1 69 ? -9.867 5.484 -1 1 93.44 69 ALA B O 1
ATOM 2881 N N . SER B 1 70 ? -10.836 3.486 -1.106 1 87 70 SER B N 1
ATOM 2882 C CA . SER B 1 70 ? -11.414 3.607 0.226 1 87 70 SER B CA 1
ATOM 2883 C C . SER B 1 70 ? -10.336 3.752 1.291 1 87 70 SER B C 1
ATOM 2885 O O . SER B 1 70 ? -10.492 4.516 2.246 1 87 70 SER B O 1
ATOM 2887 N N . CYS B 1 71 ? -9.289 3.08 1.097 1 89.94 71 CYS B N 1
ATOM 2888 C CA . CYS B 1 71 ? -8.203 3.113 2.068 1 89.94 71 CYS B CA 1
ATOM 2889 C C . CYS B 1 71 ? -7.41 4.41 1.957 1 89.94 71 CYS B C 1
ATOM 2891 O O . CYS B 1 71 ? -7.266 5.141 2.939 1 89.94 71 CYS B O 1
ATOM 2893 N N . PHE B 1 72 ? -7 4.793 0.793 1 94.12 72 PHE B N 1
ATOM 2894 C CA . PHE B 1 72 ? -6.082 5.91 0.599 1 94.12 72 PHE B CA 1
ATOM 2895 C C . PHE B 1 72 ? -6.832 7.238 0.644 1 94.12 72 PHE B C 1
ATOM 2897 O O . PHE B 1 72 ? -6.309 8.234 1.146 1 94.12 72 PHE B O 1
ATOM 2904 N N . LEU B 1 73 ? -8.016 7.242 0.133 1 92.19 73 LEU B N 1
ATOM 2905 C CA . LEU B 1 73 ? -8.734 8.508 0.05 1 92.19 73 LEU B CA 1
ATOM 2906 C C . LEU B 1 73 ? -9.711 8.664 1.216 1 92.19 73 LEU B C 1
ATOM 2908 O O . LEU B 1 73 ? -10.211 9.758 1.473 1 92.19 73 LEU B O 1
ATOM 2912 N N . GLY B 1 74 ? -9.922 7.629 1.936 1 87.94 74 GLY B N 1
ATOM 2913 C CA . GLY B 1 74 ? -10.883 7.68 3.031 1 87.94 74 GLY B CA 1
ATOM 2914 C C . GLY B 1 74 ? -10.25 7.41 4.387 1 87.94 74 GLY B C 1
ATOM 2915 O O . GLY B 1 74 ? -10.008 8.344 5.16 1 87.94 74 GLY B O 1
ATOM 2916 N N . VAL B 1 75 ? -9.789 6.223 4.543 1 86.56 75 VAL B N 1
ATOM 2917 C CA . VAL B 1 75 ? -9.359 5.754 5.855 1 86.56 75 VAL B CA 1
ATOM 2918 C C . VAL B 1 75 ? -8.078 6.477 6.27 1 86.56 75 VAL B C 1
ATOM 2920 O O . VAL B 1 75 ? -7.988 7.004 7.379 1 86.56 75 VAL B O 1
ATOM 2923 N N . LEU B 1 76 ? -7.117 6.594 5.387 1 92.06 76 LEU B N 1
ATOM 2924 C CA . LEU B 1 76 ? -5.812 7.156 5.73 1 92.06 76 LEU B CA 1
ATOM 2925 C C . LEU B 1 76 ? -5.938 8.633 6.082 1 92.06 76 LEU B C 1
ATOM 2927 O O . LEU B 1 76 ? -5.453 9.07 7.129 1 92.06 76 LEU B O 1
ATOM 2931 N N . PRO B 1 77 ? -6.574 9.414 5.281 1 90.88 77 PRO B N 1
ATOM 2932 C CA . PRO B 1 77 ? -6.742 10.812 5.68 1 90.88 77 PRO B CA 1
ATOM 2933 C C . PRO B 1 77 ? -7.531 10.961 6.98 1 90.88 77 PRO B C 1
ATOM 2935 O O . PRO B 1 77 ? -7.238 11.859 7.777 1 90.88 77 PRO B O 1
ATOM 2938 N N . HIS B 1 78 ? -8.5 10.117 7.191 1 86.19 78 HIS B N 1
ATOM 2939 C CA . HIS B 1 78 ? -9.305 10.195 8.406 1 86.19 78 HIS B CA 1
ATOM 2940 C C . HIS B 1 78 ? -8.461 9.898 9.641 1 86.19 78 HIS B C 1
ATOM 2942 O O . HIS B 1 78 ? -8.578 10.586 10.656 1 86.19 78 HIS B O 1
ATOM 2948 N N . ILE B 1 79 ? -7.656 8.891 9.547 1 89.5 79 ILE B N 1
ATOM 2949 C CA . ILE B 1 79 ? -6.855 8.531 10.719 1 89.5 79 ILE B CA 1
ATOM 2950 C C . ILE B 1 79 ? -5.844 9.641 11 1 89.5 79 ILE B C 1
ATOM 2952 O O . ILE B 1 79 ? -5.512 9.906 12.156 1 89.5 79 ILE B O 1
ATOM 2956 N N . ASN B 1 80 ? -5.32 10.266 9.992 1 91.19 80 ASN B N 1
ATOM 2957 C CA . ASN B 1 80 ? -4.414 11.391 10.188 1 91.19 80 ASN B CA 1
ATOM 2958 C C . ASN B 1 80 ? -5.113 12.562 10.875 1 91.19 80 ASN B C 1
ATOM 2960 O O . ASN B 1 80 ? -4.531 13.211 11.742 1 91.19 80 ASN B O 1
ATOM 2964 N N . LYS B 1 81 ? -6.293 12.812 10.445 1 88.19 81 LYS B N 1
ATOM 2965 C CA . LYS B 1 81 ? -7.074 13.883 11.07 1 88.19 81 LYS B CA 1
ATOM 2966 C C . LYS B 1 81 ? -7.375 13.562 12.531 1 88.19 81 LYS B C 1
ATOM 2968 O O . LYS B 1 81 ? -7.281 14.438 13.391 1 88.19 81 LYS B O 1
ATOM 2973 N N . GLU B 1 82 ? -7.766 12.312 12.773 1 85.81 82 GLU B N 1
ATOM 2974 C CA . GLU B 1 82 ? -8.055 11.891 14.141 1 85.81 82 GLU B CA 1
ATOM 2975 C C . GLU B 1 82 ? -6.816 11.984 15.023 1 85.81 82 GLU B C 1
ATOM 2977 O O . GLU B 1 82 ? -6.906 12.352 16.203 1 85.81 82 GLU B O 1
ATOM 2982 N N . TYR B 1 83 ? -5.715 11.609 14.461 1 90.94 83 TYR B N 1
ATOM 2983 C CA . TYR B 1 83 ? -4.461 11.688 15.203 1 90.94 83 TYR B CA 1
ATOM 2984 C C . TYR B 1 83 ? -4.125 13.141 15.547 1 90.94 83 TYR B C 1
ATOM 2986 O O . TYR B 1 83 ? -3.686 13.43 16.672 1 90.94 83 TYR B O 1
ATOM 2994 N N . ALA B 1 84 ? -4.289 14.047 14.625 1 88.31 84 ALA B N 1
ATOM 2995 C CA . ALA B 1 84 ? -4.047 15.469 14.867 1 88.31 84 ALA B CA 1
ATOM 2996 C C . ALA B 1 84 ? -4.957 16 15.969 1 88.31 84 ALA B C 1
ATOM 2998 O O . ALA B 1 84 ? -4.516 16.766 16.828 1 88.31 84 ALA B O 1
ATOM 2999 N N . LYS B 1 85 ? -6.164 15.586 15.922 1 86.5 85 LYS B N 1
ATOM 3000 C CA . LYS B 1 85 ? -7.121 16 16.938 1 86.5 85 LYS B CA 1
ATOM 3001 C C . LYS B 1 85 ? -6.715 15.477 18.312 1 86.5 85 LYS B C 1
ATOM 3003 O O . LYS B 1 85 ? -6.785 16.203 19.312 1 86.5 85 LYS B O 1
ATOM 3008 N N . LEU B 1 86 ? -6.312 14.195 18.328 1 86.94 86 LEU B N 1
ATOM 3009 C CA . LEU B 1 86 ? -5.852 13.602 19.578 1 86.94 86 LEU B CA 1
ATOM 3010 C C . LEU B 1 86 ? -4.652 14.359 20.141 1 86.94 86 LEU B C 1
ATOM 3012 O O . LEU B 1 86 ? -4.578 14.617 21.344 1 86.94 86 LEU B O 1
ATOM 3016 N N . ASN B 1 87 ? -3.758 14.688 19.266 1 87.56 87 ASN B N 1
ATOM 3017 C CA . ASN B 1 87 ? -2.562 15.422 19.672 1 87.56 87 ASN B CA 1
ATOM 3018 C C . ASN B 1 87 ? -2.91 16.797 20.203 1 87.56 87 ASN B C 1
ATOM 3020 O O . ASN B 1 87 ? -2.311 17.266 21.172 1 87.56 87 ASN B O 1
ATOM 3024 N N . MET B 1 88 ? -3.82 17.422 19.609 1 86.19 88 MET B N 1
ATOM 3025 C CA . MET B 1 88 ? -4.227 18.766 20 1 86.19 88 MET B CA 1
ATOM 3026 C C . MET B 1 88 ? -5.047 18.719 21.297 1 86.19 88 MET B C 1
ATOM 3028 O O . MET B 1 88 ? -4.793 19.5 22.219 1 86.19 88 MET B O 1
ATOM 3032 N N . ASP B 1 89 ? -5.98 17.875 21.359 1 85.12 89 ASP B N 1
ATOM 3033 C CA . ASP B 1 89 ? -6.918 17.812 22.484 1 85.12 89 ASP B CA 1
ATOM 3034 C C . ASP B 1 89 ? -6.211 17.375 23.766 1 85.12 89 ASP B C 1
ATOM 3036 O O . ASP B 1 89 ? -6.539 17.844 24.844 1 85.12 89 ASP B O 1
ATOM 3040 N N . TYR B 1 90 ? -5.258 16.469 23.594 1 86.31 90 TYR B N 1
ATOM 3041 C CA . TYR B 1 90 ? -4.625 15.914 24.781 1 86.31 90 TYR B CA 1
ATOM 3042 C C . TYR B 1 90 ? -3.18 16.391 24.906 1 86.31 90 TYR B C 1
ATOM 3044 O O . TYR B 1 90 ? -2.418 15.875 25.719 1 86.31 90 TYR B O 1
ATOM 3052 N N . ASP B 1 91 ? -2.693 17.281 24.078 1 83.81 91 ASP B N 1
ATOM 3053 C CA . ASP B 1 91 ? -1.389 17.938 24.094 1 83.81 91 ASP B CA 1
ATOM 3054 C C . ASP B 1 91 ? -0.26 16.906 24.094 1 83.81 91 ASP B C 1
ATOM 3056 O O . ASP B 1 91 ? 0.646 16.969 24.938 1 83.81 91 ASP B O 1
ATOM 3060 N N . LEU B 1 92 ? -0.359 15.828 23.359 1 79.12 92 LEU B N 1
ATOM 3061 C CA . LEU B 1 92 ? 0.618 14.75 23.344 1 79.12 92 LEU B CA 1
ATOM 3062 C C . LEU B 1 92 ? 1.904 15.195 22.656 1 79.12 92 LEU B C 1
ATOM 3064 O O . LEU B 1 92 ? 2.982 14.68 22.953 1 79.12 92 LEU B O 1
ATOM 3068 N N . LYS B 1 93 ? 2.102 16.266 21.969 1 79.38 93 LYS B N 1
ATOM 3069 C CA . LYS B 1 93 ? 3.236 16.844 21.25 1 79.38 93 LYS B CA 1
ATOM 3070 C C . LYS B 1 93 ? 4.055 15.758 20.562 1 79.38 93 LYS B C 1
ATOM 3072 O O . LYS B 1 93 ? 5.285 15.75 20.641 1 79.38 93 LYS B O 1
ATOM 3077 N N . ILE B 1 94 ? 3.516 14.719 20.047 1 78.81 94 ILE B N 1
ATOM 3078 C CA . ILE B 1 94 ? 4.215 13.648 19.344 1 78.81 94 ILE B CA 1
ATOM 3079 C C . ILE B 1 94 ? 4.391 14.016 17.875 1 78.81 94 ILE B C 1
ATOM 3081 O O . ILE B 1 94 ? 3.406 14.234 17.156 1 78.81 94 ILE B O 1
ATOM 3085 N N . ALA B 1 95 ? 5.668 14.164 17.469 1 78.94 95 ALA B N 1
ATOM 3086 C CA . ALA B 1 95 ? 5.977 14.539 16.094 1 78.94 95 ALA B CA 1
ATOM 3087 C C . ALA B 1 95 ? 6.273 13.305 15.242 1 78.94 95 ALA B C 1
ATOM 3089 O O . ALA B 1 95 ? 6.656 13.43 14.078 1 78.94 95 ALA B O 1
ATOM 3090 N N . PHE B 1 96 ? 5.961 12.141 15.672 1 87.19 96 PHE B N 1
ATOM 3091 C CA . PHE B 1 96 ? 6.211 10.891 14.969 1 87.19 96 PHE B CA 1
ATOM 3092 C C . PHE B 1 96 ? 4.957 10.422 14.242 1 87.19 96 PHE B C 1
ATOM 3094 O O . PHE B 1 96 ? 3.84 10.609 14.734 1 87.19 96 PHE B O 1
ATOM 3101 N N . PRO B 1 97 ? 5.164 9.898 13.008 1 91.75 97 PRO B N 1
ATOM 3102 C CA . PRO B 1 97 ? 4.004 9.422 12.25 1 91.75 97 PRO B CA 1
ATOM 3103 C C . PRO B 1 97 ? 3.412 8.133 12.828 1 91.75 97 PRO B C 1
ATOM 3105 O O . PRO B 1 97 ? 3.482 7.078 12.195 1 91.75 97 PRO B O 1
ATOM 3108 N N . VAL B 1 98 ? 2.689 8.281 13.891 1 92.94 98 VAL B N 1
ATOM 3109 C CA . VAL B 1 98 ? 2.143 7.156 14.648 1 92.94 98 VAL B CA 1
ATOM 3110 C C . VAL B 1 98 ? 1.071 6.449 13.82 1 92.94 98 VAL B C 1
ATOM 3112 O O . VAL B 1 98 ? 1.021 5.219 13.781 1 92.94 98 VAL B O 1
ATOM 3115 N N . PRO B 1 99 ? 0.212 7.262 13.141 1 94.25 99 PRO B N 1
ATOM 3116 C CA . PRO B 1 99 ? -0.8 6.578 12.328 1 94.25 99 PRO B CA 1
ATOM 3117 C C . PRO B 1 99 ? -0.191 5.625 11.305 1 94.25 99 PRO B C 1
ATOM 3119 O O . PRO B 1 99 ? -0.627 4.477 11.188 1 94.25 99 PRO B O 1
ATOM 3122 N N . GLN B 1 100 ? 0.822 6.09 10.625 1 95.12 100 GLN B N 1
ATOM 3123 C CA . GLN B 1 100 ? 1.46 5.27 9.594 1 95.12 100 GLN B CA 1
ATOM 3124 C C . GLN B 1 100 ? 2.16 4.062 10.211 1 95.12 100 GLN B C 1
ATOM 3126 O O . GLN B 1 100 ? 2.178 2.98 9.625 1 95.12 100 GLN B O 1
ATOM 3131 N N . LEU B 1 101 ? 2.734 4.266 11.367 1 95.25 101 LEU B N 1
ATOM 3132 C CA . LEU B 1 101 ? 3.377 3.152 12.055 1 95.25 101 LEU B CA 1
ATOM 3133 C C . LEU B 1 101 ? 2.363 2.061 12.391 1 95.25 101 LEU B C 1
ATOM 3135 O O . LEU B 1 101 ? 2.615 0.879 12.141 1 95.25 101 LEU B O 1
ATOM 3139 N N . ILE B 1 102 ? 1.234 2.447 12.93 1 94.81 102 ILE B N 1
ATOM 3140 C CA . ILE B 1 102 ? 0.21 1.487 13.328 1 94.81 102 ILE B CA 1
ATOM 3141 C C . ILE B 1 102 ? -0.376 0.815 12.086 1 94.81 102 ILE B C 1
ATOM 3143 O O . ILE B 1 102 ? -0.709 -0.372 12.117 1 94.81 102 ILE B O 1
ATOM 3147 N N . VAL B 1 103 ? -0.514 1.584 11.016 1 94.75 103 VAL B N 1
ATOM 3148 C CA . VAL B 1 103 ? -0.969 1.016 9.75 1 94.75 103 VAL B CA 1
ATOM 3149 C C . VAL B 1 103 ? -0.034 -0.114 9.32 1 94.75 103 VAL B C 1
ATOM 3151 O O . VAL B 1 103 ? -0.49 -1.197 8.945 1 94.75 103 VAL B O 1
ATOM 3154 N N . CYS B 1 104 ? 1.268 0.119 9.406 1 96.06 104 CYS B N 1
ATOM 3155 C CA . CYS B 1 104 ? 2.236 -0.905 9.031 1 96.06 104 CYS B CA 1
ATOM 3156 C C . CYS B 1 104 ? 2.15 -2.107 9.961 1 96.06 104 CYS B C 1
ATOM 3158 O O . CYS B 1 104 ? 2.297 -3.25 9.523 1 96.06 104 CYS B O 1
ATOM 3160 N N . CYS B 1 105 ? 1.888 -1.856 11.227 1 94.19 105 CYS B N 1
ATOM 3161 C CA . CYS B 1 105 ? 1.698 -2.955 12.164 1 94.19 105 CYS B CA 1
ATOM 3162 C C . CYS B 1 105 ? 0.493 -3.803 11.781 1 94.19 105 CYS B C 1
ATOM 3164 O O . CYS B 1 105 ? 0.527 -5.027 11.898 1 94.19 105 CYS B O 1
ATOM 3166 N N . GLY B 1 106 ? -0.557 -3.143 11.398 1 90.31 106 GLY B N 1
ATOM 3167 C CA . GLY B 1 106 ? -1.707 -3.877 10.898 1 90.31 106 GLY B CA 1
ATOM 3168 C C . GLY B 1 106 ? -1.383 -4.754 9.703 1 90.31 106 GLY B C 1
ATOM 3169 O O . GLY B 1 106 ? -1.855 -5.887 9.609 1 90.31 106 GLY B O 1
ATOM 3170 N N . PHE B 1 107 ? -0.596 -4.258 8.805 1 93.06 107 PHE B N 1
ATOM 3171 C CA . PHE B 1 107 ? -0.138 -5.027 7.652 1 93.06 107 PHE B CA 1
ATOM 3172 C C . PHE B 1 107 ? 0.614 -6.277 8.094 1 93.06 107 PHE B C 1
ATOM 3174 O O . PHE B 1 107 ? 0.343 -7.375 7.613 1 93.06 107 PHE B O 1
ATOM 3181 N N . PHE B 1 108 ? 1.534 -6.078 9.031 1 94.12 108 PHE B N 1
ATOM 3182 C CA . PHE B 1 108 ? 2.342 -7.188 9.523 1 94.12 108 PHE B CA 1
ATOM 3183 C C . PHE B 1 108 ? 1.477 -8.195 10.266 1 94.12 108 PHE B C 1
ATOM 3185 O O . PHE B 1 108 ? 1.727 -9.406 10.203 1 94.12 108 PHE B O 1
ATOM 3192 N N . LEU B 1 109 ? 0.55 -7.75 10.906 1 87.69 109 LEU B N 1
ATOM 3193 C CA . LEU B 1 109 ? -0.324 -8.625 11.68 1 87.69 109 LEU B CA 1
ATOM 3194 C C . LEU B 1 109 ? -1.066 -9.594 10.766 1 87.69 109 LEU B C 1
ATOM 3196 O O . LEU B 1 109 ? -1.118 -10.797 11.039 1 87.69 109 LEU B O 1
ATOM 3200 N N . ILE B 1 110 ? -1.579 -9.109 9.719 1 83.88 110 ILE B N 1
ATOM 3201 C CA . ILE B 1 110 ? -2.328 -9.977 8.812 1 83.88 110 ILE B CA 1
ATOM 3202 C C . ILE B 1 110 ? -1.371 -10.922 8.086 1 83.88 110 ILE B C 1
ATOM 3204 O O . ILE B 1 110 ? -1.699 -12.086 7.855 1 83.88 110 ILE B O 1
ATOM 3208 N N . TYR B 1 111 ? -0.263 -10.383 7.691 1 87.88 111 TYR B N 1
ATOM 3209 C CA . TYR B 1 111 ? 0.754 -11.25 7.109 1 87.88 111 TYR B CA 1
ATOM 3210 C C . TYR B 1 111 ? 1.089 -12.406 8.047 1 87.88 111 TYR B C 1
ATOM 3212 O O . TYR B 1 111 ? 1.138 -13.562 7.617 1 87.88 111 TYR B O 1
ATOM 3220 N N . LEU B 1 112 ? 1.313 -12.086 9.273 1 88 112 LEU B N 1
ATOM 3221 C CA . LEU B 1 112 ? 1.643 -13.086 10.281 1 88 112 LEU B CA 1
ATOM 3222 C C . LEU B 1 112 ? 0.487 -14.062 10.477 1 88 112 LEU B C 1
ATOM 3224 O O . LEU B 1 112 ? 0.7 -15.273 10.555 1 88 112 LEU B O 1
ATOM 3228 N N . LEU B 1 113 ? -0.657 -13.578 10.555 1 81.88 113 LEU B N 1
ATOM 3229 C CA . LEU B 1 113 ? -1.841 -14.406 10.742 1 81.88 113 LEU B CA 1
ATOM 3230 C C . LEU B 1 113 ? -1.999 -15.398 9.594 1 81.88 113 LEU B C 1
ATOM 3232 O O . LEU B 1 113 ? -2.318 -16.562 9.82 1 81.88 113 LEU B O 1
ATOM 3236 N N . GLU B 1 114 ? -1.831 -14.922 8.398 1 81.44 114 GLU B N 1
ATOM 3237 C CA . GLU B 1 114 ? -1.915 -15.797 7.238 1 81.44 114 GLU B CA 1
ATOM 3238 C C . GLU B 1 114 ? -0.877 -16.906 7.312 1 81.44 114 GLU B C 1
ATOM 3240 O O . GLU B 1 114 ? -1.174 -18.062 6.992 1 81.44 114 GLU B O 1
ATOM 3245 N N . GLU B 1 115 ? 0.276 -16.562 7.707 1 83.56 115 GLU B N 1
ATOM 3246 C CA . GLU B 1 115 ? 1.339 -17.547 7.809 1 83.56 115 GLU B CA 1
ATOM 3247 C C . GLU B 1 115 ? 1.049 -18.562 8.914 1 83.56 115 GLU B C 1
ATOM 3249 O O . GLU B 1 115 ? 1.317 -19.75 8.766 1 83.56 115 GLU B O 1
ATOM 3254 N N . ILE B 1 116 ? 0.51 -18.125 9.969 1 82.38 116 ILE B N 1
ATOM 3255 C CA . ILE B 1 116 ? 0.15 -19.016 11.07 1 82.38 116 ILE B CA 1
ATOM 3256 C C . ILE B 1 116 ? -0.956 -19.969 10.633 1 82.38 116 ILE B C 1
ATOM 3258 O O . ILE B 1 116 ? -0.893 -21.172 10.914 1 82.38 116 ILE B O 1
ATOM 3262 N N . ILE B 1 117 ? -1.927 -19.469 9.977 1 75.62 117 ILE B N 1
ATOM 3263 C CA . ILE B 1 117 ? -3.037 -20.281 9.492 1 75.62 117 ILE B CA 1
ATOM 3264 C C . ILE B 1 117 ? -2.521 -21.328 8.492 1 75.62 117 ILE B C 1
ATOM 3266 O O . ILE B 1 117 ? -2.934 -22.484 8.523 1 75.62 117 ILE B O 1
ATOM 3270 N N . ARG B 1 118 ? -1.7 -20.875 7.594 1 74.81 118 ARG B N 1
ATOM 3271 C CA . ARG B 1 118 ? -1.097 -21.797 6.633 1 74.81 118 ARG B CA 1
ATOM 3272 C C . ARG B 1 118 ? -0.326 -22.906 7.348 1 74.81 118 ARG B C 1
ATOM 3274 O O . ARG B 1 118 ? -0.373 -24.062 6.934 1 74.81 118 ARG B O 1
ATOM 3281 N N . MET B 1 119 ? 0.372 -22.547 8.375 1 75.94 119 MET B N 1
ATOM 3282 C CA . MET B 1 119 ? 1.147 -23.5 9.156 1 75.94 119 MET B CA 1
ATOM 3283 C C . MET B 1 119 ? 0.233 -24.516 9.844 1 75.94 119 MET B C 1
ATOM 3285 O O . MET B 1 119 ? 0.562 -25.703 9.922 1 75.94 119 MET B O 1
ATOM 3289 N N . ILE B 1 120 ? -0.822 -24.031 10.25 1 72.06 120 ILE B N 1
ATOM 3290 C CA . ILE B 1 120 ? -1.742 -24.859 11.008 1 72.06 120 ILE B CA 1
ATOM 3291 C C . ILE B 1 120 ? -2.537 -25.75 10.055 1 72.06 120 ILE B C 1
ATOM 3293 O O . ILE B 1 120 ? -2.781 -26.922 10.344 1 72.06 120 ILE B O 1
ATOM 3297 N N . PHE B 1 121 ? -3.07 -25.188 8.953 1 61.78 121 PHE B N 1
ATOM 3298 C CA . PHE B 1 121 ? -3.943 -25.922 8.039 1 61.78 121 PHE B CA 1
ATOM 3299 C C . PHE B 1 121 ? -3.133 -26.609 6.949 1 61.78 121 PHE B C 1
ATOM 3301 O O . PHE B 1 121 ? -3.68 -27.375 6.152 1 61.78 121 PHE B O 1
ATOM 3308 N N . SER B 1 122 ? -1.945 -26.141 6.422 1 56.72 122 SER B N 1
ATOM 3309 C CA . SER B 1 122 ? -1.087 -26.891 5.523 1 56.72 122 SER B CA 1
ATOM 3310 C C . SER B 1 122 ? -0.776 -28.281 6.094 1 56.72 122 SER B C 1
ATOM 3312 O O . SER B 1 122 ? -0.12 -28.391 7.129 1 56.72 122 SER B O 1
ATOM 3314 N N . ASP B 1 123 ? -1.781 -29.141 6.07 1 46.78 123 ASP B N 1
ATOM 3315 C CA . ASP B 1 123 ? -1.483 -30.547 6.348 1 46.78 123 ASP B CA 1
ATOM 3316 C C . ASP B 1 123 ? -0.014 -30.859 6.078 1 46.78 123 ASP B C 1
ATOM 3318 O O . ASP B 1 123 ? 0.654 -30.141 5.336 1 46.78 123 ASP B O 1
ATOM 3322 N N . SER B 1 124 ? 0.615 -32.312 6.344 1 38.66 124 SER B N 1
ATOM 3323 C CA . SER B 1 124 ? 1.828 -33.125 6.477 1 38.66 124 SER B CA 1
ATOM 3324 C C . SER B 1 124 ? 2.742 -32.938 5.27 1 38.66 124 SER B C 1
ATOM 3326 O O . SER B 1 124 ? 3.908 -33.344 5.301 1 38.66 124 SER B O 1
ATOM 3328 N N . SER B 1 125 ? 2.365 -33.375 3.885 1 34.56 125 SER B N 1
ATOM 3329 C CA . SER B 1 125 ? 3.406 -33.906 2.996 1 34.56 125 SER B CA 1
ATOM 3330 C C . SER B 1 125 ? 4.234 -32.75 2.408 1 34.56 125 SER B C 1
ATOM 3332 O O . SER B 1 125 ? 3.682 -31.781 1.89 1 34.56 125 SER B O 1
ATOM 3334 N N . PRO B 1 126 ? 5.445 -32.438 2.875 1 38.22 126 PRO B N 1
ATOM 3335 C CA . PRO B 1 126 ? 6.504 -31.625 2.285 1 38.22 126 PRO B CA 1
ATOM 3336 C C . PRO B 1 126 ? 6.289 -31.375 0.797 1 38.22 126 PRO B C 1
ATOM 3338 O O . PRO B 1 126 ? 6.949 -30.5 0.216 1 38.22 126 PRO B O 1
ATOM 3341 N N . GLU B 1 127 ? 5.602 -32.281 -0.05 1 34.94 127 GLU B N 1
ATOM 3342 C CA . GLU B 1 127 ? 5.426 -32.469 -1.488 1 34.94 127 GLU B CA 1
ATOM 3343 C C . GLU B 1 127 ? 4.527 -31.375 -2.072 1 34.94 127 GLU B C 1
ATOM 3345 O O . GLU B 1 127 ? 4.461 -31.203 -3.291 1 34.94 127 GLU B O 1
ATOM 3350 N N . ASP B 1 128 ? 3.611 -30.672 -1.33 1 36.75 128 ASP B N 1
ATOM 3351 C CA . ASP B 1 128 ? 2.545 -29.891 -1.958 1 36.75 128 ASP B CA 1
ATOM 3352 C C . ASP B 1 128 ? 2.984 -28.453 -2.199 1 36.75 128 ASP B C 1
ATOM 3354 O O . ASP B 1 128 ? 2.201 -27.625 -2.682 1 36.75 128 ASP B O 1
ATOM 3358 N N . ARG B 1 129 ? 3.863 -27.906 -1.546 1 36.78 129 ARG B N 1
ATOM 3359 C CA . ARG B 1 129 ? 4.445 -26.594 -1.774 1 36.78 129 ARG B CA 1
ATOM 3360 C C . ARG B 1 129 ? 4.75 -26.375 -3.254 1 36.78 129 ARG B C 1
ATOM 3362 O O . ARG B 1 129 ? 4.785 -25.234 -3.725 1 36.78 129 ARG B O 1
ATOM 3369 N N . GLY B 1 130 ? 5.312 -27.359 -3.877 1 33.5 130 GLY B N 1
ATOM 3370 C CA . GLY B 1 130 ? 5.578 -27.469 -5.305 1 33.5 130 GLY B CA 1
ATOM 3371 C C . GLY B 1 130 ? 4.324 -27.406 -6.152 1 33.5 130 GLY B C 1
ATOM 3372 O O . GLY B 1 130 ? 4.387 -27.547 -7.375 1 33.5 130 GLY B O 1
ATOM 3373 N N . ALA B 1 131 ? 3.184 -27.516 -5.562 1 33 131 ALA B N 1
ATOM 3374 C CA . ALA B 1 131 ? 1.923 -27.703 -6.277 1 33 131 ALA B CA 1
ATOM 3375 C C . ALA B 1 131 ? 1.5 -26.406 -6.977 1 33 131 ALA B C 1
ATOM 3377 O O . ALA B 1 131 ? 0.649 -26.422 -7.871 1 33 131 ALA B O 1
ATOM 3378 N N . TYR B 1 132 ? 1.706 -25.188 -6.34 1 34.59 132 TYR B N 1
ATOM 3379 C CA . TYR B 1 132 ? 1.37 -24.031 -7.164 1 34.59 132 TYR B CA 1
ATOM 3380 C C . TYR B 1 132 ? 2.01 -24.141 -8.547 1 34.59 132 TYR B C 1
ATOM 3382 O O . TYR B 1 132 ? 1.512 -23.562 -9.516 1 34.59 132 TYR B O 1
ATOM 3390 N N . GLU B 1 133 ? 3.236 -24.531 -8.633 1 33 133 GLU B N 1
ATOM 3391 C CA . GLU B 1 133 ? 3.908 -24.812 -9.898 1 33 133 GLU B CA 1
ATOM 3392 C C . GLU B 1 133 ? 3.166 -25.891 -10.688 1 33 133 GLU B C 1
ATOM 3394 O O . GLU B 1 133 ? 3.113 -25.828 -11.922 1 33 133 GLU B O 1
ATOM 3399 N N . LYS B 1 134 ? 2.707 -27.047 -10.039 1 36.88 134 LYS B N 1
ATOM 3400 C CA . LYS B 1 134 ? 2.092 -28.188 -10.727 1 36.88 134 LYS B CA 1
ATOM 3401 C C . LYS B 1 134 ? 0.583 -28 -10.859 1 36.88 134 LYS B C 1
ATOM 3403 O O . LYS B 1 134 ? -0.138 -28.938 -11.195 1 36.88 134 LYS B O 1
ATOM 3408 N N . ALA B 1 135 ? 0.046 -27.031 -10.328 1 36.19 135 ALA B N 1
ATOM 3409 C CA . ALA B 1 135 ? -1.4 -26.891 -10.469 1 36.19 135 ALA B CA 1
ATOM 3410 C C . ALA B 1 135 ? -1.822 -26.984 -11.938 1 36.19 135 ALA B C 1
ATOM 3412 O O . ALA B 1 135 ? -3.01 -26.875 -12.25 1 36.19 135 ALA B O 1
ATOM 3413 N N . CYS B 1 136 ? -0.998 -26.688 -12.797 1 32 136 CYS B N 1
ATOM 3414 C CA . CYS B 1 136 ? -1.477 -26.984 -14.141 1 32 136 CYS B CA 1
ATOM 3415 C C . CYS B 1 136 ? -1.988 -28.422 -14.242 1 32 136 CYS B C 1
ATOM 3417 O O . CYS B 1 136 ? -2.555 -28.812 -15.258 1 32 136 CYS B O 1
ATOM 3419 N N . GLU B 1 137 ? -1.397 -29.469 -13.523 1 33.25 137 GLU B N 1
ATOM 3420 C CA . GLU B 1 137 ? -1.929 -30.781 -13.836 1 33.25 137 GLU B CA 1
ATOM 3421 C C . GLU B 1 137 ? -3.266 -31.016 -13.148 1 33.25 137 GLU B C 1
ATOM 3423 O O . GLU B 1 137 ? -3.465 -30.594 -12.008 1 33.25 137 GLU B O 1
ATOM 3428 N N . GLN B 1 138 ? -4.367 -31.406 -13.781 1 38.47 138 GLN B N 1
ATOM 3429 C CA . GLN B 1 138 ? -5.746 -31.875 -13.695 1 38.47 138 GLN B CA 1
ATOM 3430 C C . GLN B 1 138 ? -5.973 -32.688 -12.43 1 38.47 138 GLN B C 1
ATOM 3432 O O . GLN B 1 138 ? -6.797 -33.625 -12.406 1 38.47 138 GLN B O 1
ATOM 3437 N N . ASN B 1 139 ? -5.066 -32.656 -11.406 1 43.06 139 ASN B N 1
ATOM 3438 C CA . ASN B 1 139 ? -5.426 -33.594 -10.344 1 43.06 139 ASN B CA 1
ATOM 3439 C C . ASN B 1 139 ? -6.383 -32.938 -9.336 1 43.06 139 ASN B C 1
ATOM 3441 O O . ASN B 1 139 ? -6.18 -31.812 -8.922 1 43.06 139 ASN B O 1
ATOM 3445 N N . PRO B 1 140 ? -7.578 -33.406 -9.086 1 50.06 140 PRO B N 1
ATOM 3446 C CA . PRO B 1 140 ? -8.609 -33.031 -8.125 1 50.06 140 PRO B CA 1
ATOM 3447 C C . PRO B 1 140 ? -8.031 -32.5 -6.812 1 50.06 140 PRO B C 1
ATOM 3449 O O . PRO B 1 140 ? -8.594 -31.594 -6.199 1 50.06 140 PRO B O 1
ATOM 3452 N N . LEU B 1 141 ? -6.941 -33.062 -6.395 1 49.31 141 LEU B N 1
ATOM 3453 C CA . LEU B 1 141 ? -6.309 -32.656 -5.141 1 49.31 141 LEU B CA 1
ATOM 3454 C C . LEU B 1 141 ? -5.77 -31.234 -5.23 1 49.31 141 LEU B C 1
ATOM 3456 O O . LEU B 1 141 ? -5.785 -30.5 -4.242 1 49.31 141 LEU B O 1
ATOM 3460 N N . ASP B 1 142 ? -5.438 -30.797 -6.406 1 58.28 142 ASP B N 1
ATOM 3461 C CA . ASP B 1 142 ? -4.871 -29.484 -6.652 1 58.28 142 ASP B CA 1
ATOM 3462 C C . ASP B 1 142 ? -5.957 -28.406 -6.609 1 58.28 142 ASP B C 1
ATOM 3464 O O . ASP B 1 142 ? -5.734 -27.312 -6.082 1 58.28 142 ASP B O 1
ATOM 3468 N N . LEU B 1 143 ? -7.184 -28.875 -6.91 1 62.25 143 LEU B N 1
ATOM 3469 C CA . LEU B 1 143 ? -8.305 -27.953 -6.926 1 62.25 143 LEU B CA 1
ATOM 3470 C C . LEU B 1 143 ? -8.758 -27.625 -5.508 1 62.25 143 LEU B C 1
ATOM 3472 O O . LEU B 1 143 ? -9.078 -26.469 -5.203 1 62.25 143 LEU B O 1
ATOM 3476 N N . GLU B 1 144 ? -8.727 -28.625 -4.664 1 68.5 144 GLU B N 1
ATOM 3477 C CA . GLU B 1 144 ? -9.141 -28.422 -3.281 1 68.5 144 GLU B CA 1
ATOM 3478 C C . GLU B 1 144 ? -8.172 -27.5 -2.551 1 68.5 144 GLU B C 1
ATOM 3480 O O . GLU B 1 144 ? -8.586 -26.656 -1.741 1 68.5 144 GLU B O 1
ATOM 3485 N N . ALA B 1 145 ? -6.945 -27.688 -2.904 1 70.12 145 ALA B N 1
ATOM 3486 C CA . ALA B 1 145 ? -5.926 -26.859 -2.268 1 70.12 145 ALA B CA 1
ATOM 3487 C C . ALA B 1 145 ? -6.066 -25.391 -2.689 1 70.12 145 ALA B C 1
ATOM 3489 O O . ALA B 1 145 ? -5.938 -24.484 -1.862 1 70.12 145 ALA B O 1
ATOM 3490 N N . VAL B 1 146 ? -6.406 -25.234 -3.893 1 70.06 146 VAL B N 1
ATOM 3491 C CA . VAL B 1 146 ? -6.594 -23.891 -4.418 1 70.06 146 VAL B CA 1
ATOM 3492 C C . VAL B 1 146 ? -7.832 -23.266 -3.791 1 70.06 146 VAL B C 1
ATOM 3494 O O . VAL B 1 146 ? -7.809 -22.094 -3.395 1 70.06 146 VAL B O 1
ATOM 3497 N N . GLU B 1 147 ? -8.852 -24.062 -3.623 1 73.44 147 GLU B N 1
ATOM 3498 C CA . GLU B 1 147 ? -10.094 -23.578 -3.035 1 73.44 147 GLU B CA 1
ATOM 3499 C C . GLU B 1 147 ? -9.898 -23.172 -1.575 1 73.44 147 GLU B C 1
ATOM 3501 O O . GLU B 1 147 ? -10.445 -22.172 -1.122 1 73.44 147 GLU B O 1
ATOM 3506 N N . ARG B 1 148 ? -9.164 -23.969 -0.93 1 74.12 148 ARG B N 1
ATOM 3507 C CA . ARG B 1 148 ? -8.891 -23.672 0.474 1 74.12 148 ARG B CA 1
ATOM 3508 C C . ARG B 1 148 ? -8.102 -22.375 0.623 1 74.12 148 ARG B C 1
ATOM 3510 O O . ARG B 1 148 ? -8.359 -21.594 1.532 1 74.12 148 ARG B O 1
ATOM 3517 N N . LYS B 1 149 ? -7.188 -22.203 -0.236 1 72.62 149 LYS B N 1
ATOM 3518 C CA . LYS B 1 149 ? -6.379 -20.984 -0.21 1 72.62 149 LYS B CA 1
ATOM 3519 C C . LYS B 1 149 ? -7.23 -19.75 -0.505 1 72.62 149 LYS B C 1
ATOM 3521 O O . LYS B 1 149 ? -7.105 -18.734 0.171 1 72.62 149 LYS B O 1
ATOM 3526 N N . GLU B 1 150 ? -8.078 -19.938 -1.421 1 74.62 150 GLU B N 1
ATOM 3527 C CA . GLU B 1 150 ? -8.961 -18.828 -1.789 1 74.62 150 GLU B CA 1
ATOM 3528 C C . GLU B 1 150 ? -9.945 -18.516 -0.668 1 74.62 150 GLU B C 1
ATOM 3530 O O . GLU B 1 150 ? -10.25 -17.344 -0.416 1 74.62 150 GLU B O 1
ATOM 3535 N N . MET B 1 151 ? -10.367 -19.578 -0.059 1 76.94 151 MET B N 1
ATOM 3536 C CA . MET B 1 151 ? -11.297 -19.406 1.052 1 76.94 151 MET B CA 1
ATOM 3537 C C . MET B 1 151 ? -10.625 -18.688 2.219 1 76.94 151 MET B C 1
ATOM 3539 O O . MET B 1 151 ? -11.211 -17.797 2.826 1 76.94 151 MET B O 1
ATOM 3543 N N . LEU B 1 152 ? -9.453 -19.047 2.475 1 73.88 152 LEU B N 1
ATOM 3544 C CA . LEU B 1 152 ? -8.703 -18.406 3.549 1 73.88 152 LEU B CA 1
ATOM 3545 C C . LEU B 1 152 ? -8.492 -16.922 3.25 1 73.88 152 LEU B C 1
ATOM 3547 O O . LEU B 1 152 ? -8.656 -16.078 4.133 1 73.88 152 LEU B O 1
ATOM 3551 N N . ARG B 1 153 ? -8.195 -16.688 2.098 1 72.5 153 ARG B N 1
ATOM 3552 C CA . ARG B 1 153 ? -8.008 -15.312 1.664 1 72.5 153 ARG B CA 1
ATOM 3553 C C . ARG B 1 153 ? -9.289 -14.508 1.832 1 72.5 153 ARG B C 1
ATOM 3555 O O . ARG B 1 153 ? -9.266 -13.383 2.328 1 72.5 153 ARG B O 1
ATOM 3562 N N . ALA B 1 154 ? -10.305 -15.172 1.429 1 75.25 154 ALA B N 1
ATOM 3563 C CA . ALA B 1 154 ? -11.602 -14.508 1.521 1 75.25 154 ALA B CA 1
ATOM 3564 C C . ALA B 1 154 ? -11.984 -14.25 2.977 1 75.25 154 ALA B C 1
ATOM 3566 O O . ALA B 1 154 ? -12.523 -13.188 3.303 1 75.25 154 ALA B O 1
ATOM 3567 N N . LEU B 1 155 ? -11.617 -15.156 3.771 1 77.56 155 LEU B N 1
ATOM 3568 C CA . LEU B 1 155 ? -11.945 -15.031 5.188 1 77.56 155 LEU B CA 1
ATOM 3569 C C . LEU B 1 155 ? -11.125 -13.93 5.844 1 77.56 155 LEU B C 1
ATOM 3571 O O . LEU B 1 155 ? -11.656 -13.141 6.629 1 77.56 155 LEU B O 1
ATOM 3575 N N . ILE B 1 156 ? -9.914 -13.867 5.488 1 71.31 156 ILE B N 1
ATOM 3576 C CA . ILE B 1 156 ? -9.031 -12.82 6.008 1 71.31 156 ILE B CA 1
ATOM 3577 C C . ILE B 1 156 ? -9.531 -11.453 5.547 1 71.31 156 ILE B C 1
ATOM 3579 O O . ILE B 1 156 ? -9.586 -10.508 6.336 1 71.31 156 ILE B O 1
ATOM 3583 N N . PHE B 1 157 ? -9.852 -11.438 4.363 1 71.94 157 PHE B N 1
ATOM 3584 C CA . PHE B 1 157 ? -10.391 -10.211 3.793 1 71.94 157 PHE B CA 1
ATOM 3585 C C . PHE B 1 157 ? -11.664 -9.789 4.52 1 71.94 157 PHE B C 1
ATOM 3587 O O . PHE B 1 157 ? -11.812 -8.617 4.895 1 71.94 157 PHE B O 1
ATOM 3594 N N . ALA B 1 158 ? -12.492 -10.758 4.691 1 76.38 158 ALA B N 1
ATOM 3595 C CA . ALA B 1 158 ? -13.781 -10.492 5.332 1 76.38 158 ALA B CA 1
ATOM 3596 C C . ALA B 1 158 ? -13.594 -10.008 6.766 1 76.38 158 ALA B C 1
ATOM 3598 O O . ALA B 1 158 ? -14.305 -9.109 7.223 1 76.38 158 ALA B O 1
ATOM 3599 N N . PHE B 1 159 ? -12.711 -10.484 7.414 1 74.25 159 PHE B N 1
ATOM 3600 C CA . PHE B 1 159 ? -12.43 -10.062 8.781 1 74.25 159 PHE B CA 1
ATOM 3601 C C . PHE B 1 159 ? -11.922 -8.633 8.82 1 74.25 159 PHE B C 1
ATOM 3603 O O . PHE B 1 159 ? -12.367 -7.828 9.648 1 74.25 159 PHE B O 1
ATOM 3610 N N . ALA B 1 160 ? -11.008 -8.375 7.926 1 71.19 160 ALA B N 1
ATOM 3611 C CA . ALA B 1 160 ? -10.43 -7.031 7.883 1 71.19 160 ALA B CA 1
ATOM 3612 C C . ALA B 1 160 ? -11.5 -5.98 7.605 1 71.19 160 ALA B C 1
ATOM 3614 O O . ALA B 1 160 ? -11.57 -4.965 8.297 1 71.19 160 ALA B O 1
ATOM 3615 N N . ILE B 1 161 ? -12.32 -6.242 6.66 1 76.81 161 ILE B N 1
ATOM 3616 C CA . ILE B 1 161 ? -13.312 -5.258 6.254 1 76.81 161 ILE B CA 1
ATOM 3617 C C . ILE B 1 161 ? -14.422 -5.18 7.305 1 76.81 161 ILE B C 1
ATOM 3619 O O . ILE B 1 161 ? -15.062 -4.141 7.453 1 76.81 161 ILE B O 1
ATOM 3623 N N . SER B 1 162 ? -14.609 -6.285 8.031 1 81.94 162 SER B N 1
ATOM 3624 C CA . SER B 1 162 ? -15.578 -6.273 9.117 1 81.94 162 SER B CA 1
ATOM 3625 C C . SER B 1 162 ? -15.172 -5.297 10.219 1 81.94 162 SER B C 1
ATOM 3627 O O . SER B 1 162 ? -16 -4.566 10.75 1 81.94 162 SER B O 1
ATOM 3629 N N . PHE B 1 163 ? -13.953 -5.227 10.5 1 75.44 163 PHE B N 1
ATOM 3630 C CA . PHE B 1 163 ? -13.469 -4.293 11.516 1 75.44 163 PHE B CA 1
ATOM 3631 C C . PHE B 1 163 ? -13.617 -2.854 11.031 1 75.44 163 PHE B C 1
ATOM 3633 O O . PHE B 1 163 ? -14.008 -1.976 11.805 1 75.44 163 PHE B O 1
ATOM 3640 N N . HIS B 1 164 ? -13.25 -2.623 9.867 1 75.88 164 HIS B N 1
ATOM 3641 C CA . HIS B 1 164 ? -13.422 -1.297 9.281 1 75.88 164 HIS B CA 1
ATOM 3642 C C . HIS B 1 164 ? -14.883 -0.862 9.328 1 75.88 164 HIS B C 1
ATOM 3644 O O . HIS B 1 164 ? -15.188 0.274 9.703 1 75.88 164 HIS B O 1
ATOM 3650 N N . SER B 1 165 ? -15.742 -1.86 9.039 1 86.19 165 SER B N 1
ATOM 3651 C CA . SER B 1 165 ? -17.172 -1.585 9.047 1 86.19 165 SER B CA 1
ATOM 3652 C C . SER B 1 165 ? -17.672 -1.258 10.453 1 86.19 165 SER B C 1
ATOM 3654 O O . SER B 1 165 ? -18.547 -0.417 10.625 1 86.19 165 SER B O 1
ATOM 3656 N N . LEU B 1 166 ? -17.094 -1.884 11.398 1 86.12 166 LEU B N 1
ATOM 3657 C CA . LEU B 1 166 ? -17.438 -1.619 12.789 1 86.12 166 LEU B CA 1
ATOM 3658 C C . LEU B 1 166 ? -17.109 -0.174 13.164 1 86.12 166 LEU B C 1
ATOM 3660 O O . LEU B 1 166 ? -17.922 0.489 13.828 1 86.12 166 LEU B O 1
ATOM 3664 N N . LEU B 1 167 ? -16.062 0.284 12.703 1 81.44 167 LEU B N 1
ATOM 3665 C CA . LEU B 1 167 ? -15.617 1.635 13.031 1 81.44 167 LEU B CA 1
ATOM 3666 C C . LEU B 1 167 ? -16.484 2.676 12.328 1 81.44 167 LEU B C 1
ATOM 3668 O O . LEU B 1 167 ? -16.75 3.744 12.883 1 81.44 167 LEU B O 1
ATOM 3672 N N . GLU B 1 168 ? -16.875 2.387 11.148 1 81.19 168 GLU B N 1
ATOM 3673 C CA . GLU B 1 168 ? -17.797 3.27 10.438 1 81.19 168 GLU B CA 1
ATOM 3674 C C . GLU B 1 168 ? -19.141 3.369 11.172 1 81.19 168 GLU B C 1
ATOM 3676 O O . GLU B 1 168 ? -19.719 4.449 11.258 1 81.19 168 GLU B O 1
ATOM 3681 N N . GLY B 1 169 ? -19.578 2.234 11.609 1 86.94 169 GLY B N 1
ATOM 3682 C CA . GLY B 1 169 ? -20.781 2.24 12.414 1 86.94 169 GLY B CA 1
ATOM 3683 C C . GLY B 1 169 ? -20.641 3.057 13.688 1 86.94 169 GLY B C 1
ATOM 3684 O O . GLY B 1 169 ? -21.562 3.783 14.07 1 86.94 169 GLY B O 1
ATOM 3685 N N . PHE B 1 170 ? -19.547 2.939 14.289 1 83.5 170 PHE B N 1
ATOM 3686 C CA . PHE B 1 170 ? -19.266 3.713 15.492 1 83.5 170 PHE B CA 1
ATOM 3687 C C . PHE B 1 170 ? -19.391 5.207 15.219 1 83.5 170 PHE B C 1
ATOM 3689 O O . PHE B 1 170 ? -20 5.938 16.016 1 83.5 170 PHE B O 1
ATOM 3696 N N . ALA B 1 171 ? -18.781 5.621 14.125 1 80.25 171 ALA B N 1
ATOM 3697 C CA . ALA B 1 171 ? -18.844 7.023 13.727 1 80.25 171 ALA B CA 1
ATOM 3698 C C . ALA B 1 171 ? -20.281 7.477 13.531 1 80.25 171 ALA B C 1
ATOM 3700 O O . ALA B 1 171 ? -20.641 8.602 13.891 1 80.25 171 ALA B O 1
ATOM 3701 N N . LEU B 1 172 ? -21.047 6.617 12.984 1 84.88 172 LEU B N 1
ATOM 3702 C CA . LEU B 1 172 ? -22.453 6.914 12.781 1 84.88 172 LEU B CA 1
ATOM 3703 C C . LEU B 1 172 ? -23.188 7.023 14.125 1 84.88 172 LEU B C 1
ATOM 3705 O O . LEU B 1 172 ? -24.062 7.875 14.289 1 84.88 172 LEU B O 1
ATOM 3709 N N . GLY B 1 173 ? -22.812 6.242 15 1 85.25 173 GLY B N 1
ATOM 3710 C CA . GLY B 1 173 ? -23.453 6.195 16.297 1 85.25 173 GLY B CA 1
ATOM 3711 C C . GLY B 1 173 ? -23.141 7.398 17.172 1 85.25 173 GLY B C 1
ATOM 3712 O O . GLY B 1 173 ? -23.938 7.789 18.016 1 85.25 173 GLY B O 1
ATOM 3713 N N . VAL B 1 174 ? -22 7.98 16.922 1 80 174 VAL B N 1
ATOM 3714 C CA . VAL B 1 174 ? -21.562 9.07 17.797 1 80 174 VAL B CA 1
ATOM 3715 C C . VAL B 1 174 ? -21.969 10.406 17.188 1 80 174 VAL B C 1
ATOM 3717 O O . VAL B 1 174 ? -21.688 11.469 17.766 1 80 174 VAL B O 1
ATOM 3720 N N . GLN B 1 175 ? -22.562 10.359 16.031 1 79.56 175 GLN B N 1
ATOM 3721 C CA . GLN B 1 175 ? -22.984 11.609 15.414 1 79.56 175 GLN B CA 1
ATOM 3722 C C . GLN B 1 175 ? -23.969 12.352 16.312 1 79.56 175 GLN B C 1
ATOM 3724 O O . GLN B 1 175 ? -24.859 11.734 16.906 1 79.56 175 GLN B O 1
ATOM 3729 N N . ASP B 1 176 ? -23.75 13.68 16.406 1 76.56 176 ASP B N 1
ATOM 3730 C CA . ASP B 1 176 ? -24.562 14.484 17.312 1 76.56 176 ASP B CA 1
ATOM 3731 C C . ASP B 1 176 ? -25.484 15.43 16.531 1 76.56 176 ASP B C 1
ATOM 3733 O O . ASP B 1 176 ? -26.375 16.062 17.109 1 76.56 176 ASP B O 1
ATOM 3737 N N . THR B 1 177 ? -25.266 15.531 15.266 1 78 177 THR B N 1
ATOM 3738 C CA . THR B 1 177 ? -26.094 16.406 14.438 1 78 177 THR B CA 1
ATOM 3739 C C . THR B 1 177 ? -26.812 15.594 13.367 1 78 177 THR B C 1
ATOM 3741 O O . THR B 1 177 ? -26.281 14.617 12.844 1 78 177 THR B O 1
ATOM 3744 N N . SER B 1 178 ? -28.047 15.93 13.141 1 82.75 178 SER B N 1
ATOM 3745 C CA . SER B 1 178 ? -28.828 15.25 12.109 1 82.75 178 SER B CA 1
ATOM 3746 C C . SER B 1 178 ? -28.172 15.383 10.742 1 82.75 178 SER B C 1
ATOM 3748 O O . SER B 1 178 ? -28.156 14.438 9.953 1 82.75 178 SER B O 1
ATOM 3750 N N . SER B 1 179 ? -27.734 16.516 10.477 1 78.88 179 SER B N 1
ATOM 3751 C CA . SER B 1 179 ? -27.078 16.75 9.188 1 78.88 179 SER B CA 1
ATOM 3752 C C . SER B 1 179 ? -25.859 15.852 9.016 1 78.88 179 SER B C 1
ATOM 3754 O O . SER B 1 179 ? -25.656 15.258 7.957 1 78.88 179 SER B O 1
ATOM 3756 N N . GLY B 1 180 ? -25.109 15.766 10.039 1 76.81 180 GLY B N 1
ATOM 3757 C CA . GLY B 1 180 ? -23.953 14.883 9.992 1 76.81 180 GLY B CA 1
ATOM 3758 C C . GLY B 1 180 ? -24.328 13.422 9.859 1 76.81 180 GLY B C 1
ATOM 3759 O O . GLY B 1 180 ? -23.672 12.672 9.133 1 76.81 180 GLY B O 1
ATOM 3760 N N . LEU B 1 181 ? -25.359 13.094 10.547 1 83.38 181 LEU B N 1
ATOM 3761 C CA . LEU B 1 181 ? -25.828 11.719 10.531 1 83.38 181 LEU B CA 1
ATOM 3762 C C . LEU B 1 181 ? -26.297 11.32 9.133 1 83.38 181 LEU B C 1
ATOM 3764 O O . LEU B 1 181 ? -25.875 10.289 8.602 1 83.38 181 LEU B O 1
ATOM 3768 N N . PHE B 1 182 ? -27.062 12.133 8.523 1 84.62 182 PHE B N 1
ATOM 3769 C CA . PHE B 1 182 ? -27.609 11.797 7.211 1 84.62 182 PHE B CA 1
ATOM 3770 C C . PHE B 1 182 ? -26.531 11.883 6.133 1 84.62 182 PHE B C 1
ATOM 3772 O O . PHE B 1 182 ? -26.531 11.086 5.195 1 84.62 182 PHE B O 1
ATOM 3779 N N . SER B 1 183 ? -25.688 12.859 6.293 1 78.56 183 SER B N 1
ATOM 3780 C CA . SER B 1 183 ? -24.578 12.953 5.348 1 78.56 183 SER B CA 1
ATOM 3781 C C . SER B 1 183 ? -23.688 11.711 5.402 1 78.56 183 SER B C 1
ATOM 3783 O O . SER B 1 183 ? -23.344 11.148 4.367 1 78.56 183 SER B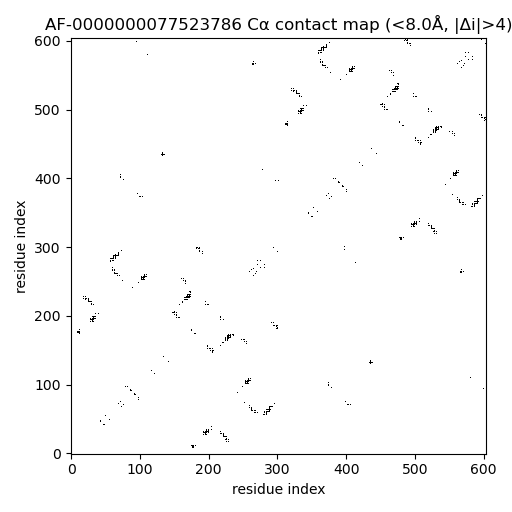 O 1
ATOM 3785 N N . LEU B 1 184 ? -23.406 11.328 6.574 1 80.19 184 LEU B N 1
ATOM 3786 C CA . LEU B 1 184 ? -22.594 10.133 6.75 1 80.19 184 LEU B CA 1
ATOM 3787 C C . LEU B 1 184 ? -23.344 8.891 6.262 1 80.19 184 LEU B C 1
ATOM 3789 O O . LEU B 1 184 ? -22.734 8 5.652 1 80.19 184 LEU B O 1
ATOM 3793 N N . PHE B 1 185 ? -24.625 8.852 6.508 1 86.12 185 PHE B N 1
ATOM 3794 C CA . PHE B 1 185 ? -25.438 7.719 6.102 1 86.12 185 PHE B CA 1
ATOM 3795 C C . PHE B 1 185 ? -25.438 7.559 4.586 1 86.12 185 PHE B C 1
ATOM 3797 O O . PHE B 1 185 ? -25.219 6.457 4.074 1 86.12 185 PHE B O 1
ATOM 3804 N N . ILE B 1 186 ? -25.594 8.602 3.918 1 81.56 186 ILE B N 1
ATOM 3805 C CA . ILE B 1 186 ? -25.641 8.562 2.461 1 81.56 186 ILE B CA 1
ATOM 3806 C C . ILE B 1 186 ? -24.297 8.117 1.907 1 81.56 186 ILE B C 1
ATOM 3808 O O . ILE B 1 186 ? -24.234 7.273 1.009 1 81.56 186 ILE B O 1
ATOM 3812 N N . SER B 1 187 ? -23.266 8.664 2.406 1 78 187 SER B N 1
ATOM 3813 C CA . SER B 1 187 ? -21.922 8.289 1.996 1 78 187 SER B CA 1
ATOM 3814 C C . SER B 1 187 ? -21.672 6.801 2.219 1 78 187 SER B C 1
ATOM 3816 O O . SER B 1 187 ? -21.156 6.113 1.333 1 78 187 SER B O 1
ATOM 3818 N N . LEU B 1 188 ? -22.109 6.309 3.318 1 84.25 188 LEU B N 1
ATOM 3819 C CA . LEU B 1 188 ? -21.891 4.91 3.684 1 84.25 188 LEU B CA 1
ATOM 3820 C C . LEU B 1 188 ? -22.766 3.986 2.834 1 84.25 188 LEU B C 1
ATOM 3822 O O . LEU B 1 188 ? -22.328 2.895 2.459 1 84.25 188 LEU B O 1
ATOM 3826 N N . LEU B 1 189 ? -23.922 4.469 2.525 1 85.81 189 LEU B N 1
ATOM 3827 C CA . LEU B 1 189 ? -24.859 3.652 1.754 1 85.81 189 LEU B CA 1
ATOM 3828 C C . LEU B 1 189 ? -24.25 3.264 0.409 1 85.81 189 LEU B C 1
ATOM 3830 O O . LEU B 1 189 ? -24.297 2.094 0.019 1 85.81 189 LEU B O 1
ATOM 3834 N N . ILE B 1 190 ? -23.688 4.133 -0.214 1 79.75 190 ILE B N 1
ATOM 3835 C CA . ILE B 1 190 ? -23.156 3.896 -1.548 1 79.75 190 ILE B CA 1
ATOM 3836 C C . ILE B 1 190 ? -21.828 3.137 -1.442 1 79.75 190 ILE B C 1
ATOM 3838 O O . ILE B 1 190 ? -21.656 2.098 -2.084 1 79.75 190 ILE B O 1
ATOM 3842 N N . HIS B 1 191 ? -21.031 3.65 -0.64 1 79.19 191 HIS B N 1
ATOM 3843 C CA . HIS B 1 191 ? -19.703 3.062 -0.545 1 79.19 191 HIS B CA 1
ATOM 3844 C C . HIS B 1 191 ? -19.766 1.66 0.048 1 79.19 191 HIS B C 1
ATOM 3846 O O . HIS B 1 191 ? -19.031 0.766 -0.39 1 79.19 191 HIS B O 1
ATOM 3852 N N . LYS B 1 192 ? -20.703 1.392 0.937 1 85.81 192 LYS B N 1
ATOM 3853 C CA . LYS B 1 192 ? -20.828 0.081 1.568 1 85.81 192 LYS B CA 1
ATOM 3854 C C . LYS B 1 192 ? -21.438 -0.936 0.613 1 85.81 192 LYS B C 1
ATOM 3856 O O . LYS B 1 192 ? -21.109 -2.121 0.656 1 85.81 192 LYS B O 1
ATOM 3861 N N . SER B 1 193 ? -22.25 -0.397 -0.198 1 87.5 193 SER B N 1
ATOM 3862 C CA . SER B 1 193 ? -22.828 -1.287 -1.197 1 87.5 193 SER B CA 1
ATOM 3863 C C . SER B 1 193 ? -21.766 -1.825 -2.146 1 87.5 193 SER B C 1
ATOM 3865 O O . SER B 1 193 ? -21.734 -3.023 -2.436 1 87.5 193 SER B O 1
ATOM 3867 N N . VAL B 1 194 ? -20.953 -0.975 -2.523 1 85.62 194 VAL B N 1
ATOM 3868 C CA . VAL B 1 194 ? -19.906 -1.363 -3.447 1 85.62 194 VAL B CA 1
ATOM 3869 C C . VAL B 1 194 ? -18.906 -2.289 -2.742 1 85.62 194 VAL B C 1
ATOM 3871 O O . VAL B 1 194 ? -18.484 -3.295 -3.312 1 85.62 194 VAL B O 1
ATOM 3874 N N . GLU B 1 195 ? -18.609 -2.006 -1.555 1 85.19 195 GLU B N 1
ATOM 3875 C CA . GLU B 1 195 ? -17.688 -2.826 -0.771 1 85.19 195 GLU B CA 1
ATOM 3876 C C . GLU B 1 195 ? -18.266 -4.219 -0.526 1 85.19 195 GLU B C 1
ATOM 3878 O O . GLU B 1 195 ? -17.562 -5.219 -0.648 1 85.19 195 GLU B O 1
ATOM 3883 N N . ALA B 1 196 ? -19.531 -4.25 -0.155 1 87.56 196 ALA B N 1
ATOM 3884 C CA . ALA B 1 196 ? -20.188 -5.527 0.098 1 87.56 196 ALA B CA 1
ATOM 3885 C C . ALA B 1 196 ? -20.219 -6.387 -1.163 1 87.56 196 ALA B C 1
ATOM 3887 O O . ALA B 1 196 ? -20 -7.598 -1.104 1 87.56 196 ALA B O 1
ATOM 3888 N N . PHE B 1 197 ? -20.484 -5.711 -2.219 1 87.19 197 PHE B N 1
ATOM 3889 C CA . PHE B 1 197 ? -20.453 -6.391 -3.508 1 87.19 197 PHE B CA 1
ATOM 3890 C C . PHE B 1 197 ? -19.078 -6.992 -3.771 1 87.19 197 PHE B C 1
ATOM 3892 O O . PHE B 1 197 ? -18.969 -8.133 -4.219 1 87.19 197 PHE B O 1
ATOM 3899 N N . SER B 1 198 ? -18.094 -6.27 -3.469 1 84.56 198 SER B N 1
ATOM 3900 C CA . SER B 1 198 ? -16.719 -6.703 -3.666 1 84.56 198 SER B CA 1
ATOM 3901 C C . SER B 1 198 ? -16.375 -7.887 -2.771 1 84.56 198 SER B C 1
ATOM 3903 O O . SER B 1 198 ? -15.656 -8.797 -3.186 1 84.56 198 SER B O 1
ATOM 3905 N N . VAL B 1 199 ? -16.891 -7.895 -1.578 1 83.94 199 VAL B N 1
ATOM 3906 C CA . VAL B 1 199 ? -16.703 -9.023 -0.672 1 83.94 199 VAL B CA 1
ATOM 3907 C C . VAL B 1 199 ? -17.359 -10.266 -1.256 1 83.94 199 VAL B C 1
ATOM 3909 O O . VAL B 1 199 ? -16.766 -11.344 -1.269 1 83.94 199 VAL B O 1
ATOM 3912 N N . GLY B 1 200 ? -18.516 -10.102 -1.764 1 85.62 200 GLY B N 1
ATOM 3913 C CA . GLY B 1 200 ? -19.203 -11.203 -2.41 1 85.62 200 GLY B CA 1
ATOM 3914 C C . GLY B 1 200 ? -18.438 -11.797 -3.576 1 85.62 200 GLY B C 1
ATOM 3915 O O . GLY B 1 200 ? -18.406 -13.016 -3.748 1 85.62 200 GLY B O 1
ATOM 3916 N N . ILE B 1 201 ? -17.844 -10.922 -4.324 1 84.25 201 ILE B N 1
ATOM 3917 C CA . ILE B 1 201 ? -17.047 -11.367 -5.469 1 84.25 201 ILE B CA 1
ATOM 3918 C C . ILE B 1 201 ? -15.898 -12.242 -4.992 1 84.25 201 ILE B C 1
ATOM 3920 O O . ILE B 1 201 ? -15.625 -13.297 -5.574 1 84.25 201 ILE B O 1
ATOM 3924 N N . GLN B 1 202 ? -15.211 -11.883 -3.936 1 82.38 202 GLN B N 1
ATOM 3925 C CA . GLN B 1 202 ? -14.062 -12.625 -3.436 1 82.38 202 GLN B CA 1
ATOM 3926 C C . GLN B 1 202 ? -14.469 -14.008 -2.939 1 82.38 202 GLN B C 1
ATOM 3928 O O . GLN B 1 202 ? -13.75 -14.984 -3.154 1 82.38 202 GLN B O 1
ATOM 3933 N N . PHE B 1 203 ? -15.617 -14.133 -2.396 1 83 203 PHE B N 1
ATOM 3934 C CA . PHE B 1 203 ? -16.094 -15.422 -1.912 1 83 203 PHE B CA 1
ATOM 3935 C C . PHE B 1 203 ? -16.578 -16.281 -3.068 1 83 203 PHE B C 1
ATOM 3937 O O . PHE B 1 203 ? -16.453 -17.516 -3.027 1 83 203 PHE B O 1
ATOM 3944 N N . SER B 1 204 ? -17.109 -15.609 -4.039 1 80.94 204 SER B N 1
ATOM 3945 C CA . SER B 1 204 ? -17.578 -16.344 -5.219 1 80.94 204 SER B CA 1
ATOM 3946 C C . SER B 1 204 ? -16.406 -16.984 -5.957 1 80.94 204 SER B C 1
ATOM 3948 O O . SER B 1 204 ? -16.547 -18.062 -6.547 1 80.94 204 SER B O 1
ATOM 3950 N N . LYS B 1 205 ? -15.281 -16.312 -5.883 1 77.69 205 LYS B N 1
ATOM 3951 C CA . LYS B 1 205 ? -14.078 -16.859 -6.516 1 77.69 205 LYS B CA 1
ATOM 3952 C C . LYS B 1 205 ? -13.562 -18.078 -5.762 1 77.69 205 LYS B C 1
ATOM 3954 O O . LYS B 1 205 ? -12.953 -18.969 -6.359 1 77.69 205 LYS B O 1
ATOM 3959 N N . ALA B 1 206 ? -13.719 -18.078 -4.434 1 75.12 206 ALA B N 1
ATOM 3960 C CA . ALA B 1 206 ? -13.25 -19.172 -3.598 1 75.12 206 ALA B CA 1
ATOM 3961 C C . ALA B 1 206 ? -14.109 -20.422 -3.809 1 75.12 206 ALA B C 1
ATOM 3963 O O . ALA B 1 206 ? -13.656 -21.547 -3.557 1 75.12 206 ALA B O 1
ATOM 3964 N N . GLY B 1 207 ? -15.164 -20.375 -4.316 1 71.06 207 GLY B N 1
ATOM 3965 C CA . GLY B 1 207 ? -16.047 -21.484 -4.57 1 71.06 207 GLY B CA 1
ATOM 3966 C C . GLY B 1 207 ? -17.281 -21.5 -3.668 1 71.06 207 GLY B C 1
ATOM 3967 O O . GLY B 1 207 ? -17.234 -20.984 -2.549 1 71.06 207 GLY B O 1
ATOM 3968 N N . THR B 1 208 ? -18.359 -21.984 -4.188 1 65.19 208 THR B N 1
ATOM 3969 C CA . THR B 1 208 ? -19.625 -21.969 -3.475 1 65.19 208 THR B CA 1
ATOM 3970 C C . THR B 1 208 ? -19.844 -23.297 -2.758 1 65.19 208 THR B C 1
ATOM 3972 O O . THR B 1 208 ? -20.984 -23.641 -2.393 1 65.19 208 THR B O 1
ATOM 3975 N N . SER B 1 209 ? -18.719 -23.984 -2.615 1 70.19 209 SER B N 1
ATOM 3976 C CA . SER B 1 209 ? -18.891 -25.281 -1.978 1 70.19 209 SER B CA 1
ATOM 3977 C C . SER B 1 209 ? -19.234 -25.141 -0.499 1 70.19 209 SER B C 1
ATOM 3979 O O . SER B 1 209 ? -19.859 -26.016 0.093 1 70.19 209 SER B O 1
ATOM 3981 N N . LYS B 1 210 ? -18.859 -24.047 0.002 1 78.94 210 LYS B N 1
ATOM 3982 C CA . LYS B 1 210 ? -19.141 -23.766 1.405 1 78.94 210 LYS B CA 1
ATOM 3983 C C . LYS B 1 210 ? -20.047 -22.547 1.549 1 78.94 210 LYS B C 1
ATOM 3985 O O . LYS B 1 210 ? -19.672 -21.562 2.211 1 78.94 210 LYS B O 1
ATOM 3990 N N . ILE B 1 211 ? -21.297 -22.672 1.191 1 80.69 211 ILE B N 1
ATOM 3991 C CA . ILE B 1 211 ? -22.25 -21.562 1.09 1 80.69 211 ILE B CA 1
ATOM 3992 C C . ILE B 1 211 ? -22.578 -21.047 2.486 1 80.69 211 ILE B C 1
ATOM 3994 O O . ILE B 1 211 ? -22.75 -19.844 2.678 1 80.69 211 ILE B O 1
ATOM 3998 N N . ALA B 1 212 ? -22.609 -21.922 3.406 1 83.25 212 ALA B N 1
ATOM 3999 C CA . ALA B 1 212 ? -22.922 -21.531 4.773 1 83.25 212 ALA B CA 1
ATOM 4000 C C . ALA B 1 212 ? -21.875 -20.562 5.324 1 83.25 212 ALA B C 1
ATOM 4002 O O . ALA B 1 212 ? -22.203 -19.594 5.996 1 83.25 212 ALA B O 1
ATOM 4003 N N . VAL B 1 213 ? -20.672 -20.906 5.035 1 80.88 213 VAL B N 1
ATOM 4004 C CA . VAL B 1 213 ? -19.578 -20.062 5.496 1 80.88 213 VAL B CA 1
ATOM 4005 C C . VAL B 1 213 ? -19.656 -18.703 4.812 1 80.88 213 VAL B C 1
ATOM 4007 O O . VAL B 1 213 ? -19.469 -17.672 5.453 1 80.88 213 VAL B O 1
ATOM 4010 N N . ILE B 1 214 ? -20 -18.719 3.629 1 82.38 214 ILE B N 1
ATOM 4011 C CA . ILE B 1 214 ? -20.078 -17.484 2.848 1 82.38 214 ILE B CA 1
ATOM 4012 C C . ILE B 1 214 ? -21.219 -16.609 3.373 1 82.38 214 ILE B C 1
ATOM 4014 O O . ILE B 1 214 ? -21.031 -15.414 3.621 1 82.38 214 ILE B O 1
ATOM 4018 N N . VAL B 1 215 ? -22.328 -17.234 3.584 1 85.44 215 VAL B N 1
ATOM 4019 C CA . VAL B 1 215 ? -23.5 -16.516 4.074 1 85.44 215 VAL B CA 1
ATOM 4020 C C . VAL B 1 215 ? -23.203 -15.953 5.465 1 85.44 215 VAL B C 1
ATOM 4022 O O . VAL B 1 215 ? -23.5 -14.781 5.738 1 85.44 215 VAL B O 1
ATOM 4025 N N . ALA B 1 216 ? -22.609 -16.703 6.25 1 85.88 216 ALA B N 1
ATOM 4026 C CA . ALA B 1 216 ? -22.281 -16.266 7.602 1 85.88 216 ALA B CA 1
ATOM 4027 C C . ALA B 1 216 ? -21.312 -15.086 7.578 1 85.88 216 ALA B C 1
ATOM 4029 O O . ALA B 1 216 ? -21.453 -14.148 8.367 1 85.88 216 ALA B O 1
ATOM 4030 N N . THR B 1 217 ? -20.406 -15.211 6.727 1 83.38 217 THR B N 1
ATOM 4031 C CA . THR B 1 217 ? -19.391 -14.164 6.656 1 83.38 217 THR B CA 1
ATOM 4032 C C . THR B 1 217 ? -19.984 -12.859 6.152 1 83.38 217 THR B C 1
ATOM 4034 O O . THR B 1 217 ? -19.703 -11.789 6.699 1 83.38 217 THR B O 1
ATOM 4037 N N . VAL B 1 218 ? -20.812 -12.953 5.152 1 85.5 218 VAL B N 1
ATOM 4038 C CA . VAL B 1 218 ? -21.453 -11.766 4.602 1 85.5 218 VAL B CA 1
ATOM 4039 C C . VAL B 1 218 ? -22.359 -11.133 5.652 1 85.5 218 VAL B C 1
ATOM 4041 O O . VAL B 1 218 ? -22.359 -9.906 5.832 1 85.5 218 VAL B O 1
ATOM 4044 N N . LEU B 1 219 ? -23.016 -11.953 6.344 1 87.94 219 LEU B N 1
ATOM 4045 C CA . LEU B 1 219 ? -23.906 -11.461 7.379 1 87.94 219 LEU B CA 1
ATOM 4046 C C . LEU B 1 219 ? -23.125 -10.836 8.531 1 87.94 219 LEU B C 1
ATOM 4048 O O . LEU B 1 219 ? -23.547 -9.82 9.086 1 87.94 219 LEU B O 1
ATOM 4052 N N . THR B 1 220 ? -22.109 -11.484 8.891 1 86.5 220 THR B N 1
ATOM 4053 C CA . THR B 1 220 ? -21.266 -10.922 9.938 1 86.5 220 THR B CA 1
ATOM 4054 C C . THR B 1 220 ? -20.75 -9.547 9.523 1 86.5 220 THR B C 1
ATOM 4056 O O . THR B 1 220 ? -20.797 -8.594 10.312 1 86.5 220 THR B O 1
ATOM 4059 N N . TYR B 1 221 ? -20.25 -9.438 8.312 1 87.81 221 TYR B N 1
ATOM 4060 C CA . TYR B 1 221 ? -19.797 -8.156 7.789 1 87.81 221 TYR B CA 1
ATOM 4061 C C . TYR B 1 221 ? -20.906 -7.113 7.844 1 87.81 221 TYR B C 1
ATOM 4063 O O . TYR B 1 221 ? -20.688 -5.98 8.273 1 87.81 221 TYR B O 1
ATOM 4071 N N . ALA B 1 222 ? -22.078 -7.539 7.402 1 89.25 222 ALA B N 1
ATOM 4072 C CA . ALA B 1 222 ? -23.203 -6.625 7.352 1 89.25 222 ALA B CA 1
ATOM 4073 C C . ALA B 1 222 ? -23.625 -6.191 8.758 1 89.25 222 ALA B C 1
ATOM 4075 O O . ALA B 1 222 ? -24.094 -5.07 8.945 1 89.25 222 ALA B O 1
ATOM 4076 N N . PHE B 1 223 ? -23.406 -6.977 9.703 1 92.12 223 PHE B N 1
ATOM 4077 C CA . PHE B 1 223 ? -23.844 -6.711 11.07 1 92.12 223 PHE B CA 1
ATOM 4078 C C . PHE B 1 223 ? -22.828 -5.832 11.805 1 92.12 223 PHE B C 1
ATOM 4080 O O . PHE B 1 223 ? -23.141 -5.285 12.867 1 92.12 223 PHE B O 1
ATOM 4087 N N . MET B 1 224 ? -21.719 -5.699 11.305 1 89.12 224 MET B N 1
ATOM 4088 C CA . MET B 1 224 ? -20.656 -4.957 11.977 1 89.12 224 MET B CA 1
ATOM 4089 C C . MET B 1 224 ? -21.016 -3.475 12.078 1 89.12 224 MET B C 1
ATOM 4091 O O . MET B 1 224 ? -20.734 -2.83 13.086 1 89.12 224 MET B O 1
ATOM 4095 N N . THR B 1 225 ? -21.656 -2.971 11.047 1 89.12 225 THR B N 1
ATOM 4096 C CA . THR B 1 225 ? -22.016 -1.559 11.07 1 89.12 225 THR B CA 1
ATOM 4097 C C . THR B 1 225 ? -23.062 -1.291 12.148 1 89.12 225 THR B C 1
ATOM 4099 O O . THR B 1 225 ? -22.891 -0.397 12.977 1 89.12 225 THR B O 1
ATOM 4102 N N . PRO B 1 226 ? -24.125 -2.068 12.211 1 91.19 226 PRO B N 1
ATOM 4103 C CA . PRO B 1 226 ? -25.078 -1.889 13.297 1 91.19 226 PRO B CA 1
ATOM 4104 C C . PRO B 1 226 ? -24.453 -2.086 14.68 1 91.19 226 PRO B C 1
ATOM 4106 O O . PRO B 1 226 ? -24.781 -1.364 15.617 1 91.19 226 PRO B O 1
ATOM 4109 N N . LEU B 1 227 ? -23.609 -3.002 14.766 1 91.88 227 LEU B N 1
ATOM 4110 C CA . LEU B 1 227 ? -22.922 -3.236 16.031 1 91.88 227 LEU B CA 1
ATOM 4111 C C . LEU B 1 227 ? -22.078 -2.027 16.422 1 91.88 227 LEU B C 1
ATOM 4113 O O . LEU B 1 227 ? -22.125 -1.585 17.578 1 91.88 227 LEU B O 1
ATOM 4117 N N . GLY B 1 228 ? -21.359 -1.533 15.562 1 89.88 228 GLY B N 1
ATOM 4118 C CA . GLY B 1 228 ? -20.562 -0.336 15.812 1 89.88 228 GLY B CA 1
ATOM 4119 C C . GLY B 1 228 ? -21.406 0.864 16.203 1 89.88 228 GLY B C 1
ATOM 4120 O O . GLY B 1 228 ? -21.062 1.614 17.109 1 89.88 228 GLY B O 1
ATOM 4121 N N . ALA B 1 229 ? -22.484 1.02 15.469 1 89.44 229 ALA B N 1
ATOM 4122 C CA . ALA B 1 229 ? -23.391 2.135 15.742 1 89.44 229 ALA B CA 1
ATOM 4123 C C . ALA B 1 229 ? -23.969 2.031 17.156 1 89.44 229 ALA B C 1
ATOM 4125 O O . ALA B 1 229 ? -24.094 3.037 17.859 1 89.44 229 ALA B O 1
ATOM 4126 N N . LEU B 1 230 ? -24.297 0.864 17.484 1 89.56 230 LEU B N 1
ATOM 4127 C CA . LEU B 1 230 ? -24.828 0.626 18.828 1 89.56 230 LEU B CA 1
ATOM 4128 C C . LEU B 1 230 ? -23.812 0.971 19.891 1 89.56 230 LEU B C 1
ATOM 4130 O O . LEU B 1 230 ? -24.125 1.643 20.875 1 89.56 230 LEU B O 1
ATOM 4134 N N . ILE B 1 231 ? -22.594 0.532 19.703 1 86.06 231 ILE B N 1
ATOM 4135 C CA . ILE B 1 231 ? -21.516 0.822 20.641 1 86.06 231 ILE B CA 1
ATOM 4136 C C . ILE B 1 231 ? -21.281 2.328 20.688 1 86.06 231 ILE B C 1
ATOM 4138 O O . ILE B 1 231 ? -21.125 2.9 21.781 1 86.06 231 ILE B O 1
ATOM 4142 N N . GLY B 1 232 ? -21.203 2.918 19.562 1 83.5 232 GLY B N 1
ATOM 4143 C CA . GLY B 1 232 ? -21.016 4.359 19.484 1 83.5 232 GLY B CA 1
ATOM 4144 C C . GLY B 1 232 ? -22.109 5.141 20.188 1 83.5 232 GLY B C 1
ATOM 4145 O O . GLY B 1 232 ? -21.828 6.086 20.922 1 83.5 232 GLY B O 1
ATOM 4146 N N . ALA B 1 233 ? -23.312 4.77 20.016 1 82.94 233 ALA B N 1
ATOM 4147 C CA . ALA B 1 233 ? -24.453 5.445 20.625 1 82.94 233 ALA B CA 1
ATOM 4148 C C . ALA B 1 233 ? -24.438 5.309 22.141 1 82.94 233 ALA B C 1
ATOM 4150 O O . ALA B 1 233 ? -24.812 6.238 22.859 1 82.94 233 ALA B O 1
ATOM 4151 N N . LEU B 1 234 ? -23.984 4.176 22.562 1 82.06 234 LEU B N 1
ATOM 4152 C CA . LEU B 1 234 ? -23.938 3.916 24 1 82.06 234 LEU B CA 1
ATOM 4153 C C . LEU B 1 234 ? -22.812 4.711 24.656 1 82.06 234 LEU B C 1
ATOM 4155 O O . LEU B 1 234 ? -22.953 5.16 25.797 1 82.06 234 LEU B O 1
ATOM 4159 N N . ILE B 1 235 ? -21.781 4.906 23.906 1 75.62 235 ILE B N 1
ATOM 4160 C CA . ILE B 1 235 ? -20.609 5.57 24.453 1 75.62 235 ILE B CA 1
ATOM 4161 C C . ILE B 1 235 ? -20.766 7.086 24.359 1 75.62 235 ILE B C 1
ATOM 4163 O O . ILE B 1 235 ? -20.234 7.832 25.188 1 75.62 235 ILE B O 1
ATOM 4167 N N . GLN B 1 236 ? -21.344 7.5 23.234 1 68.38 236 GLN B N 1
ATOM 4168 C CA . GLN B 1 236 ? -21.578 8.93 23.062 1 68.38 236 GLN B CA 1
ATOM 4169 C C . GLN B 1 236 ? -22.172 9.539 24.328 1 68.38 236 GLN B C 1
ATOM 4171 O O . GLN B 1 236 ? -21.953 10.719 24.625 1 68.38 236 GLN B O 1
ATOM 4176 N N . ARG B 1 237 ? -22.672 8.734 25.016 1 62.47 237 ARG B N 1
ATOM 4177 C CA . ARG B 1 237 ? -23.281 9.211 26.25 1 62.47 237 ARG B CA 1
ATOM 4178 C C . ARG B 1 237 ? -22.234 9.438 27.344 1 62.47 237 ARG B C 1
ATOM 4180 O O . ARG B 1 237 ? -22.469 10.18 28.297 1 62.47 237 ARG B O 1
ATOM 4187 N N . GLU B 1 238 ? -21.141 8.93 26.984 1 64.12 238 GLU B N 1
ATOM 4188 C CA . GLU B 1 238 ? -20.047 9.102 27.938 1 64.12 238 GLU B CA 1
ATOM 4189 C C . GLU B 1 238 ? -19.078 10.18 27.469 1 64.12 238 GLU B C 1
ATOM 4191 O O . GLU B 1 238 ? -18.984 10.461 26.266 1 64.12 238 GLU B O 1
ATOM 4196 N N . ASP B 1 239 ? -18.484 11.039 28.312 1 63.75 239 ASP B N 1
ATOM 4197 C CA . ASP B 1 239 ? -17.531 12.094 27.984 1 63.75 239 ASP B CA 1
ATOM 4198 C C . ASP B 1 239 ? -16.375 11.547 27.156 1 63.75 239 ASP B C 1
ATOM 4200 O O . ASP B 1 239 ? -15.906 10.43 27.391 1 63.75 239 ASP B O 1
ATOM 4204 N N . ARG B 1 240 ? -16.141 12.211 26.062 1 66.38 240 ARG B N 1
ATOM 4205 C CA . ARG B 1 240 ? -14.969 11.867 25.281 1 66.38 240 ARG B CA 1
ATOM 4206 C C . ARG B 1 240 ? -13.727 11.781 26.156 1 66.38 240 ARG B C 1
ATOM 4208 O O . ARG B 1 240 ? -13.531 12.609 27.047 1 66.38 240 ARG B O 1
ATOM 4215 N N . ASN B 1 241 ? -13.039 10.586 26.094 1 76.5 241 ASN B N 1
ATOM 4216 C CA . ASN B 1 241 ? -11.781 10.461 26.828 1 76.5 241 ASN B CA 1
ATOM 4217 C C . ASN B 1 241 ? -10.672 9.898 25.938 1 76.5 241 ASN B C 1
ATOM 4219 O O . ASN B 1 241 ? -10.938 9.391 24.844 1 76.5 241 ASN B O 1
ATOM 4223 N N . LEU B 1 242 ? -9.508 10.141 26.344 1 74.94 242 LEU B N 1
ATOM 4224 C CA . LEU B 1 242 ? -8.312 9.758 25.609 1 74.94 242 LEU B CA 1
ATOM 4225 C C . LEU B 1 242 ? -8.297 8.258 25.344 1 74.94 242 LEU B C 1
ATOM 4227 O O . LEU B 1 242 ? -7.883 7.816 24.266 1 74.94 242 LEU B O 1
ATOM 4231 N N . GLY B 1 243 ? -8.75 7.539 26.297 1 76.25 243 GLY B N 1
ATOM 4232 C CA . GLY B 1 243 ? -8.766 6.09 26.156 1 76.25 243 GLY B CA 1
ATOM 4233 C C . GLY B 1 243 ? -9.641 5.609 25.016 1 76.25 243 GLY B C 1
ATOM 4234 O O . GLY B 1 243 ? -9.203 4.824 24.172 1 76.25 243 GLY B O 1
ATOM 4235 N N . ARG B 1 244 ? -10.758 6.156 24.938 1 74.75 244 ARG B N 1
ATOM 4236 C CA . ARG B 1 244 ? -11.703 5.754 23.891 1 74.75 244 ARG B CA 1
ATOM 4237 C C . ARG B 1 244 ? -11.242 6.215 22.516 1 74.75 244 ARG B C 1
ATOM 4239 O O . ARG B 1 244 ? -11.195 5.426 21.578 1 74.75 244 ARG B O 1
ATOM 4246 N N . ASP B 1 245 ? -10.891 7.473 22.438 1 79.88 245 ASP B N 1
ATOM 4247 C CA . ASP B 1 245 ? -10.453 8.031 21.156 1 79.88 245 ASP B CA 1
ATOM 4248 C C . ASP B 1 245 ? -9.172 7.348 20.672 1 79.88 245 ASP B C 1
ATOM 4250 O O . ASP B 1 245 ? -9.008 7.133 19.469 1 79.88 245 ASP B O 1
ATOM 4254 N N . GLY B 1 246 ? -8.398 7.008 21.656 1 83.44 246 GLY B N 1
ATOM 4255 C CA . GLY B 1 246 ? -7.16 6.328 21.312 1 83.44 246 GLY B CA 1
ATOM 4256 C C . GLY B 1 246 ? -7.375 4.922 20.781 1 83.44 246 GLY B C 1
ATOM 4257 O O . GLY B 1 246 ? -6.715 4.504 19.828 1 83.44 246 GLY B O 1
ATOM 4258 N N . VAL B 1 247 ? -8.305 4.254 21.359 1 80.94 247 VAL B N 1
ATOM 4259 C CA . VAL B 1 247 ? -8.609 2.887 20.953 1 80.94 247 VAL B CA 1
ATOM 4260 C C . VAL B 1 247 ? -9.219 2.891 19.547 1 80.94 247 VAL B C 1
ATOM 4262 O O . VAL B 1 247 ? -8.844 2.08 18.703 1 80.94 247 VAL B O 1
ATOM 4265 N N . MET B 1 248 ? -10.102 3.791 19.281 1 81.06 248 MET B N 1
ATOM 4266 C CA . MET B 1 248 ? -10.734 3.885 17.969 1 81.06 248 MET B CA 1
ATOM 4267 C C . MET B 1 248 ? -9.711 4.23 16.906 1 81.06 248 MET B C 1
ATOM 4269 O O . MET B 1 248 ? -9.719 3.643 15.82 1 81.06 248 MET B O 1
ATOM 4273 N N . PHE B 1 249 ? -8.859 5.098 17.281 1 85.88 249 PHE B N 1
ATOM 4274 C CA . PHE B 1 249 ? -7.789 5.508 16.375 1 85.88 249 PHE B CA 1
ATOM 4275 C C . PHE B 1 249 ? -6.871 4.336 16.047 1 85.88 249 PHE B C 1
ATOM 4277 O O . PHE B 1 249 ? -6.535 4.098 14.891 1 85.88 249 PHE B O 1
ATOM 4284 N N . THR B 1 250 ? -6.566 3.6 17.094 1 87.62 250 THR B N 1
ATOM 4285 C CA . THR B 1 250 ? -5.637 2.486 16.938 1 87.62 250 THR B CA 1
ATOM 4286 C C . THR B 1 250 ? -6.246 1.383 16.078 1 87.62 250 THR B C 1
ATOM 4288 O O . THR B 1 250 ? -5.609 0.886 15.148 1 87.62 250 THR B O 1
ATOM 4291 N N . PHE B 1 251 ? -7.445 1.059 16.297 1 82.19 251 PHE B N 1
ATOM 4292 C CA . PHE B 1 251 ? -8.094 -0.02 15.562 1 82.19 251 PHE B CA 1
ATOM 4293 C C . PHE B 1 251 ? -8.344 0.384 14.109 1 82.19 251 PHE B C 1
ATOM 4295 O O . PHE B 1 251 ? -8.219 -0.44 13.203 1 82.19 251 PHE B O 1
ATOM 4302 N N . GLU B 1 252 ? -8.688 1.594 13.922 1 83.38 252 GLU B N 1
ATOM 4303 C CA . GLU B 1 252 ? -8.883 2.072 12.555 1 83.38 252 GLU B CA 1
ATOM 4304 C C . GLU B 1 252 ? -7.57 2.047 11.773 1 83.38 252 GLU B C 1
ATOM 4306 O O . GLU B 1 252 ? -7.555 1.696 10.594 1 83.38 252 GLU B O 1
ATOM 4311 N N . SER B 1 253 ? -6.52 2.453 12.438 1 91.19 253 SER B N 1
ATOM 4312 C CA . SER B 1 253 ? -5.207 2.445 11.805 1 91.19 253 SER B CA 1
ATOM 4313 C C . SER B 1 253 ? -4.762 1.023 11.477 1 91.19 253 SER B C 1
ATOM 4315 O O . SER B 1 253 ? -4.203 0.772 10.406 1 91.19 253 SER B O 1
ATOM 4317 N N . LEU B 1 254 ? -5.062 0.121 12.391 1 86.94 254 LEU B N 1
ATOM 4318 C CA . LEU B 1 254 ? -4.75 -1.279 12.125 1 86.94 254 LEU B CA 1
ATOM 4319 C C . LEU B 1 254 ? -5.555 -1.802 10.945 1 86.94 254 LEU B C 1
ATOM 4321 O O . LEU B 1 254 ? -5.031 -2.541 10.109 1 86.94 254 LEU B O 1
ATOM 4325 N N . ALA B 1 255 ? -6.809 -1.421 10.875 1 82.5 255 ALA B N 1
ATOM 4326 C CA . ALA B 1 255 ? -7.676 -1.833 9.773 1 82.5 255 ALA B CA 1
ATOM 4327 C C . ALA B 1 255 ? -7.137 -1.33 8.438 1 82.5 255 ALA B C 1
ATOM 4329 O O . ALA B 1 255 ? -7.219 -2.031 7.426 1 82.5 255 ALA B O 1
ATOM 4330 N N . ALA B 1 256 ? -6.625 -0.122 8.422 1 89.12 256 ALA B N 1
ATOM 4331 C CA . ALA B 1 256 ? -6.039 0.428 7.203 1 89.12 256 ALA B CA 1
ATOM 4332 C C . ALA B 1 256 ? -4.895 -0.447 6.699 1 89.12 256 ALA B C 1
ATOM 4334 O O . ALA B 1 256 ? -4.758 -0.665 5.492 1 89.12 256 ALA B O 1
ATOM 4335 N N . GLY B 1 257 ? -4.078 -0.915 7.602 1 90.38 257 GLY B N 1
ATOM 4336 C CA . GLY B 1 257 ? -3.006 -1.826 7.234 1 90.38 257 GLY B CA 1
ATOM 4337 C C . GLY B 1 257 ? -3.506 -3.119 6.617 1 90.38 257 GLY B C 1
ATOM 4338 O O . GLY B 1 257 ? -2.91 -3.633 5.668 1 90.38 257 GLY B O 1
ATOM 4339 N N . THR B 1 258 ? -4.531 -3.629 7.133 1 83.31 258 THR B N 1
ATOM 4340 C CA . THR B 1 258 ? -5.133 -4.836 6.582 1 83.31 258 THR B CA 1
ATOM 4341 C C . THR B 1 258 ? -5.656 -4.586 5.168 1 83.31 258 THR B C 1
ATOM 4343 O O . THR B 1 258 ? -5.516 -5.438 4.289 1 83.31 258 THR B O 1
ATOM 4346 N N . PHE B 1 259 ? -6.242 -3.387 4.996 1 83.94 259 PHE B N 1
ATOM 4347 C CA . PHE B 1 259 ? -6.707 -3 3.668 1 83.94 259 PHE B CA 1
ATOM 4348 C C . PHE B 1 259 ? -5.555 -2.99 2.672 1 83.94 259 PHE B C 1
ATOM 4350 O O . PHE B 1 259 ? -5.707 -3.447 1.536 1 83.94 259 PHE B O 1
ATOM 4357 N N . ILE B 1 260 ? -4.508 -2.514 3.156 1 92.19 260 ILE B N 1
ATOM 4358 C CA . ILE B 1 260 ? -3.344 -2.422 2.283 1 92.19 260 ILE B CA 1
ATOM 4359 C C . ILE B 1 260 ? -2.867 -3.822 1.907 1 92.19 260 ILE B C 1
ATOM 4361 O O . ILE B 1 260 ? -2.613 -4.105 0.734 1 92.19 260 ILE B O 1
ATOM 4365 N N . TYR B 1 261 ? -2.805 -4.707 2.84 1 89.75 261 TYR B N 1
ATOM 4366 C CA . TYR B 1 261 ? -2.359 -6.074 2.588 1 89.75 261 TYR B CA 1
ATOM 4367 C C . TYR B 1 261 ? -3.283 -6.773 1.599 1 89.75 261 TYR B C 1
ATOM 4369 O O . TYR B 1 261 ? -2.822 -7.34 0.605 1 89.75 261 TYR B O 1
ATOM 4377 N N . VAL B 1 262 ? -4.539 -6.73 1.85 1 83.56 262 VAL B N 1
ATOM 4378 C CA . VAL B 1 262 ? -5.516 -7.445 1.037 1 83.56 262 VAL B CA 1
ATOM 4379 C C . VAL B 1 262 ? -5.547 -6.855 -0.372 1 83.56 262 VAL B C 1
ATOM 4381 O O . VAL B 1 262 ? -5.582 -7.594 -1.359 1 83.56 262 VAL B O 1
ATOM 4384 N N . THR B 1 263 ? -5.547 -5.566 -0.468 1 90.06 263 THR B N 1
ATOM 4385 C CA . THR B 1 263 ? -5.652 -4.902 -1.762 1 90.06 263 THR B CA 1
ATOM 4386 C C . THR B 1 263 ? -4.434 -5.211 -2.629 1 90.06 263 THR B C 1
ATOM 4388 O O . THR B 1 263 ? -4.574 -5.676 -3.762 1 90.06 263 THR B O 1
ATOM 4391 N N . PHE B 1 264 ? -3.279 -5.055 -2.055 1 92.19 264 PHE B N 1
ATOM 4392 C CA . PHE B 1 264 ? -2.096 -5.109 -2.906 1 92.19 264 PHE B CA 1
ATOM 4393 C C . PHE B 1 264 ? -1.575 -6.539 -3.02 1 92.19 264 PHE B C 1
ATOM 4395 O O . PHE B 1 264 ? -1.18 -6.977 -4.102 1 92.19 264 PHE B O 1
ATOM 4402 N N . VAL B 1 265 ? -1.56 -7.262 -1.941 1 87.56 265 VAL B N 1
ATOM 4403 C CA . VAL B 1 265 ? -0.952 -8.594 -1.963 1 87.56 265 VAL B CA 1
ATOM 4404 C C . VAL B 1 265 ? -1.979 -9.625 -2.422 1 87.56 265 VAL B C 1
ATOM 4406 O O . VAL B 1 265 ? -1.702 -10.43 -3.312 1 87.56 265 VAL B O 1
ATOM 4409 N N . GLU B 1 266 ? -3.131 -9.555 -1.97 1 82.62 266 GLU B N 1
ATOM 4410 C CA . GLU B 1 266 ? -4.09 -10.633 -2.184 1 82.62 266 GLU B CA 1
ATOM 4411 C C . GLU B 1 266 ? -4.93 -10.391 -3.436 1 82.62 266 GLU B C 1
ATOM 4413 O O . GLU B 1 266 ? -5.508 -11.32 -3.992 1 82.62 266 GLU B O 1
ATOM 4418 N N . ILE B 1 267 ? -5.051 -9.141 -3.832 1 87.12 267 ILE B N 1
ATOM 4419 C CA . ILE B 1 267 ? -5.898 -8.891 -4.992 1 87.12 267 ILE B CA 1
ATOM 4420 C C . ILE B 1 267 ? -5.039 -8.469 -6.18 1 87.12 267 ILE B C 1
ATOM 4422 O O . ILE B 1 267 ? -4.883 -9.234 -7.141 1 87.12 267 ILE B O 1
ATOM 4426 N N . VAL B 1 268 ? -4.359 -7.383 -6.016 1 91 268 VAL B N 1
ATOM 4427 C CA . VAL B 1 268 ? -3.67 -6.797 -7.16 1 91 268 VAL B CA 1
ATOM 4428 C C . VAL B 1 268 ? -2.537 -7.719 -7.605 1 91 268 VAL B C 1
ATOM 4430 O O . VAL B 1 268 ? -2.492 -8.141 -8.766 1 91 268 VAL B O 1
ATOM 4433 N N . ALA B 1 269 ? -1.689 -8.102 -6.695 1 87.06 269 ALA B N 1
ATOM 4434 C CA . ALA B 1 269 ? -0.547 -8.938 -7.055 1 87.06 269 ALA B CA 1
ATOM 4435 C C . ALA B 1 269 ? -0.998 -10.336 -7.469 1 87.06 269 ALA B C 1
ATOM 4437 O O . ALA B 1 269 ? -0.466 -10.906 -8.422 1 87.06 269 ALA B O 1
ATOM 4438 N N . TYR B 1 270 ? -1.91 -10.812 -6.766 1 82.69 270 TYR B N 1
ATOM 4439 C CA . TYR B 1 270 ? -2.418 -12.156 -7.043 1 82.69 270 TYR B CA 1
ATOM 4440 C C . TYR B 1 270 ? -3.039 -12.227 -8.438 1 82.69 270 TYR B C 1
ATOM 4442 O O . TYR B 1 270 ? -2.758 -13.148 -9.203 1 82.69 270 TYR B O 1
ATOM 4450 N N . GLU B 1 271 ? -3.889 -11.289 -8.75 1 84.06 271 GLU B N 1
ATOM 4451 C CA . GLU B 1 271 ? -4.559 -11.281 -10.047 1 84.06 271 GLU B CA 1
ATOM 4452 C C . GLU B 1 271 ? -3.58 -10.977 -11.172 1 84.06 271 GLU B C 1
ATOM 4454 O O . GLU B 1 271 ? -3.725 -11.484 -12.289 1 84.06 271 GLU B O 1
ATOM 4459 N N . LYS B 1 272 ? -2.66 -10.156 -10.852 1 85.94 272 LYS B N 1
ATOM 4460 C CA . LYS B 1 272 ? -1.66 -9.805 -11.859 1 85.94 272 LYS B CA 1
ATOM 4461 C C . LYS B 1 272 ? -0.843 -11.023 -12.273 1 85.94 272 LYS B C 1
ATOM 4463 O O . LYS B 1 272 ? -0.345 -11.094 -13.398 1 85.94 272 LYS B O 1
ATOM 4468 N N . ALA B 1 273 ? -0.707 -11.977 -11.398 1 78.44 273 ALA B N 1
ATOM 4469 C CA . ALA B 1 273 ? 0.116 -13.156 -11.641 1 78.44 273 ALA B CA 1
ATOM 4470 C C . ALA B 1 273 ? -0.655 -14.203 -12.438 1 78.44 273 ALA B C 1
ATOM 4472 O O . ALA B 1 273 ? -0.066 -15.164 -12.945 1 78.44 273 ALA B O 1
ATOM 4473 N N . ASN B 1 274 ? -1.954 -13.992 -12.547 1 77.69 274 ASN B N 1
ATOM 4474 C CA . ASN B 1 274 ? -2.74 -14.992 -13.258 1 77.69 274 ASN B CA 1
ATOM 4475 C C . ASN B 1 274 ? -2.594 -14.852 -14.766 1 77.69 274 ASN B C 1
ATOM 4477 O O . ASN B 1 274 ? -1.778 -14.062 -15.25 1 77.69 274 ASN B O 1
ATOM 4481 N N . HIS B 1 275 ? -3.312 -15.641 -15.477 1 77.44 275 HIS B N 1
ATOM 4482 C CA . HIS B 1 275 ? -3.104 -15.734 -16.922 1 77.44 275 HIS B CA 1
ATOM 4483 C C . HIS B 1 275 ? -4.043 -14.797 -17.672 1 77.44 275 HIS B C 1
ATOM 4485 O O . HIS B 1 275 ? -4.02 -14.758 -18.906 1 77.44 275 HIS B O 1
ATOM 4491 N N . PHE B 1 276 ? -4.801 -14.055 -17.016 1 83.12 276 PHE B N 1
ATOM 4492 C CA . PHE B 1 276 ? -5.75 -13.172 -17.688 1 83.12 276 PHE B CA 1
ATOM 4493 C C . PHE B 1 276 ? -5.07 -11.883 -18.141 1 83.12 276 PHE B C 1
ATOM 4495 O O . PHE B 1 276 ? -3.904 -11.648 -17.812 1 83.12 276 PHE B O 1
ATOM 4502 N N . ASN B 1 277 ? -5.832 -11.141 -18.922 1 86 277 ASN B N 1
ATOM 4503 C CA . ASN B 1 277 ? -5.277 -9.922 -19.516 1 86 277 ASN B CA 1
ATOM 4504 C C . ASN B 1 277 ? -5.031 -8.852 -18.453 1 86 277 ASN B C 1
ATOM 4506 O O . ASN B 1 277 ? -5.977 -8.344 -17.844 1 86 277 ASN B O 1
ATOM 4510 N N . ASN B 1 278 ? -3.781 -8.438 -18.344 1 88.56 278 ASN B N 1
ATOM 4511 C CA . ASN B 1 278 ? -3.377 -7.508 -17.297 1 88.56 278 ASN B CA 1
ATOM 4512 C C . ASN B 1 278 ? -3.902 -6.102 -17.562 1 88.56 278 ASN B C 1
ATOM 4514 O O . ASN B 1 278 ? -4.176 -5.348 -16.625 1 88.56 278 ASN B O 1
ATOM 4518 N N . PHE B 1 279 ? -4.059 -5.758 -18.812 1 89.62 279 PHE B N 1
ATOM 4519 C CA . PHE B 1 279 ? -4.59 -4.441 -19.141 1 89.62 279 PHE B CA 1
ATOM 4520 C C . PHE B 1 279 ? -6.047 -4.324 -18.719 1 89.62 279 PHE B C 1
ATOM 4522 O O . PHE B 1 279 ? -6.473 -3.275 -18.219 1 89.62 279 PHE B O 1
ATOM 4529 N N . LYS B 1 280 ? -6.742 -5.387 -18.984 1 91.94 280 LYS B N 1
ATOM 4530 C CA . LYS B 1 280 ? -8.141 -5.387 -18.562 1 91.94 280 LYS B CA 1
ATOM 4531 C C . LYS B 1 280 ? -8.258 -5.375 -17.047 1 91.94 280 LYS B C 1
ATOM 4533 O O . LYS B 1 280 ? -9.156 -4.742 -16.484 1 91.94 280 LYS B O 1
ATOM 4538 N N . GLN B 1 281 ? -7.352 -6.047 -16.453 1 93.25 281 GLN B N 1
ATOM 4539 C CA . GLN B 1 281 ? -7.32 -6.043 -14.984 1 93.25 281 GLN B CA 1
ATOM 4540 C C . GLN B 1 281 ? -7.023 -4.648 -14.445 1 93.25 281 GLN B C 1
ATOM 4542 O O . GLN B 1 281 ? -7.703 -4.176 -13.531 1 93.25 281 GLN B O 1
ATOM 4547 N N . LEU B 1 282 ? -6.043 -4.039 -15.031 1 93.81 282 LEU B N 1
ATOM 4548 C CA . LEU B 1 282 ? -5.688 -2.686 -14.609 1 93.81 282 LEU B CA 1
ATOM 4549 C C . LEU B 1 282 ? -6.848 -1.725 -14.836 1 93.81 282 LEU B C 1
ATOM 4551 O O . LEU B 1 282 ? -7.148 -0.895 -13.977 1 93.81 282 LEU B O 1
ATOM 4555 N N . SER B 1 283 ? -7.422 -1.843 -15.938 1 94.94 283 SER B N 1
ATOM 4556 C CA . SER B 1 283 ? -8.57 -0.994 -16.234 1 94.94 283 SER B CA 1
ATOM 4557 C C . SER B 1 283 ? -9.688 -1.198 -15.227 1 94.94 283 SER B C 1
ATOM 4559 O O . SER B 1 283 ? -10.367 -0.242 -14.836 1 94.94 283 SER B O 1
ATOM 4561 N N . SER B 1 284 ? -9.891 -2.432 -14.852 1 94.56 284 SER B N 1
ATOM 4562 C CA . SER B 1 284 ? -10.906 -2.74 -13.852 1 94.56 284 SER B CA 1
ATOM 4563 C C . SER B 1 284 ? -10.562 -2.127 -12.5 1 94.56 284 SER B C 1
ATOM 4565 O O . SER B 1 284 ? -11.43 -1.584 -11.82 1 94.56 284 SER B O 1
ATOM 4567 N N . ILE B 1 285 ? -9.344 -2.184 -12.125 1 96 285 ILE B N 1
ATOM 4568 C CA . ILE B 1 285 ? -8.898 -1.588 -10.875 1 96 285 ILE B CA 1
ATOM 4569 C C . ILE B 1 285 ? -9.125 -0.079 -10.906 1 96 285 ILE B C 1
ATOM 4571 O O . ILE B 1 285 ? -9.656 0.497 -9.953 1 96 285 ILE B O 1
ATOM 4575 N N . ILE B 1 286 ? -8.781 0.506 -12.031 1 96.56 286 ILE B N 1
ATOM 4576 C CA . ILE B 1 286 ? -8.914 1.951 -12.188 1 96.56 286 ILE B CA 1
ATOM 4577 C C . ILE B 1 286 ? -10.383 2.348 -12.133 1 96.56 286 ILE B C 1
ATOM 4579 O O . ILE B 1 286 ? -10.742 3.365 -11.531 1 96.56 286 ILE B O 1
ATOM 4583 N N . THR B 1 287 ? -11.188 1.566 -12.695 1 95.5 287 THR B N 1
ATOM 4584 C CA . THR B 1 287 ? -12.617 1.851 -12.703 1 95.5 287 THR B CA 1
ATOM 4585 C C . THR B 1 287 ? -13.18 1.833 -11.281 1 95.5 287 THR B C 1
ATOM 4587 O O . THR B 1 287 ? -13.906 2.746 -10.883 1 95.5 287 THR B O 1
ATOM 4590 N N . GLY B 1 288 ? -12.891 0.784 -10.555 1 93.44 288 GLY B N 1
ATOM 4591 C CA . GLY B 1 288 ? -13.305 0.749 -9.164 1 93.44 288 GLY B CA 1
ATOM 4592 C C . GLY B 1 288 ? -12.789 1.922 -8.352 1 93.44 288 GLY B C 1
ATOM 4593 O O . GLY B 1 288 ? -13.531 2.527 -7.578 1 93.44 288 GLY B O 1
ATOM 4594 N N . PHE B 1 289 ? -11.562 2.236 -8.617 1 95.44 289 PHE B N 1
ATOM 4595 C CA . PHE B 1 289 ? -10.914 3.352 -7.938 1 95.44 289 PHE B CA 1
ATOM 4596 C C . PHE B 1 289 ? -11.625 4.664 -8.258 1 95.44 289 PHE B C 1
ATOM 4598 O O . PHE B 1 289 ? -11.891 5.465 -7.355 1 95.44 289 PHE B O 1
ATOM 4605 N N . LEU B 1 290 ? -11.922 4.863 -9.477 1 95.06 290 LEU B N 1
ATOM 4606 C CA . LEU B 1 290 ? -12.539 6.109 -9.93 1 95.06 290 LEU B CA 1
ATOM 4607 C C . LEU B 1 290 ? -13.945 6.262 -9.359 1 95.06 290 LEU B C 1
ATOM 4609 O O . LEU B 1 290 ? -14.359 7.363 -9 1 95.06 290 LEU B O 1
ATOM 4613 N N . ILE B 1 291 ? -14.641 5.223 -9.281 1 91.94 291 ILE B N 1
ATOM 4614 C CA . ILE B 1 291 ? -16 5.266 -8.75 1 91.94 291 ILE B CA 1
ATOM 4615 C C . ILE B 1 291 ? -15.977 5.758 -7.301 1 91.94 291 ILE B C 1
ATOM 4617 O O . ILE B 1 291 ? -16.719 6.676 -6.938 1 91.94 291 ILE B O 1
ATOM 4621 N N . ILE B 1 292 ? -15.133 5.184 -6.539 1 90.19 292 ILE B N 1
ATOM 4622 C CA . ILE B 1 292 ? -15.062 5.57 -5.133 1 90.19 292 ILE B CA 1
ATOM 4623 C C . ILE B 1 292 ? -14.516 6.992 -5.02 1 90.19 292 ILE B C 1
ATOM 4625 O O . ILE B 1 292 ? -14.938 7.758 -4.145 1 90.19 292 ILE B O 1
ATOM 4629 N N . THR B 1 293 ? -13.562 7.316 -5.898 1 92.25 293 THR B N 1
ATOM 4630 C CA . THR B 1 293 ? -13.008 8.664 -5.895 1 92.25 293 THR B CA 1
ATOM 4631 C C . THR B 1 293 ? -14.094 9.703 -6.152 1 92.25 293 THR B C 1
ATOM 4633 O O . THR B 1 293 ? -14.18 10.711 -5.449 1 92.25 293 THR B O 1
ATOM 4636 N N . VAL B 1 294 ? -14.898 9.43 -7.082 1 90.44 294 VAL B N 1
ATOM 4637 C CA . VAL B 1 294 ? -15.984 10.336 -7.438 1 90.44 294 VAL B CA 1
ATOM 4638 C C . VAL B 1 294 ? -16.984 10.422 -6.289 1 90.44 294 VAL B C 1
ATOM 4640 O O . VAL B 1 294 ? -17.453 11.508 -5.934 1 90.44 294 VAL B O 1
ATOM 4643 N N . LEU B 1 295 ? -17.281 9.32 -5.68 1 84.75 295 LEU B N 1
ATOM 4644 C CA . LEU B 1 295 ? -18.203 9.297 -4.547 1 84.75 295 LEU B CA 1
ATOM 4645 C C . LEU B 1 295 ? -17.641 10.07 -3.363 1 84.75 295 LEU B C 1
ATOM 4647 O O . LEU B 1 295 ? -18.359 10.805 -2.688 1 84.75 295 LEU B O 1
ATOM 4651 N N . THR B 1 296 ? -16.375 9.859 -3.148 1 83.62 296 THR B N 1
ATOM 4652 C CA . THR B 1 296 ? -15.711 10.555 -2.049 1 83.62 296 THR B CA 1
ATOM 4653 C C . THR B 1 296 ? -15.672 12.062 -2.305 1 83.62 296 THR B C 1
ATOM 4655 O O . THR B 1 296 ? -15.859 12.852 -1.383 1 83.62 296 THR B O 1
ATOM 4658 N N . TYR B 1 297 ? -15.422 12.406 -3.494 1 84.44 297 TYR B N 1
ATOM 4659 C CA . TYR B 1 297 ? -15.344 13.82 -3.859 1 84.44 297 TYR B CA 1
ATOM 4660 C C . TYR B 1 297 ? -16.688 14.508 -3.664 1 84.44 297 TYR B C 1
ATOM 4662 O O . TYR B 1 297 ? -16.75 15.641 -3.186 1 84.44 297 TYR B O 1
ATOM 4670 N N . PHE B 1 298 ? -17.766 13.852 -3.957 1 80.62 298 PHE B N 1
ATOM 4671 C CA . PHE B 1 298 ? -19.078 14.492 -3.941 1 80.62 298 PHE B CA 1
ATOM 4672 C C . PHE B 1 298 ? -19.75 14.32 -2.582 1 80.62 298 PHE B C 1
ATOM 4674 O O . PHE B 1 298 ? -20.516 15.18 -2.158 1 80.62 298 PHE B O 1
ATOM 4681 N N . PHE B 1 299 ? -19.438 13.195 -1.901 1 70.62 299 PHE B N 1
ATOM 4682 C CA . PHE B 1 299 ? -20.234 12.898 -0.722 1 70.62 299 PHE B CA 1
ATOM 4683 C C . PHE B 1 299 ? -19.406 13.047 0.549 1 70.62 299 PHE B C 1
ATOM 4685 O O . PHE B 1 299 ? -19.953 13.094 1.651 1 70.62 299 PHE B O 1
ATOM 4692 N N . GLU B 1 300 ? -18.125 12.883 0.495 1 61.47 300 GLU B N 1
ATOM 4693 C CA . GLU B 1 300 ? -17.375 12.938 1.742 1 61.47 300 GLU B CA 1
ATOM 4694 C C . GLU B 1 300 ? -16.953 14.367 2.068 1 61.47 300 GLU B C 1
ATOM 4696 O O . GLU B 1 300 ? -16.484 15.102 1.19 1 61.47 300 GLU B O 1
ATOM 4701 N N . GLU B 1 301 ? -17.656 14.961 3.053 1 51.78 301 GLU B N 1
ATOM 4702 C CA . GLU B 1 301 ? -17.297 16.281 3.57 1 51.78 301 GLU B CA 1
ATOM 4703 C C . GLU B 1 301 ? -15.875 16.281 4.133 1 51.78 301 GLU B C 1
ATOM 4705 O O . GLU B 1 301 ? -15.445 15.312 4.75 1 51.78 301 GLU B O 1
ATOM 4710 N N . PRO B 1 302 ? -14.945 17.203 3.582 1 43.94 302 PRO B N 1
ATOM 4711 C CA . PRO B 1 302 ? -13.617 17.281 4.207 1 43.94 302 PRO B CA 1
ATOM 4712 C C . PRO B 1 302 ? -13.688 17.281 5.73 1 43.94 302 PRO B C 1
ATOM 4714 O O . PRO B 1 302 ? -14.695 17.688 6.305 1 43.94 302 PRO B O 1
#

Nearest PDB structures (foldseek):
  8ju0-assembly1_A  TM=1.922E-01  e=2.700E+00  Homo sapiens
  4iu9-assembly2_A  TM=2.210E-01  e=6.687E+00  Escherichia coli K-12
  6w4s-assembly1_F  TM=2.479E-01  e=9.863E+00  Homo sapiens
  8ju0-assembly1_A  TM=1.944E-01  e=2.103E+00  Homo sapiens
  6w4s-assembly1_F  TM=2.955E-01  e=6.448E+00  Homo sapiens

Sequence (604 aa):
MDTPMLKTSDPSISFVTQMLLTLALLIVTSAAGFVPLMIVKLAQNQGQDPRKRGWMSYLSCFSGGVFMASCFLGVLPHINKEYAKLNMDYDLKIAFPVPQLIVCCGFFLIYLLEEIIRMIFSDSSPEDRGAYEKACEQNPLDLEAVERKEMLRALIFAFAISFHSLLEGFALGVQDTSSGLFSLFISLLIHKSVEAFSVGIQFSKAGTSKIAVIVATVLTYAFMTPLGALIGALIQREDRNLGRDGVMFTFESLAAGTFIYVTFVEIVAYEKANHFNNFKQLSSIITGFLIITVLTYFFEEPMDTPMLKTSDPSISFVTQMLLTLALLIVTSAAGFVPLMIVKLAQNQGQDPRKRGWMSYLSCFSGGVFMASCFLGVLPHINKEYAKLNMDYDLKIAFPVPQLIVCCGFFLIYLLEEIIRMIFSDSSPEDRGAYEKACEQNPLDLEAVERKEMLRALIFAFAISFHSLLEGFALGVQDTSSGLFSLFISLLIHKSVEAFSVGIQFSKAGTSKIAVIVATVLTYAFMTPLGALIGALIQREDRNLGRDGVMFTFESLAAGTFIYVTFVEIVAYEKANHFNNFKQLSSIITGFLIITVLTYFFEEP

Foldseek 3Di:
DPPPPPPPPQPFPDPVNLLVLLVVLLVLLLVLLCVLVVVCVVCVVVVHRCLPPCVLLLLLLLLLLLLVLCLPVPLLVVLVVLVVVLCVVVVVPDPDPVLLVLLQVLLVVLVVVLVVVCVVPVDDDPPCVCLVVVVVDPDPVSLVVQLVNLQSLLLSLLVLLLLLLLLLLLVLQLDGHPVVNVLSSVLCSVSSSSNSNSSSSSNVSSPCPPVVVSSVSSSSSSCSSSNSNVVNNVCSVPPDDSVVSVVSSSSSSSSSSSSVNSSVPVRLVVSCPDDHDNVSSVVSSVVSNVVSVVSCVVRPDD/DPPPPPPPPQPFPDPVNLLVLLVVLLVLLLVLLCVLVVVCVVCVVVVHRCLPPCVLLLLLLLLLLLLVLCLPVPLLVVLVVLVVVLCVVVVVPDPDPVLLVLLQVLLVVLVVVLVVVCVVPVDDDPPCVCVVVVVVDPDPVSLVVQLVNLQVLLLLVLVLLLLLLLLLLLVLQLDGHPVVNVLSSVLCSVSSSSNSNSSSSSNVSSPCPPVVVSSVSSSSSSCSSSNSNVVNNVCSVPPDDSVVSVVSSSSSSSSSSSSVNSSVPVRLVVSCPDDDDNVSSVVSSVVSNVVNVVSCVVRPDD